Protein AF-A0AA94WPI5-F1 (afdb_monomer_lite)

Radius of gyration: 26.83 Å; chains: 1; bounding box: 53×42×77 Å

Sequence (424 aa):
MYRIPDSVSVQKVLDLFIDMCNKELPGLLVGLYLHGSISIDGYLEGKSDIDFVAVTSRKLTNEDAAILKDIHLSLAETCKKPQLDGIYVQSSNLAAEGYFYNDGSFGKEVHNIPVTWWLLKNKRVTILGQPVGELSLNVTTEDLTNYVRKNMNEYWAKRVSVMEKRKEELIDYPVQQVEKEMEWTVLGLLRQLYTLRERDITSKLAAGDYGLRELEPKWHDLIQEAVNIRKGNPERNFTTNEERVNTTIQFAKELIRSCINSEVKLENYLPKHLEKLIDYKLTESQLEFTSHPKDALLVCETDKGRHPIVILEKGQIAGFFVLYQGEELTKYTDNPNAILLRAYSISVPFQGKGVAGKSLDLLPDYVERNFPYVDEVVLAVNQRNEAAQRVYLRSGFKDSGKRVMGRMGEQYVYQLKVNEEIKV

Foldseek 3Di:
DQDDPPDPLSVVLVVLLVVLCCVVPNQFFAWKKWFDCSLFVRDDWPPDATEIETETPDADDVVNLVSNLVSQVVSCVPSVPDRHWYWYAHLVDRQAWTWTDDPSDIDTDGNPDLRVLVRLQPGMDTDGHDDNVSRPRPHDLVNVLVVLLVCLVPVLVVVLVVLVVCVVVQQPDDVLVLLVVLLCLLLVLLQSVCCNPVSDGHHSLVSLVVCCVPDDPVCNQSSVQSNCVSVVNNDHPDDGSNCSSVSSSVVSVVSSVVSNPQVWDKDWDDPVCQVVQVVFADDPVLVLWAPRSNVVVVVCVVAVQWTKIFTDGVNHGFWIWIWGDDDCVVLQDPDNQEIEIGRTDTGPVNPPVCSLLVNLLCVLVVCCVPPVSHFKYKYWGDPPPVVVVVSCVSSAWDFPVDWGQDPNGITTMIMHTSDDDPPD

Organism: NCBI:txid79883

Structure (mmCIF, N/CA/C/O backbone):
data_AF-A0AA94WPI5-F1
#
_entry.id   AF-A0AA94WPI5-F1
#
loop_
_atom_site.group_PDB
_atom_site.id
_atom_site.type_symbol
_atom_site.label_atom_id
_atom_site.label_alt_id
_atom_site.label_comp_id
_atom_site.label_asym_id
_atom_site.label_entity_id
_atom_site.label_seq_id
_atom_site.pdbx_PDB_ins_code
_atom_site.Cartn_x
_atom_site.Cartn_y
_atom_site.Cartn_z
_atom_site.occupancy
_atom_site.B_iso_or_equiv
_atom_site.auth_seq_id
_atom_site.auth_comp_id
_atom_site.auth_asym_id
_atom_site.auth_atom_id
_atom_site.pdbx_PDB_model_num
ATOM 1 N N . MET A 1 1 ? -18.855 -15.037 11.853 1.00 39.28 1 MET A N 1
ATOM 2 C CA . MET A 1 1 ? -19.424 -14.164 12.900 1.00 39.28 1 MET A CA 1
ATOM 3 C C . MET A 1 1 ? -18.227 -13.616 13.662 1.00 39.28 1 MET A C 1
ATOM 5 O O . MET A 1 1 ? -17.675 -14.338 14.480 1.00 39.28 1 MET A O 1
ATOM 9 N N . TYR A 1 2 ? -17.711 -12.450 13.260 1.00 46.69 2 TYR A N 1
ATOM 10 C CA . TYR A 1 2 ? -16.508 -11.876 13.871 1.00 46.69 2 TYR A CA 1
ATOM 11 C C . TYR A 1 2 ? -16.859 -11.392 15.280 1.00 46.69 2 TYR A C 1
ATOM 13 O O . TYR A 1 2 ? -17.817 -10.634 15.447 1.00 46.69 2 TYR A O 1
ATOM 21 N N . ARG A 1 3 ? -16.159 -11.925 16.285 1.00 54.53 3 ARG A N 1
ATOM 22 C CA . ARG A 1 3 ? -16.392 -11.619 17.699 1.00 54.53 3 ARG A CA 1
ATOM 23 C C . ARG A 1 3 ? -15.742 -10.280 18.036 1.00 54.53 3 ARG A C 1
ATOM 25 O O . ARG A 1 3 ? -14.661 -9.975 17.540 1.00 54.53 3 ARG A O 1
ATOM 32 N N . ILE A 1 4 ? -16.410 -9.500 18.882 1.00 62.50 4 ILE A N 1
ATOM 33 C CA . ILE A 1 4 ? -15.768 -8.409 19.622 1.00 62.50 4 ILE A CA 1
ATOM 34 C C . ILE A 1 4 ? -14.531 -9.014 20.305 1.00 62.50 4 ILE A C 1
ATOM 36 O O . ILE A 1 4 ? -14.654 -10.120 20.838 1.00 62.50 4 ILE A O 1
ATOM 40 N N . PRO A 1 5 ? -13.344 -8.381 20.247 1.00 62.12 5 PRO A N 1
ATOM 41 C CA . PRO A 1 5 ? -12.171 -8.921 20.920 1.00 62.12 5 PRO A CA 1
ATOM 42 C C . PRO A 1 5 ? -12.488 -9.177 22.393 1.00 62.12 5 PRO A C 1
ATOM 44 O O . PRO A 1 5 ? -12.936 -8.260 23.073 1.00 62.12 5 PRO A O 1
ATOM 47 N N . ASP A 1 6 ? -12.168 -10.365 22.914 1.00 69.38 6 ASP A N 1
ATOM 48 C CA . ASP A 1 6 ? -12.257 -10.685 24.354 1.00 69.38 6 ASP A CA 1
ATOM 49 C C . ASP A 1 6 ? -11.241 -9.868 25.202 1.00 69.38 6 ASP A C 1
ATOM 51 O O . ASP A 1 6 ? -10.924 -10.208 26.343 1.00 69.38 6 ASP A O 1
ATOM 55 N N . SER A 1 7 ? -10.684 -8.785 24.645 1.00 82.00 7 SER A N 1
ATOM 56 C CA . SER A 1 7 ? -9.774 -7.880 25.332 1.00 82.00 7 SER A CA 1
ATOM 57 C C . SER A 1 7 ? -10.562 -6.894 26.190 1.00 82.00 7 SER A C 1
ATOM 59 O O . SER A 1 7 ? -11.299 -6.037 25.699 1.00 82.00 7 SER A O 1
ATOM 61 N N . VAL A 1 8 ? -10.327 -6.981 27.499 1.00 86.56 8 VAL A N 1
ATOM 62 C CA . VAL A 1 8 ? -10.886 -6.073 28.508 1.00 86.56 8 VAL A CA 1
ATOM 63 C C . VAL A 1 8 ? -10.522 -4.612 28.218 1.00 86.56 8 VAL A C 1
ATOM 65 O O . VAL A 1 8 ? -11.331 -3.724 28.478 1.00 86.56 8 VAL A O 1
ATOM 68 N N . SER A 1 9 ? -9.331 -4.340 27.669 1.00 91.50 9 SER A N 1
ATOM 69 C CA . SER A 1 9 ? -8.914 -2.971 27.344 1.00 91.50 9 SER A CA 1
ATOM 70 C C . SER A 1 9 ? -9.675 -2.422 26.137 1.00 91.50 9 SER A C 1
ATOM 72 O O . SER A 1 9 ? -10.121 -1.277 26.184 1.00 91.50 9 SER A O 1
ATOM 74 N N . VAL A 1 10 ? -9.902 -3.244 25.105 1.00 93.44 10 VAL A N 1
ATOM 75 C CA . VAL A 1 10 ? -10.715 -2.865 23.941 1.00 93.44 10 VAL A CA 1
ATOM 76 C C . VAL A 1 10 ? -12.142 -2.556 24.367 1.00 93.44 10 VAL A C 1
ATOM 78 O O . VAL A 1 10 ? -12.648 -1.481 24.051 1.00 93.44 10 VAL A O 1
ATOM 81 N N . GLN A 1 11 ? -12.764 -3.455 25.133 1.00 92.31 11 GLN A N 1
ATOM 82 C CA . GLN A 1 11 ? -14.130 -3.257 25.612 1.00 92.31 11 GLN A CA 1
ATOM 83 C C . GLN A 1 11 ? -14.245 -1.974 26.443 1.00 92.31 11 GLN A C 1
ATOM 85 O O . GLN A 1 11 ? -15.120 -1.155 26.189 1.00 92.31 11 GLN A O 1
ATOM 90 N N . LYS A 1 12 ? -13.294 -1.737 27.357 1.00 94.38 12 LYS A N 1
ATOM 91 C CA . LYS A 1 12 ? -13.256 -0.518 28.172 1.00 94.38 12 LYS A CA 1
ATOM 92 C C . LYS A 1 12 ? -13.190 0.759 27.328 1.00 94.38 12 LYS A C 1
ATOM 94 O O . LYS A 1 12 ? -13.895 1.714 27.639 1.00 94.38 12 LYS A O 1
ATOM 99 N N . VAL A 1 13 ? -12.340 0.804 26.297 1.00 96.50 13 VAL A N 1
ATOM 100 C CA . VAL A 1 13 ? -12.225 1.985 25.420 1.00 96.50 13 VAL A CA 1
ATOM 101 C C . VAL A 1 13 ? -13.528 2.220 24.657 1.00 96.50 13 VAL A C 1
ATOM 103 O O . VAL A 1 13 ? -13.992 3.356 24.589 1.00 96.50 13 VAL A O 1
ATOM 106 N N . LEU A 1 14 ? -14.132 1.159 24.115 1.00 95.94 14 LEU A N 1
ATOM 107 C CA . LEU A 1 14 ? -15.383 1.251 23.360 1.00 95.94 14 LEU A CA 1
ATOM 108 C C . LEU A 1 14 ? -16.553 1.699 24.239 1.00 95.94 14 LEU A C 1
ATOM 110 O O . LEU A 1 14 ? -17.293 2.590 23.831 1.00 95.94 14 LEU A O 1
ATOM 114 N N . ASP A 1 15 ? -16.690 1.133 25.438 1.00 95.25 15 ASP A N 1
ATOM 115 C CA . ASP A 1 15 ? -17.757 1.488 26.379 1.00 95.25 15 ASP A CA 1
ATOM 116 C C . ASP A 1 15 ? -17.651 2.961 26.786 1.00 95.25 15 ASP A C 1
ATOM 118 O O . ASP A 1 15 ? -18.613 3.713 26.647 1.00 95.25 15 ASP A O 1
ATOM 122 N N . LEU A 1 16 ? -16.453 3.410 27.184 1.00 97.50 16 LEU A N 1
ATOM 123 C CA . LEU A 1 16 ? -16.219 4.813 27.536 1.00 97.50 16 LEU A CA 1
ATOM 124 C C . LEU A 1 16 ? -16.494 5.753 26.358 1.00 97.50 16 LEU A C 1
ATOM 126 O O . LEU A 1 16 ? -17.127 6.791 26.539 1.00 97.50 16 LEU A O 1
ATOM 130 N N . PHE A 1 17 ? -16.051 5.398 25.149 1.00 98.06 17 PHE A N 1
ATOM 131 C CA . PHE A 1 17 ? -16.301 6.203 23.955 1.00 98.06 17 PHE A CA 1
ATOM 132 C C . PHE A 1 17 ? -17.799 6.353 23.670 1.00 98.06 17 PHE A C 1
ATOM 134 O O . PHE A 1 17 ? -18.276 7.464 23.424 1.00 98.06 17 PHE A O 1
ATOM 141 N N . ILE A 1 18 ? -18.543 5.245 23.723 1.00 97.12 18 ILE A N 1
ATOM 142 C CA . ILE A 1 18 ? -19.988 5.220 23.488 1.00 97.12 18 ILE A CA 1
ATOM 143 C C . ILE A 1 18 ? -20.717 6.029 24.564 1.00 97.12 18 ILE A C 1
ATOM 145 O O . ILE A 1 18 ? -21.564 6.856 24.225 1.00 97.12 18 ILE A O 1
ATOM 149 N N . ASP A 1 19 ? -20.367 5.851 25.838 1.00 97.94 19 ASP A N 1
ATOM 150 C CA . ASP A 1 19 ? -20.977 6.573 26.957 1.00 97.94 19 ASP A CA 1
ATOM 151 C C . ASP A 1 19 ? -20.752 8.084 26.849 1.00 97.94 19 ASP A C 1
ATOM 153 O O . ASP A 1 19 ? -21.693 8.871 26.990 1.00 97.94 19 ASP A O 1
ATOM 157 N N . MET A 1 20 ? -19.524 8.506 26.538 1.00 98.38 20 MET A N 1
ATOM 158 C CA . MET A 1 20 ? -19.198 9.918 26.338 1.00 98.38 20 MET A CA 1
ATOM 159 C C . MET A 1 20 ? -19.929 10.503 25.126 1.00 98.38 20 MET A C 1
ATOM 161 O O . MET A 1 20 ? -20.485 11.596 25.222 1.00 98.38 20 MET A O 1
ATOM 165 N N . CYS A 1 21 ? -20.001 9.770 24.011 1.00 97.81 21 CYS A N 1
ATOM 166 C CA . CYS A 1 21 ? -20.762 10.196 22.837 1.00 97.81 21 CYS A CA 1
ATOM 167 C C . CYS A 1 21 ? -22.260 10.331 23.147 1.00 97.81 21 CYS A C 1
ATOM 169 O O . CYS A 1 21 ? -22.873 11.326 22.772 1.00 97.81 21 CYS A O 1
ATOM 171 N N . ASN A 1 22 ? -22.853 9.373 23.862 1.00 97.19 22 ASN A N 1
ATOM 172 C CA . ASN A 1 22 ? -24.266 9.419 24.244 1.00 97.19 22 ASN A CA 1
ATOM 173 C C . ASN A 1 22 ? -24.580 10.575 25.198 1.00 97.19 22 ASN A C 1
ATOM 175 O O . ASN A 1 22 ? -25.668 11.147 25.130 1.00 97.19 22 ASN A O 1
ATOM 179 N N . LYS A 1 23 ? -23.639 10.913 26.082 1.00 98.06 23 LYS A N 1
ATOM 180 C CA . LYS A 1 23 ? -23.781 12.001 27.048 1.00 98.06 23 LYS A CA 1
ATOM 181 C C . LYS A 1 23 ? -23.623 13.378 26.403 1.00 98.06 23 LYS A C 1
ATOM 183 O O . LYS A 1 23 ? -24.462 14.245 26.625 1.00 98.06 23 LYS A O 1
ATOM 188 N N . GLU A 1 24 ? -22.552 13.584 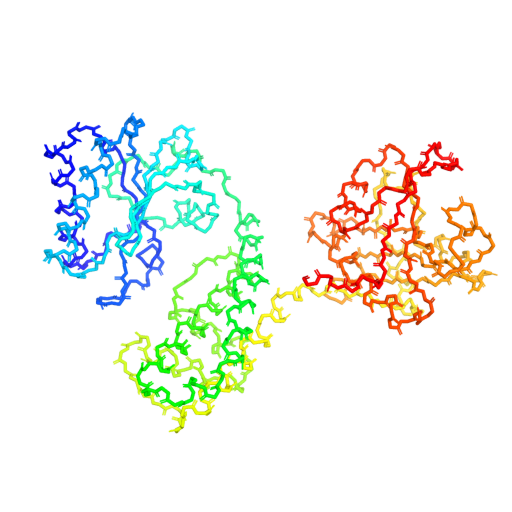25.641 1.00 98.25 24 GLU A N 1
ATOM 189 C CA . GLU A 1 24 ? -22.178 14.908 25.122 1.00 98.25 24 GLU A CA 1
ATOM 190 C C . GLU A 1 24 ? -22.821 15.208 23.755 1.00 98.25 24 GLU A C 1
ATOM 192 O O . GLU A 1 24 ? -23.066 16.364 23.419 1.00 98.25 24 GLU A O 1
ATOM 197 N N . LEU A 1 25 ? -23.127 14.174 22.960 1.00 97.62 25 LEU A N 1
ATOM 198 C CA . LEU A 1 25 ? -23.677 14.279 21.601 1.00 97.62 25 LEU A CA 1
ATOM 199 C C . LEU A 1 25 ? -24.841 13.282 21.389 1.00 97.62 25 LEU A C 1
ATOM 201 O O . LEU A 1 25 ? -24.774 12.411 20.511 1.00 97.62 25 LEU A O 1
ATOM 205 N N . PRO A 1 26 ? -25.931 13.385 22.175 1.00 97.12 26 PRO A N 1
ATOM 206 C CA . PRO A 1 26 ? -27.010 12.400 22.175 1.00 97.12 26 PRO A CA 1
ATOM 207 C C . PRO A 1 26 ? -27.631 12.217 20.783 1.00 97.12 26 PRO A C 1
ATOM 209 O O . PRO A 1 26 ? -28.033 13.176 20.122 1.00 97.12 26 PRO A O 1
ATOM 212 N N . GLY A 1 27 ? -27.720 10.961 20.335 1.00 94.38 27 GLY A N 1
ATOM 213 C CA . GLY A 1 27 ? -28.296 10.590 19.036 1.00 94.38 27 GLY A CA 1
ATOM 214 C C . GLY A 1 27 ? -27.409 10.888 17.820 1.00 94.38 27 GLY A C 1
ATOM 215 O O . GLY A 1 27 ? -27.848 10.695 16.682 1.00 94.38 27 GLY A O 1
ATOM 216 N N . LEU A 1 28 ? -26.172 11.355 18.020 1.00 95.94 28 LEU A N 1
ATOM 217 C CA . LEU A 1 28 ? -25.242 11.591 16.919 1.00 95.94 28 LEU A CA 1
ATOM 218 C C . LEU A 1 28 ? -24.695 10.281 16.346 1.00 95.94 28 LEU A C 1
ATOM 220 O O . LEU A 1 28 ? -24.720 10.092 15.131 1.00 95.94 28 LEU A O 1
ATOM 224 N N . LEU A 1 29 ? -24.192 9.393 17.204 1.00 95.38 29 LEU A N 1
ATOM 225 C CA . LEU A 1 29 ? -23.581 8.128 16.802 1.00 95.38 29 LEU A CA 1
ATOM 226 C C . LEU A 1 29 ? -24.672 7.091 16.494 1.00 95.38 29 LEU A C 1
ATOM 228 O O . LEU A 1 29 ? -25.371 6.639 17.396 1.00 95.38 29 LEU A O 1
ATOM 232 N N . VAL A 1 30 ? -24.821 6.710 15.222 1.00 93.31 30 VAL A N 1
ATOM 233 C CA . VAL A 1 30 ? -25.833 5.727 14.769 1.00 93.31 30 VAL A CA 1
ATOM 234 C C . VAL A 1 30 ? -25.227 4.432 14.237 1.00 93.31 30 VAL A C 1
ATOM 236 O O . VAL A 1 30 ? -25.937 3.450 14.025 1.00 93.31 30 VAL A O 1
ATOM 239 N N . GLY A 1 31 ? -23.912 4.406 14.032 1.00 92.88 31 GLY A N 1
ATOM 240 C CA . GLY A 1 31 ? -23.175 3.189 13.728 1.00 92.88 31 GLY A CA 1
ATOM 241 C C . GLY A 1 31 ? -21.733 3.285 14.196 1.00 92.88 31 GLY A C 1
ATOM 242 O O . GLY A 1 31 ? -21.127 4.350 14.118 1.00 92.88 31 GLY A O 1
ATOM 243 N N . LEU A 1 32 ? -21.191 2.168 14.663 1.00 94.44 32 LEU A N 1
ATOM 244 C CA . LEU A 1 32 ? -19.796 2.033 15.059 1.00 94.44 32 LEU A CA 1
ATOM 245 C C . LEU A 1 32 ? -19.299 0.665 14.605 1.00 94.44 32 LEU A C 1
ATOM 247 O O . LEU A 1 32 ? -19.791 -0.377 15.048 1.00 94.44 32 LEU A O 1
ATOM 251 N N . TYR A 1 33 ? -18.331 0.681 13.698 1.00 92.94 33 TYR A N 1
ATOM 252 C CA . TYR A 1 33 ? -17.789 -0.514 13.066 1.00 92.94 33 TYR A CA 1
ATOM 253 C C . TYR A 1 33 ? -16.284 -0.542 13.259 1.00 92.94 33 TYR A C 1
ATOM 255 O O . TYR A 1 33 ? -15.624 0.462 13.011 1.00 92.94 33 TYR A O 1
ATOM 263 N N . LEU A 1 34 ? -15.744 -1.691 13.653 1.00 94.25 34 LEU A N 1
ATOM 264 C CA . LEU A 1 34 ? -14.304 -1.874 13.782 1.00 94.25 34 LEU A CA 1
ATOM 265 C C . LEU A 1 34 ? -13.741 -2.561 12.544 1.00 94.25 34 LEU A C 1
ATOM 267 O O . LEU A 1 34 ? -14.362 -3.464 11.964 1.00 94.25 34 LEU A O 1
ATOM 271 N N . HIS A 1 35 ? -12.539 -2.143 12.171 1.00 93.06 35 HIS A N 1
ATOM 272 C CA . HIS A 1 35 ? -11.750 -2.759 11.115 1.00 93.06 35 HIS A CA 1
ATOM 273 C C . HIS A 1 35 ? -10.307 -2.986 11.583 1.00 93.06 35 HIS A C 1
ATOM 275 O O . HIS A 1 35 ? -10.050 -3.202 12.767 1.00 93.06 35 HIS A O 1
ATOM 281 N N . GLY A 1 36 ? -9.371 -3.042 10.635 1.00 92.62 36 GLY A N 1
ATOM 282 C CA . GLY A 1 36 ? -7.948 -3.143 10.923 1.00 92.62 36 GLY A CA 1
ATOM 283 C C . GLY A 1 36 ? -7.588 -4.415 11.678 1.00 92.62 36 GLY A C 1
ATOM 284 O O . GLY A 1 36 ? -8.095 -5.489 11.346 1.00 92.62 36 GLY A O 1
ATOM 285 N N . SER A 1 37 ? -6.685 -4.312 12.654 1.00 92.88 37 SER A N 1
ATOM 286 C CA . SER A 1 37 ? -6.093 -5.481 13.325 1.00 92.88 37 SER A CA 1
ATOM 287 C C . SER A 1 37 ? -7.134 -6.396 13.987 1.00 92.88 37 SER A C 1
ATOM 289 O O . SER A 1 37 ? -7.013 -7.617 13.899 1.00 92.88 37 SER A O 1
ATOM 291 N N . ILE A 1 38 ? -8.194 -5.820 14.556 1.00 92.62 38 ILE A N 1
ATOM 292 C CA . ILE A 1 38 ? -9.308 -6.542 15.184 1.00 92.62 38 ILE A CA 1
ATOM 293 C C . ILE A 1 38 ? -10.072 -7.392 14.162 1.00 92.62 38 ILE A C 1
ATOM 295 O O . ILE A 1 38 ? -10.348 -8.559 14.412 1.00 92.62 38 ILE A O 1
ATOM 299 N N . SER A 1 39 ? -10.364 -6.836 12.984 1.00 90.50 39 SER A N 1
ATOM 300 C CA . SER A 1 39 ? -11.160 -7.515 11.945 1.00 90.50 39 SER A CA 1
ATOM 301 C C . SER A 1 39 ? -10.467 -8.696 11.255 1.00 90.50 39 SER A C 1
ATOM 303 O O . SER A 1 39 ? -11.097 -9.447 10.515 1.00 90.50 39 SER A O 1
ATOM 305 N N . ILE A 1 40 ? -9.158 -8.846 11.453 1.00 91.88 40 ILE A N 1
ATOM 306 C CA . ILE A 1 40 ? -8.322 -9.844 10.770 1.00 91.88 40 ILE A CA 1
ATOM 307 C C . ILE A 1 40 ? -7.578 -10.745 11.762 1.00 91.88 40 ILE A C 1
ATOM 309 O O . ILE A 1 40 ? -6.499 -11.241 11.437 1.00 91.88 40 ILE A O 1
ATOM 313 N N . ASP A 1 41 ? -8.124 -10.894 12.975 1.00 88.94 41 ASP A N 1
ATOM 314 C CA . ASP A 1 41 ? -7.570 -11.707 14.068 1.00 88.94 41 ASP A CA 1
ATOM 315 C C . ASP A 1 41 ? -6.090 -11.387 14.361 1.00 88.94 41 ASP A C 1
ATOM 317 O O . ASP A 1 41 ? -5.265 -12.250 14.657 1.00 88.94 41 ASP A O 1
ATOM 321 N N . GLY A 1 42 ? -5.729 -10.109 14.222 1.00 90.75 42 GLY A N 1
ATOM 322 C CA . GLY A 1 42 ? -4.364 -9.596 14.315 1.00 90.75 42 GLY A CA 1
ATOM 323 C C . GLY A 1 42 ? -4.137 -8.601 15.449 1.00 90.75 42 GLY A C 1
ATOM 324 O O . GLY A 1 42 ? -3.059 -8.000 15.504 1.00 90.75 42 GLY A O 1
ATOM 325 N N . TYR A 1 43 ? -5.139 -8.384 16.304 1.00 92.56 43 TYR A N 1
ATOM 326 C CA . TYR A 1 43 ? -5.031 -7.489 17.449 1.00 92.56 43 TYR A CA 1
ATOM 327 C C . TYR A 1 43 ? -4.065 -8.073 18.485 1.00 92.56 43 TYR A C 1
ATOM 329 O O . TYR A 1 43 ? -4.196 -9.214 18.922 1.00 92.56 43 TYR A O 1
ATOM 337 N N . LEU A 1 44 ? -3.084 -7.266 18.873 1.00 90.31 44 LEU A N 1
ATOM 338 C CA . LEU A 1 44 ? -2.108 -7.574 19.914 1.00 90.31 44 LEU A CA 1
ATOM 339 C C . LEU A 1 44 ? -2.161 -6.500 20.995 1.00 90.31 44 LEU A C 1
ATOM 341 O O . LEU A 1 44 ? -1.919 -5.322 20.706 1.00 90.31 44 LEU A O 1
ATOM 345 N N . GLU A 1 45 ? -2.411 -6.937 22.227 1.00 89.50 45 GLU A N 1
ATOM 346 C CA . GLU A 1 45 ? -2.512 -6.085 23.409 1.00 89.50 45 GLU A CA 1
ATOM 347 C C . GLU A 1 45 ? -1.256 -5.214 23.588 1.00 89.50 45 GLU A C 1
ATOM 349 O O . GLU A 1 45 ? -0.123 -5.670 23.411 1.00 89.50 45 GLU A O 1
ATOM 354 N N . GLY A 1 46 ? -1.451 -3.923 23.872 1.00 87.31 46 GLY A N 1
ATOM 355 C CA . GLY A 1 46 ? -0.370 -2.938 24.026 1.00 87.31 46 GLY A CA 1
ATOM 356 C C . GLY A 1 46 ? 0.375 -2.543 22.736 1.00 87.31 46 GLY A C 1
ATOM 357 O O . GLY A 1 46 ? 1.155 -1.581 22.749 1.00 87.31 46 GLY A O 1
ATOM 358 N N . LYS A 1 47 ? 0.137 -3.232 21.612 1.00 87.62 47 LYS A N 1
ATOM 359 C CA . LYS A 1 47 ? 0.806 -2.988 20.317 1.00 87.62 47 LYS A CA 1
ATOM 360 C C . LYS A 1 47 ? -0.116 -2.548 19.189 1.00 87.62 47 LYS A C 1
ATOM 362 O O . LYS A 1 47 ? 0.397 -2.129 18.151 1.00 87.62 47 LYS A O 1
ATOM 367 N N . SER A 1 48 ? -1.417 -2.734 19.342 1.00 91.31 48 SER A N 1
ATOM 368 C CA . SER A 1 48 ? -2.405 -2.416 18.315 1.00 91.31 48 SER A CA 1
ATOM 369 C C . SER A 1 48 ? -3.312 -1.300 18.808 1.00 91.31 48 SER A C 1
ATOM 371 O O . SER A 1 48 ? -3.558 -1.171 20.006 1.00 91.31 48 SER A O 1
ATOM 373 N N . ASP A 1 49 ? -3.738 -0.493 17.863 1.00 94.19 49 ASP A N 1
ATOM 374 C CA . ASP A 1 49 ? -4.828 0.466 17.915 1.00 94.19 49 ASP A CA 1
ATOM 375 C C . ASP A 1 49 ? -6.183 -0.243 17.733 1.00 94.19 49 ASP A C 1
ATOM 377 O O . ASP A 1 49 ? -6.264 -1.424 17.365 1.00 94.19 49 ASP A O 1
ATOM 381 N N . ILE A 1 50 ? -7.255 0.484 18.038 1.00 95.44 50 ILE A N 1
ATOM 382 C CA . ILE A 1 50 ? -8.625 0.158 17.658 1.00 95.44 50 ILE A CA 1
ATOM 383 C C . ILE A 1 50 ? -8.971 1.041 16.466 1.00 95.44 50 ILE A C 1
ATOM 385 O O . ILE A 1 50 ? -9.192 2.238 16.625 1.00 95.44 50 ILE A O 1
ATOM 389 N N . ASP A 1 51 ? -9.063 0.427 15.292 1.00 96.25 51 ASP A N 1
ATOM 390 C CA . ASP A 1 51 ? -9.489 1.107 14.077 1.00 96.25 51 ASP A CA 1
ATOM 391 C C . ASP A 1 51 ? -11.022 1.130 13.956 1.00 96.25 51 ASP A C 1
ATOM 393 O O . ASP A 1 51 ? -11.653 0.061 13.941 1.00 96.25 51 ASP A O 1
ATOM 397 N N . PHE A 1 52 ? -11.632 2.309 13.806 1.00 95.62 52 PHE A N 1
ATOM 398 C CA . PHE A 1 52 ? -13.086 2.451 13.697 1.00 95.62 52 PHE A CA 1
ATOM 399 C C . PHE A 1 52 ? -13.572 3.277 12.495 1.00 95.62 52 PHE A C 1
ATOM 401 O O . PHE A 1 52 ? -12.924 4.193 11.992 1.00 95.62 52 PHE A O 1
ATOM 408 N N . VAL A 1 53 ? -14.810 2.996 12.087 1.00 94.69 53 VAL A N 1
ATOM 409 C CA . VAL A 1 53 ? -15.643 3.901 11.292 1.00 94.69 53 VAL A CA 1
ATOM 410 C C . VAL A 1 53 ? -16.933 4.165 12.052 1.00 94.69 53 VAL A C 1
ATOM 412 O O . VAL A 1 53 ? -17.701 3.242 12.338 1.00 94.69 53 VAL A O 1
ATOM 415 N N . ALA A 1 54 ? -17.171 5.435 12.364 1.00 95.31 54 ALA A N 1
ATOM 416 C CA . ALA A 1 54 ? -18.383 5.915 13.003 1.00 95.31 54 ALA A CA 1
ATOM 417 C C . ALA A 1 54 ? -19.321 6.519 11.956 1.00 95.31 54 ALA A C 1
ATOM 419 O O . ALA A 1 54 ? -18.935 7.401 11.187 1.00 95.31 54 ALA A O 1
ATOM 420 N N . VAL A 1 55 ? -20.570 6.063 11.944 1.00 93.50 55 VAL A N 1
ATOM 421 C CA . VAL A 1 55 ? -21.630 6.648 11.122 1.00 93.50 55 VAL A CA 1
ATOM 422 C C . VAL A 1 55 ? -22.441 7.603 11.981 1.00 93.50 55 VAL A C 1
ATOM 424 O O . VAL A 1 55 ? -22.945 7.216 13.039 1.00 93.50 55 VAL A O 1
ATOM 427 N N . THR A 1 56 ? -22.578 8.843 11.516 1.00 94.69 56 THR A N 1
ATOM 428 C CA . THR A 1 56 ? -23.298 9.901 12.229 1.00 94.69 56 THR A CA 1
ATOM 429 C C . THR A 1 56 ? -24.687 10.143 11.634 1.00 94.69 56 THR A C 1
ATOM 431 O O . THR A 1 56 ? -24.888 10.051 10.421 1.00 94.69 56 THR A O 1
ATOM 434 N N . SER A 1 57 ? -25.667 10.475 12.482 1.00 93.81 57 SER A N 1
ATOM 435 C CA . SER A 1 57 ? -27.054 10.764 12.070 1.00 93.81 57 SER A CA 1
ATOM 436 C C . SER A 1 57 ? -27.180 12.027 11.217 1.00 93.81 57 SER A C 1
ATOM 438 O O . SER A 1 57 ? -28.116 12.173 10.433 1.00 93.81 57 SER A O 1
ATOM 440 N N . ARG A 1 58 ? -26.224 12.947 11.358 1.00 93.50 58 ARG A N 1
ATOM 441 C CA . ARG A 1 58 ? -26.146 14.226 10.649 1.00 93.50 58 ARG A CA 1
ATOM 442 C C . ARG A 1 58 ? -24.694 14.593 10.365 1.00 93.50 58 ARG A C 1
ATOM 444 O O . ARG A 1 58 ? -23.771 13.986 10.908 1.00 93.50 58 ARG A O 1
ATOM 451 N N . LYS A 1 59 ? -24.490 15.598 9.513 1.00 93.69 59 LYS A N 1
ATOM 452 C CA . LYS A 1 59 ? -23.161 16.160 9.264 1.00 93.69 59 LYS A CA 1
ATOM 453 C C . LYS A 1 59 ? -22.654 16.828 10.545 1.00 93.69 59 LYS A C 1
ATOM 455 O O . LYS A 1 59 ? -23.426 17.514 11.217 1.00 93.69 59 LYS A O 1
ATOM 460 N N . LEU A 1 60 ? -21.378 16.617 10.855 1.00 95.56 60 LEU A N 1
ATOM 461 C CA . LEU A 1 60 ? -20.723 17.218 12.014 1.00 95.56 60 LEU A CA 1
ATOM 462 C C . LEU A 1 60 ? -20.554 18.729 11.819 1.00 95.56 60 LEU A C 1
ATOM 464 O O . LEU A 1 60 ? -20.072 19.173 10.770 1.00 95.56 60 LEU A O 1
ATOM 468 N N . THR A 1 61 ? -20.941 19.505 12.829 1.00 95.69 61 THR A N 1
ATOM 469 C CA . THR A 1 61 ? -20.581 20.920 12.958 1.00 95.69 61 THR A CA 1
ATOM 470 C C . THR A 1 61 ? -19.177 21.056 13.552 1.00 95.69 61 THR A C 1
ATOM 472 O O . THR A 1 61 ? -18.550 20.072 13.952 1.00 95.69 61 THR A O 1
ATOM 475 N N . ASN A 1 62 ? -18.654 22.283 13.604 1.00 95.12 62 ASN A N 1
ATOM 476 C CA . ASN A 1 62 ? -17.361 22.527 14.244 1.00 95.12 62 ASN A CA 1
ATOM 477 C C . ASN A 1 62 ? -17.423 22.286 15.760 1.00 95.12 62 ASN A C 1
ATOM 479 O O . ASN A 1 62 ? -16.437 21.847 16.344 1.00 95.12 62 ASN A O 1
ATOM 483 N N . GLU A 1 63 ? -18.577 22.528 16.378 1.00 97.31 63 GLU A N 1
ATOM 484 C CA . GLU A 1 63 ? -18.827 22.262 17.793 1.00 97.31 63 GLU A CA 1
ATOM 485 C C . GLU A 1 63 ? -18.856 20.756 18.071 1.00 97.31 63 GLU A C 1
ATOM 487 O O . GLU A 1 63 ? -18.171 20.306 18.986 1.00 97.31 63 GLU A O 1
ATOM 492 N N . ASP A 1 64 ? -19.551 19.960 17.243 1.00 97.69 64 ASP A N 1
ATOM 493 C CA . ASP A 1 64 ? -19.524 18.495 17.384 1.00 97.69 64 ASP A CA 1
ATOM 494 C C . ASP A 1 64 ? -18.092 17.963 17.275 1.00 97.69 64 ASP A C 1
ATOM 496 O O . ASP A 1 64 ? -17.666 17.112 18.048 1.00 97.69 64 ASP A O 1
ATOM 500 N N . ALA A 1 65 ? -17.335 18.484 16.308 1.00 97.00 65 ALA A N 1
ATOM 501 C CA . ALA A 1 65 ? -15.949 18.111 16.084 1.00 97.00 65 ALA A CA 1
ATOM 502 C C . ALA A 1 65 ? -15.036 18.466 17.265 1.00 97.00 65 ALA A C 1
ATOM 504 O O . ALA A 1 65 ? -14.157 17.676 17.606 1.00 97.00 65 ALA A O 1
ATOM 505 N N . ALA A 1 66 ? -15.244 19.624 17.900 1.00 97.62 66 ALA A N 1
ATOM 506 C CA . ALA A 1 66 ? -14.519 20.003 19.109 1.00 97.62 66 ALA A CA 1
ATOM 507 C C . ALA A 1 66 ? -14.818 19.028 20.258 1.00 97.62 66 ALA A C 1
ATOM 509 O O . ALA A 1 66 ? -13.889 18.521 20.880 1.00 97.62 66 ALA A O 1
ATOM 510 N N . ILE A 1 67 ? -16.089 18.675 20.459 1.00 98.38 67 ILE A N 1
ATOM 511 C CA . ILE A 1 67 ? -16.495 17.712 21.489 1.00 98.38 67 ILE A CA 1
ATOM 512 C C . ILE A 1 67 ? -15.908 16.321 21.207 1.00 98.38 67 ILE A C 1
ATOM 514 O O . ILE A 1 67 ? -15.331 15.704 22.097 1.00 98.38 67 ILE A O 1
ATOM 518 N N . LEU A 1 68 ? -15.982 15.826 19.966 1.00 98.31 68 LEU A N 1
ATOM 519 C CA . LEU A 1 68 ? -15.395 14.533 19.586 1.00 98.31 68 LEU A CA 1
ATOM 520 C C . LEU A 1 68 ? -13.873 14.509 19.770 1.00 98.31 68 LEU A C 1
ATOM 522 O O . LEU A 1 68 ? -13.316 13.484 20.168 1.00 98.31 68 LEU A O 1
ATOM 526 N N . LYS A 1 69 ? -13.194 15.628 19.503 1.00 97.88 69 LYS A N 1
ATOM 527 C CA . LYS A 1 69 ? -11.766 15.775 19.789 1.00 97.88 69 LYS A CA 1
ATOM 528 C C . LYS A 1 69 ? -11.494 15.667 21.291 1.00 97.88 69 LYS A C 1
ATOM 530 O O . LYS A 1 69 ? -10.589 14.930 21.673 1.00 97.88 69 LYS A O 1
ATOM 535 N N . ASP A 1 70 ? -12.272 16.349 22.126 1.00 98.00 70 ASP A N 1
ATOM 536 C CA . ASP A 1 70 ? -12.109 16.310 23.584 1.00 98.00 70 ASP A CA 1
ATOM 537 C C . ASP A 1 70 ? -12.380 14.908 24.155 1.00 98.00 70 ASP A C 1
ATOM 539 O O . ASP A 1 70 ? -11.644 14.443 25.028 1.00 98.00 70 ASP A O 1
ATOM 543 N N . ILE A 1 71 ? -13.363 14.187 23.602 1.00 98.31 71 ILE A N 1
ATOM 544 C CA . ILE A 1 71 ? -13.619 12.774 23.925 1.00 98.31 71 ILE A CA 1
ATOM 545 C C . ILE A 1 71 ? -12.375 11.927 23.634 1.00 98.31 71 ILE A C 1
ATOM 547 O O . ILE A 1 71 ? -11.912 11.190 24.504 1.00 98.31 71 ILE A O 1
ATOM 551 N N . HIS A 1 72 ? -11.791 12.056 22.440 1.00 97.88 72 HIS A N 1
ATOM 552 C CA . HIS A 1 72 ? -10.591 11.305 22.062 1.00 97.88 72 HIS A CA 1
ATOM 553 C C . HIS A 1 72 ? -9.376 11.630 22.936 1.00 97.88 72 HIS A C 1
ATOM 555 O O . HIS A 1 72 ? -8.644 10.725 23.336 1.00 97.88 72 HIS A O 1
ATOM 561 N N . LEU A 1 73 ? -9.177 12.901 23.292 1.00 96.00 73 LEU A N 1
ATOM 562 C CA . LEU A 1 73 ? -8.111 13.306 24.214 1.00 96.00 73 LEU A CA 1
ATOM 563 C C . LEU A 1 73 ? -8.308 12.700 25.611 1.00 96.00 73 LEU A C 1
ATOM 565 O O . LEU A 1 73 ? -7.358 12.174 26.191 1.00 96.00 73 LEU A O 1
ATOM 569 N N . SER A 1 74 ? -9.542 12.699 26.119 1.00 96.75 74 SER A N 1
ATOM 570 C CA . SER A 1 74 ? -9.878 12.087 27.408 1.00 96.75 74 SER A CA 1
ATOM 571 C C . SER A 1 74 ? -9.670 10.568 27.404 1.00 96.75 74 SER A C 1
ATOM 573 O O . SER A 1 74 ? -9.134 10.013 28.368 1.00 96.75 74 SER A O 1
ATOM 575 N N . LEU A 1 75 ? -10.026 9.886 26.310 1.00 96.69 75 LEU A N 1
ATOM 576 C CA . LEU A 1 75 ? -9.765 8.456 26.138 1.00 96.69 75 LEU A CA 1
ATOM 577 C C . LEU A 1 75 ? -8.266 8.158 26.103 1.00 96.69 75 LEU A C 1
ATOM 579 O O . LEU A 1 75 ? -7.817 7.231 26.781 1.00 96.69 75 LEU A O 1
ATOM 583 N N . ALA A 1 76 ? -7.488 8.953 25.364 1.00 93.44 76 ALA A N 1
ATOM 584 C CA . ALA A 1 76 ? -6.039 8.803 25.288 1.00 93.44 76 ALA A CA 1
ATOM 585 C C . ALA A 1 76 ? -5.374 8.980 26.664 1.00 93.44 76 ALA A C 1
ATOM 587 O O . ALA A 1 76 ? -4.488 8.204 27.022 1.00 93.44 76 ALA A O 1
ATOM 588 N N . GLU A 1 77 ? -5.835 9.934 27.474 1.00 94.50 77 GLU A N 1
ATOM 589 C CA . GLU A 1 77 ? -5.337 10.138 28.839 1.00 94.50 77 GLU A CA 1
ATOM 590 C C . GLU A 1 77 ? -5.746 8.997 29.788 1.00 94.50 77 GLU A C 1
ATOM 592 O O . GLU A 1 77 ? -4.915 8.451 30.522 1.00 94.50 77 GLU A O 1
ATOM 597 N N . THR A 1 78 ? -7.020 8.599 29.743 1.00 95.19 78 THR A N 1
ATOM 598 C CA . THR A 1 78 ? -7.615 7.635 30.682 1.00 95.19 78 THR A CA 1
ATOM 599 C C . THR A 1 78 ? -7.173 6.202 30.406 1.00 95.19 78 THR A C 1
ATOM 601 O O . THR A 1 78 ? -6.876 5.438 31.330 1.00 95.19 78 THR A O 1
ATOM 604 N N . CYS A 1 79 ? -7.164 5.806 29.133 1.00 93.25 79 CYS A N 1
ATOM 605 C CA . CYS A 1 79 ? -6.886 4.432 28.730 1.00 93.25 79 CYS A CA 1
ATOM 606 C C . CYS A 1 79 ? -5.413 4.229 28.384 1.00 93.25 79 CYS A C 1
ATOM 608 O O . CYS A 1 79 ? -4.893 3.143 28.631 1.00 93.25 79 CYS A O 1
ATOM 610 N N . LYS A 1 80 ? -4.722 5.265 27.881 1.00 89.94 80 LYS A N 1
ATOM 611 C CA . LYS A 1 80 ? -3.344 5.241 27.352 1.00 89.94 80 LYS A CA 1
ATOM 612 C C . LYS A 1 80 ? -3.167 4.332 26.135 1.00 89.94 80 LYS A C 1
ATOM 614 O O . LYS A 1 80 ? -2.654 4.782 25.116 1.00 89.94 80 LYS A O 1
ATOM 619 N N . LYS A 1 81 ? -3.572 3.063 26.236 1.00 91.00 81 LYS A N 1
ATOM 620 C CA . LYS A 1 81 ? -3.651 2.082 25.153 1.00 91.00 81 LYS A CA 1
ATOM 621 C C . LYS A 1 81 ? -4.819 1.102 25.362 1.00 91.00 81 LYS A C 1
ATOM 623 O O . LYS A 1 81 ? -5.124 0.783 26.511 1.00 91.00 81 LYS A O 1
ATOM 628 N N . PRO A 1 82 ? -5.391 0.554 24.277 1.00 93.25 82 PRO A N 1
ATOM 629 C CA . PRO A 1 82 ? -5.151 0.936 22.877 1.00 93.25 82 PRO A CA 1
ATOM 630 C C . PRO A 1 82 ? -5.719 2.333 22.547 1.00 93.25 82 PRO A C 1
ATOM 632 O O . PRO A 1 82 ? -6.605 2.822 23.245 1.00 93.25 82 PRO A O 1
ATOM 635 N N . GLN A 1 83 ? -5.173 2.989 21.518 1.00 94.31 83 GLN A N 1
ATOM 636 C CA . GLN A 1 83 ? -5.746 4.221 20.946 1.00 94.31 83 GLN A CA 1
ATOM 637 C C . GLN A 1 83 ? -6.993 3.877 20.117 1.00 94.31 83 GLN A C 1
ATOM 639 O O . GLN A 1 83 ? -7.101 2.755 19.624 1.00 94.31 83 GLN A O 1
ATOM 644 N N . LEU A 1 84 ? -7.929 4.820 19.984 1.00 96.44 84 LEU A N 1
ATOM 645 C CA . LEU A 1 84 ? -9.141 4.678 19.173 1.00 96.44 84 LEU A CA 1
ATOM 646 C C . LEU A 1 84 ? -9.037 5.589 17.946 1.00 96.44 84 LEU A C 1
ATOM 648 O O . LEU A 1 84 ? -9.424 6.753 18.005 1.00 96.44 84 LEU A O 1
ATOM 652 N N . ASP A 1 85 ? -8.518 5.053 16.847 1.00 96.31 85 ASP A N 1
ATOM 653 C CA . ASP A 1 85 ? -8.236 5.798 15.621 1.00 96.31 85 ASP A CA 1
ATOM 654 C C . ASP A 1 85 ? -9.264 5.464 14.541 1.00 96.31 85 ASP A C 1
ATOM 656 O O . ASP A 1 85 ? -9.692 4.322 14.380 1.00 96.31 85 ASP A O 1
ATOM 660 N N . GLY A 1 86 ? -9.721 6.463 13.798 1.00 95.69 86 GLY A N 1
ATOM 661 C CA . GLY A 1 86 ? -10.789 6.241 12.840 1.00 95.69 86 GLY A CA 1
ATOM 662 C C . GLY A 1 86 ? -11.441 7.495 12.301 1.00 95.69 86 GLY A C 1
ATOM 663 O O . GLY A 1 86 ? -10.971 8.620 12.485 1.00 95.69 86 GLY A O 1
ATOM 664 N N . ILE A 1 87 ? -12.543 7.277 11.591 1.00 95.88 87 ILE A N 1
ATOM 665 C CA . ILE A 1 87 ? -13.204 8.299 10.777 1.00 95.88 87 ILE A CA 1
ATOM 666 C C . ILE A 1 87 ? -14.696 8.406 11.087 1.00 95.88 87 ILE A C 1
ATOM 668 O O . ILE A 1 87 ? -15.355 7.424 11.435 1.00 95.88 87 ILE A O 1
ATOM 672 N N . TYR A 1 88 ? -15.232 9.609 10.906 1.00 95.81 88 TYR A N 1
ATOM 673 C CA . TYR A 1 88 ? -16.639 9.951 11.070 1.00 95.81 88 TYR A CA 1
ATOM 674 C C . TYR A 1 88 ? -17.258 10.280 9.714 1.00 95.81 88 TYR A C 1
ATOM 676 O O . TYR A 1 88 ? -16.828 11.212 9.030 1.00 95.81 88 TYR A O 1
ATOM 684 N N . VAL A 1 89 ? -18.292 9.530 9.337 1.00 93.25 89 VAL A N 1
ATOM 685 C CA . VAL A 1 89 ? -18.895 9.584 7.999 1.00 93.25 89 VAL A CA 1
ATOM 686 C C . VAL A 1 89 ? -20.422 9.581 8.049 1.00 93.25 89 VAL A C 1
ATOM 688 O O . VAL A 1 89 ? -21.033 9.145 9.023 1.00 93.25 89 VAL A O 1
ATOM 691 N N . GLN A 1 90 ? -21.061 10.035 6.969 1.00 89.38 90 GLN A N 1
ATOM 692 C CA . GLN A 1 90 ? -22.511 9.921 6.793 1.00 89.38 90 GLN A CA 1
ATOM 693 C C . GLN A 1 90 ? -22.848 8.708 5.922 1.00 89.38 90 GLN A C 1
ATOM 695 O O . GLN A 1 90 ? -22.196 8.474 4.904 1.00 89.38 90 GLN A O 1
ATOM 700 N N . SER A 1 91 ? -23.909 7.974 6.267 1.00 83.81 91 SER A N 1
ATOM 701 C CA . SER A 1 91 ? -24.340 6.774 5.526 1.00 83.81 91 SER A CA 1
ATOM 702 C C . SER A 1 91 ? -24.637 7.043 4.047 1.00 83.81 91 SER A C 1
ATOM 704 O O . SER A 1 91 ? -24.407 6.177 3.207 1.00 83.81 91 SER A O 1
ATOM 706 N N . SER A 1 92 ? -25.096 8.253 3.719 1.00 81.69 92 SER A N 1
ATOM 707 C CA . SER A 1 92 ? -25.388 8.678 2.348 1.00 81.69 92 SER A CA 1
ATOM 708 C C . SER A 1 92 ? -24.142 8.851 1.477 1.00 81.69 92 SER A C 1
ATOM 710 O O . SER A 1 92 ? -24.256 8.813 0.255 1.00 81.69 92 SER A O 1
ATOM 712 N N . ASN A 1 93 ? -22.966 9.089 2.072 1.00 80.12 93 ASN A N 1
ATOM 713 C CA . ASN A 1 93 ? -21.716 9.258 1.336 1.00 80.12 93 ASN A CA 1
ATOM 714 C C . ASN A 1 93 ? -20.496 8.964 2.224 1.00 80.12 93 ASN A C 1
ATOM 716 O O . ASN A 1 93 ? -19.924 9.859 2.846 1.00 80.12 93 ASN A O 1
ATOM 720 N N . LEU A 1 94 ? -20.092 7.694 2.257 1.00 80.62 94 LEU A N 1
ATOM 721 C CA . LEU A 1 94 ? -19.007 7.214 3.116 1.00 80.62 94 LEU A CA 1
ATOM 722 C C . LEU A 1 94 ? -17.617 7.709 2.678 1.00 80.62 94 LEU A C 1
ATOM 724 O O . LEU A 1 94 ? -16.731 7.828 3.512 1.00 80.62 94 LEU A O 1
ATOM 728 N N . ALA A 1 95 ? -17.428 8.030 1.394 1.00 76.69 95 ALA A N 1
ATOM 729 C CA . ALA A 1 95 ? -16.143 8.473 0.840 1.00 76.69 95 ALA A CA 1
ATOM 730 C C . ALA A 1 95 ? -16.006 10.007 0.748 1.00 76.69 95 ALA A C 1
ATOM 732 O O . ALA A 1 95 ? -15.072 10.505 0.118 1.00 76.69 95 ALA A O 1
ATOM 733 N N . ALA A 1 96 ? -16.949 10.759 1.326 1.00 80.75 96 ALA A N 1
ATOM 734 C CA . ALA A 1 96 ? -16.905 12.217 1.360 1.00 80.75 96 ALA A CA 1
ATOM 735 C C . ALA A 1 96 ? -15.779 12.750 2.259 1.00 80.75 96 ALA A C 1
ATOM 737 O O . ALA A 1 96 ? -15.131 12.009 2.999 1.00 80.75 96 ALA A O 1
ATOM 738 N N . GLU A 1 97 ? -15.591 14.071 2.218 1.00 88.56 97 GLU A N 1
ATOM 739 C CA . GLU A 1 97 ? -14.857 14.767 3.270 1.00 88.56 97 GLU A CA 1
ATOM 740 C C . GLU A 1 97 ? -15.555 14.548 4.620 1.00 88.56 97 GLU A C 1
ATOM 742 O O . GLU A 1 97 ? -16.740 14.865 4.780 1.00 88.56 97 GLU A O 1
ATOM 747 N N . GLY A 1 98 ? -14.813 13.998 5.573 1.00 91.00 98 GLY A N 1
ATOM 748 C CA . GLY A 1 98 ? -15.259 13.718 6.929 1.00 91.00 98 GLY A CA 1
ATOM 749 C C . GLY A 1 98 ? -14.196 14.117 7.942 1.00 91.00 98 GLY A C 1
ATOM 750 O O . GLY A 1 98 ? -13.141 14.641 7.582 1.00 91.00 98 GLY A O 1
ATOM 751 N N . TYR A 1 99 ? -14.504 13.909 9.221 1.00 96.06 99 TYR A N 1
ATOM 752 C CA . TYR A 1 99 ? -13.530 14.112 10.288 1.00 96.06 99 TYR A CA 1
ATOM 753 C C . TYR A 1 99 ? -12.817 12.803 10.611 1.00 96.06 99 TYR A C 1
ATOM 755 O O . TYR A 1 99 ? -13.442 11.744 10.612 1.00 96.06 99 TYR A O 1
ATOM 763 N N . PHE A 1 100 ? -11.541 12.887 10.967 1.00 96.19 100 PHE A N 1
ATOM 764 C CA . PHE A 1 100 ? -10.772 11.763 11.491 1.00 96.19 100 PHE A CA 1
ATOM 765 C C . PHE A 1 100 ? -10.148 12.099 12.838 1.00 96.19 100 PHE A C 1
ATOM 767 O O . PHE A 1 100 ? -9.884 13.265 13.137 1.00 96.19 100 PHE A O 1
ATOM 774 N N . TYR A 1 101 ? -9.868 11.052 13.605 1.00 96.12 101 TYR A N 1
ATOM 775 C CA . TYR A 1 101 ? -8.871 11.062 14.662 1.00 96.12 101 TYR A CA 1
ATOM 776 C C . TYR A 1 101 ? -7.842 9.980 14.355 1.00 96.12 101 TYR A C 1
ATOM 778 O O . TYR A 1 101 ? -8.217 8.837 14.107 1.00 96.12 101 TYR A O 1
ATOM 786 N N . ASN A 1 102 ? -6.569 10.347 14.315 1.00 93.81 102 ASN A N 1
ATOM 787 C CA . ASN A 1 102 ? -5.487 9.410 14.057 1.00 93.81 102 ASN A CA 1
ATOM 788 C C . ASN A 1 102 ? -4.230 9.875 14.788 1.00 93.81 102 ASN A C 1
ATOM 790 O O . ASN A 1 102 ? -3.738 10.974 14.515 1.00 93.81 102 ASN A O 1
ATOM 794 N N . ASP A 1 103 ? -3.742 9.062 15.722 1.00 88.69 103 ASP A N 1
ATOM 795 C CA . ASP A 1 103 ? -2.515 9.301 16.490 1.00 88.69 103 ASP A CA 1
ATOM 796 C C . ASP A 1 103 ? -2.436 10.726 17.078 1.00 88.69 103 ASP A C 1
ATOM 798 O O . ASP A 1 103 ? -1.515 11.508 16.833 1.00 88.69 103 ASP A O 1
ATOM 802 N N . GLY A 1 104 ? -3.487 11.124 17.803 1.00 90.12 104 GLY A N 1
ATOM 803 C CA . GLY A 1 104 ? -3.573 12.441 18.447 1.00 90.12 104 GLY A CA 1
ATOM 804 C C . GLY A 1 104 ? -3.960 13.600 17.523 1.00 90.12 104 GLY A C 1
ATOM 805 O O . GLY A 1 104 ? -4.270 14.690 18.009 1.00 90.12 104 GLY A O 1
ATOM 806 N N . SER A 1 105 ? -3.997 13.384 16.208 1.00 93.56 105 SER A N 1
ATOM 807 C CA . SER A 1 105 ? -4.405 14.399 15.236 1.00 93.56 105 SER A CA 1
ATOM 808 C C . SER A 1 105 ? -5.895 14.290 14.932 1.00 93.56 105 SER A C 1
ATOM 810 O O . SER A 1 105 ? -6.365 13.239 14.511 1.00 93.56 105 SER A O 1
ATOM 812 N N . PHE A 1 106 ? -6.631 15.393 15.105 1.00 95.69 106 PHE A N 1
ATOM 813 C CA . PHE A 1 106 ? -8.043 15.499 14.729 1.00 95.69 106 PHE A CA 1
ATOM 814 C C . PHE A 1 106 ? -8.201 16.517 13.598 1.00 95.69 106 PHE A C 1
ATOM 816 O O . PHE A 1 106 ? -7.795 17.673 13.749 1.00 95.69 106 PHE A O 1
ATOM 823 N N . GLY A 1 107 ? -8.786 16.112 12.473 1.00 94.75 107 GLY A N 1
ATOM 824 C CA . GLY A 1 107 ? -8.834 16.943 11.269 1.00 94.75 107 GLY A CA 1
ATOM 825 C C . GLY A 1 107 ? -9.925 16.535 10.288 1.00 94.75 107 GLY A C 1
ATOM 826 O O . GLY A 1 107 ? -10.749 15.679 10.598 1.00 94.75 107 GLY A O 1
ATOM 827 N N . LYS A 1 108 ? -9.929 17.172 9.110 1.00 93.94 108 LYS A N 1
ATOM 828 C CA . LYS A 1 108 ? -10.800 16.821 7.981 1.00 93.94 108 LYS A CA 1
ATOM 829 C C . LYS A 1 108 ? -9.985 16.338 6.800 1.00 93.94 108 LYS A C 1
ATOM 831 O O . LYS A 1 108 ? -8.966 16.944 6.476 1.00 93.94 108 LYS A O 1
ATOM 836 N N . GLU A 1 109 ? -10.483 15.314 6.125 1.00 92.06 109 GLU A N 1
ATOM 837 C CA . GLU A 1 109 ? -9.943 14.864 4.847 1.00 92.06 109 GLU A CA 1
ATOM 838 C C . GLU A 1 109 ? -10.999 14.092 4.052 1.00 92.06 109 GLU A C 1
ATOM 840 O O . GLU A 1 109 ? -12.035 13.687 4.578 1.00 92.06 109 GLU A O 1
ATOM 845 N N . VAL A 1 110 ? -10.724 13.867 2.768 1.00 88.31 110 VAL A N 1
ATOM 846 C CA . VAL A 1 110 ? -11.525 12.972 1.930 1.00 88.31 110 VAL A CA 1
ATOM 847 C C . VAL A 1 110 ? -11.138 11.526 2.229 1.00 88.31 110 VAL A C 1
ATOM 849 O O . VAL A 1 110 ? -10.023 11.102 1.926 1.00 88.31 110 VAL A O 1
ATOM 852 N N . HIS A 1 111 ? -12.076 10.736 2.750 1.00 84.25 111 HIS A N 1
ATOM 853 C CA . HIS A 1 111 ? -11.822 9.348 3.147 1.00 84.25 111 HIS A CA 1
ATOM 854 C C . HIS A 1 111 ? -11.954 8.358 1.979 1.00 84.25 111 HIS A C 1
ATOM 856 O O . HIS A 1 111 ? -12.700 7.379 2.032 1.00 84.25 111 HIS A O 1
ATOM 862 N N . ASN A 1 112 ? -11.207 8.570 0.895 1.00 81.12 112 ASN A N 1
ATOM 863 C CA . ASN A 1 112 ? -11.130 7.597 -0.196 1.00 81.12 112 ASN A CA 1
ATOM 864 C C . ASN A 1 112 ? -10.037 6.552 0.080 1.00 81.12 112 ASN A C 1
ATOM 866 O O . ASN A 1 112 ? -8.965 6.576 -0.528 1.00 81.12 112 ASN A O 1
ATOM 870 N N . ILE A 1 113 ? -10.308 5.652 1.031 1.00 86.62 113 ILE A N 1
ATOM 871 C CA . ILE A 1 113 ? -9.353 4.652 1.526 1.00 86.62 113 ILE A CA 1
ATOM 872 C C . ILE A 1 113 ? -9.870 3.236 1.199 1.00 86.62 113 ILE A C 1
ATOM 874 O O . ILE A 1 113 ? -10.539 2.614 2.028 1.00 86.62 113 ILE A O 1
ATOM 878 N N . PRO A 1 114 ? -9.573 2.681 0.002 1.00 91.12 114 PRO A N 1
ATOM 879 C CA . PRO A 1 114 ? -10.049 1.359 -0.417 1.00 91.12 114 PRO A CA 1
ATOM 880 C C . PRO A 1 114 ? -9.747 0.231 0.572 1.00 91.12 114 PRO A C 1
ATOM 882 O O . PRO A 1 114 ? -10.557 -0.678 0.709 1.00 91.12 114 PRO A O 1
ATOM 885 N N . VAL A 1 115 ? -8.628 0.298 1.301 1.00 93.25 115 VAL A N 1
ATOM 886 C CA . VAL A 1 115 ? -8.277 -0.678 2.350 1.00 93.25 115 VAL A CA 1
ATOM 887 C C . VAL A 1 115 ? -9.327 -0.695 3.468 1.00 93.25 115 VAL A C 1
ATOM 889 O O . VAL A 1 115 ? -9.838 -1.764 3.804 1.00 93.25 115 VAL A O 1
ATOM 892 N N . THR A 1 116 ? -9.692 0.474 4.000 1.00 92.75 116 THR A N 1
ATOM 893 C CA . THR A 1 116 ? -10.710 0.624 5.052 1.00 92.75 116 THR A CA 1
ATOM 894 C C . THR A 1 116 ? -12.065 0.124 4.575 1.00 92.75 116 THR A C 1
ATOM 896 O O . THR A 1 116 ? -12.690 -0.716 5.225 1.00 92.75 116 THR A O 1
ATOM 899 N N . TRP A 1 117 ? -12.502 0.570 3.396 1.00 91.94 117 TRP A N 1
ATOM 900 C CA . TRP A 1 117 ? -13.805 0.185 2.857 1.00 91.94 117 TRP A CA 1
ATOM 901 C C . TRP A 1 117 ? -13.886 -1.303 2.536 1.00 91.94 117 TRP A C 1
ATOM 903 O O . TRP A 1 117 ? -14.917 -1.936 2.774 1.00 91.94 117 TRP A O 1
ATOM 913 N N . TRP A 1 118 ? -12.801 -1.884 2.024 1.00 93.56 118 TRP A N 1
ATOM 914 C CA . TRP A 1 118 ? -12.751 -3.304 1.712 1.00 93.56 118 TRP A CA 1
ATOM 915 C C . TRP A 1 118 ? -12.805 -4.148 2.989 1.00 93.56 118 TRP A C 1
ATOM 917 O O . TRP A 1 118 ? -13.578 -5.105 3.043 1.00 93.56 118 TRP A O 1
ATOM 927 N N . LEU A 1 119 ? -12.071 -3.776 4.046 1.00 92.56 119 LEU A N 1
ATOM 928 C CA . LEU A 1 119 ? -12.178 -4.445 5.349 1.00 92.56 119 LEU A CA 1
ATOM 929 C C . LEU A 1 119 ? -13.589 -4.323 5.922 1.00 92.56 119 LEU A C 1
ATOM 931 O O . LEU A 1 119 ? -14.148 -5.315 6.387 1.00 92.56 119 LEU A O 1
ATOM 935 N N . LEU A 1 120 ? -14.204 -3.142 5.824 1.00 90.00 120 LEU A N 1
ATOM 936 C CA . LEU A 1 120 ? -15.562 -2.940 6.318 1.00 90.00 120 LEU A CA 1
ATOM 937 C C . LEU A 1 120 ? -16.613 -3.793 5.603 1.00 90.00 120 LEU A C 1
ATOM 939 O O . LEU A 1 120 ? -17.575 -4.264 6.220 1.00 90.00 120 LEU A O 1
ATOM 943 N N . LYS A 1 121 ? -16.433 -3.974 4.294 1.00 89.31 121 LYS A N 1
ATOM 944 C CA . LYS A 1 121 ? -17.308 -4.782 3.448 1.00 89.31 121 LYS A CA 1
ATOM 945 C C . LYS A 1 121 ? -17.148 -6.278 3.714 1.00 89.31 121 LYS A C 1
ATOM 947 O O . LYS A 1 121 ? -18.145 -6.990 3.702 1.00 89.31 121 LYS A O 1
ATOM 952 N N . ASN A 1 122 ? -15.921 -6.749 3.944 1.00 88.88 122 ASN A N 1
ATOM 953 C CA . ASN A 1 122 ? -15.621 -8.184 3.935 1.00 88.88 122 ASN A CA 1
ATOM 954 C C . ASN A 1 122 ? -15.356 -8.793 5.321 1.00 88.88 122 ASN A C 1
ATOM 956 O O . ASN A 1 122 ? -15.617 -9.978 5.507 1.00 88.88 122 ASN A O 1
ATOM 960 N N . LYS A 1 123 ? -14.825 -8.026 6.283 1.00 89.06 123 LYS A N 1
ATOM 961 C CA . LYS A 1 123 ? -14.243 -8.576 7.526 1.00 89.06 123 LYS A CA 1
ATOM 962 C C . LYS A 1 123 ? -14.622 -7.848 8.821 1.00 89.06 123 LYS A C 1
ATOM 964 O O . LYS A 1 123 ? -14.141 -8.212 9.885 1.00 89.06 123 LYS A O 1
ATOM 969 N N . ARG A 1 124 ? -15.456 -6.808 8.770 1.00 85.94 124 ARG A N 1
ATOM 970 C CA . ARG A 1 124 ? -15.711 -5.945 9.937 1.00 85.94 124 ARG A CA 1
ATOM 971 C C . ARG A 1 124 ? -16.234 -6.651 11.188 1.00 85.94 124 ARG A C 1
ATOM 973 O O . ARG A 1 124 ? -16.923 -7.670 11.116 1.00 85.94 124 ARG A O 1
ATOM 980 N N . VAL A 1 125 ? -16.079 -5.950 12.308 1.00 88.81 125 VAL A N 1
ATOM 981 C CA . VAL A 1 125 ? -16.833 -6.181 13.547 1.00 88.81 125 VAL A CA 1
ATOM 982 C C . VAL A 1 125 ? -17.852 -5.054 13.711 1.00 88.81 125 VAL A C 1
ATOM 984 O O . VAL A 1 125 ? -17.514 -3.884 13.560 1.00 88.81 125 VAL A O 1
ATOM 987 N N . THR A 1 126 ? -19.116 -5.384 13.974 1.00 90.50 126 THR A N 1
ATOM 988 C CA . THR A 1 126 ? -20.173 -4.379 14.194 1.00 90.50 126 THR A CA 1
ATOM 989 C C . THR A 1 126 ? -20.404 -4.223 15.692 1.00 90.50 126 THR A C 1
ATOM 991 O O . THR A 1 126 ? -20.703 -5.216 16.349 1.00 90.50 126 THR A O 1
ATOM 994 N N . ILE A 1 127 ? -20.257 -3.000 16.209 1.00 91.31 127 ILE A N 1
ATOM 995 C CA . ILE A 1 127 ? -20.509 -2.659 17.619 1.00 91.31 127 ILE A CA 1
ATOM 996 C C . ILE A 1 127 ? -21.896 -2.033 17.766 1.00 91.31 127 ILE A C 1
ATOM 998 O O . ILE A 1 127 ? -22.687 -2.459 18.600 1.00 91.31 127 ILE A O 1
ATOM 1002 N N . LEU A 1 128 ? -22.210 -1.061 16.904 1.00 89.50 128 LEU A N 1
ATOM 1003 C CA . LEU A 1 128 ? -23.501 -0.375 16.834 1.00 89.50 128 LEU A CA 1
ATOM 1004 C C . LEU A 1 128 ? -23.924 -0.216 15.368 1.00 89.50 128 LEU A C 1
ATOM 1006 O O . LEU A 1 128 ? -23.077 -0.010 14.496 1.00 89.50 128 LEU A O 1
ATOM 1010 N N . GLY A 1 129 ? -25.231 -0.225 15.111 1.00 83.75 129 GLY A N 1
ATOM 1011 C CA . GLY A 1 129 ? -25.809 0.112 13.810 1.00 83.75 129 GLY A CA 1
ATOM 1012 C C . GLY A 1 129 ? -26.185 -1.100 12.957 1.00 83.75 129 GLY A C 1
ATOM 1013 O O . GLY A 1 129 ? -26.223 -2.238 13.426 1.00 83.75 129 GLY A O 1
ATOM 1014 N N . GLN A 1 130 ? -26.528 -0.834 11.698 1.00 73.25 130 GLN A N 1
ATOM 1015 C CA . GLN A 1 130 ? -27.098 -1.822 10.784 1.00 73.25 130 GLN A CA 1
ATOM 1016 C C . GLN A 1 130 ? -26.061 -2.846 10.255 1.00 73.25 130 GLN A C 1
ATOM 1018 O O . GLN A 1 130 ? -24.862 -2.556 10.144 1.00 73.25 130 GLN A O 1
ATOM 1023 N N . PRO A 1 131 ? -26.501 -4.064 9.878 1.00 67.25 131 PRO A N 1
ATOM 1024 C CA . PRO A 1 131 ? -25.658 -5.064 9.212 1.00 67.25 131 PRO A CA 1
ATOM 1025 C C . PRO A 1 131 ? -25.108 -4.625 7.836 1.00 67.25 131 PRO A C 1
ATOM 1027 O O . PRO A 1 131 ? -25.487 -3.605 7.270 1.00 67.25 131 PRO A O 1
ATOM 1030 N N . VAL A 1 132 ? -24.167 -5.402 7.272 1.00 57.78 132 VAL A N 1
ATOM 1031 C CA . VAL A 1 132 ? -23.338 -5.016 6.094 1.00 57.78 132 VAL A CA 1
ATOM 1032 C C . VAL A 1 132 ? -24.150 -4.675 4.866 1.00 57.78 132 VAL A C 1
ATOM 1034 O O . VAL A 1 132 ? -23.790 -3.727 4.172 1.00 57.78 132 VAL A O 1
ATOM 1037 N N . GLY A 1 133 ? -25.230 -5.418 4.632 1.00 59.44 133 GLY A N 1
ATOM 1038 C CA . GLY A 1 133 ? -26.044 -5.290 3.427 1.00 59.44 133 GLY A CA 1
ATOM 1039 C C . GLY A 1 133 ? -26.710 -3.925 3.252 1.00 59.44 133 GLY A C 1
ATOM 1040 O O . GLY A 1 133 ? -27.134 -3.617 2.146 1.00 59.44 133 GLY A O 1
ATOM 1041 N N . GLU A 1 134 ? -26.775 -3.109 4.307 1.00 64.25 134 GLU A N 1
ATOM 1042 C CA . GLU A 1 134 ? -27.476 -1.818 4.295 1.00 64.25 134 GLU A CA 1
ATOM 1043 C C . GLU A 1 134 ? -26.520 -0.621 4.116 1.00 64.25 134 GLU A C 1
ATOM 1045 O O . GLU A 1 134 ? -26.950 0.469 3.742 1.00 64.25 134 GLU A O 1
ATOM 1050 N N . LEU A 1 135 ? -25.203 -0.818 4.285 1.00 71.94 135 LEU A N 1
ATOM 1051 C CA . LEU A 1 135 ? -24.198 0.195 3.948 1.00 71.94 135 LEU A CA 1
ATOM 1052 C C . LEU A 1 135 ? -23.839 0.085 2.462 1.00 71.94 135 LEU A C 1
ATOM 1054 O O . LEU A 1 135 ? -23.331 -0.941 2.011 1.00 71.94 135 LEU A O 1
ATOM 1058 N N . SER A 1 136 ? -24.044 1.163 1.703 1.00 74.56 136 SER A N 1
ATOM 1059 C CA . SER A 1 136 ? -23.740 1.231 0.263 1.00 74.56 136 SER A CA 1
ATOM 1060 C C . SER A 1 136 ? -22.225 1.301 -0.016 1.00 74.56 136 SER A C 1
ATOM 1062 O O . SER A 1 136 ? -21.700 2.315 -0.474 1.00 74.56 136 SER A O 1
ATOM 1064 N N . LEU A 1 137 ? -21.492 0.222 0.288 1.00 81.00 137 LEU A N 1
ATOM 1065 C CA . LEU A 1 137 ? -20.039 0.103 0.107 1.00 81.00 137 LEU A CA 1
ATOM 1066 C C . LEU A 1 137 ? -19.677 -0.371 -1.311 1.00 81.00 137 LEU A C 1
ATOM 1068 O O . LEU A 1 137 ? -19.530 -1.569 -1.590 1.00 81.00 137 LEU A O 1
ATOM 1072 N N . ASN A 1 138 ? -19.453 0.594 -2.201 1.00 83.00 138 ASN A N 1
ATOM 1073 C CA . ASN A 1 138 ? -19.043 0.371 -3.591 1.00 83.00 138 ASN A CA 1
ATOM 1074 C C . ASN A 1 138 ? -17.517 0.278 -3.741 1.00 83.00 138 ASN A C 1
ATOM 1076 O O . ASN A 1 138 ? -16.906 1.058 -4.461 1.00 83.00 138 ASN A O 1
ATOM 1080 N N . VAL A 1 139 ? -16.896 -0.675 -3.044 1.00 87.94 139 VAL A N 1
ATOM 1081 C CA . VAL A 1 139 ? -15.469 -0.999 -3.205 1.00 87.94 139 VAL A CA 1
ATOM 1082 C C . VAL A 1 139 ? -15.311 -2.400 -3.781 1.00 87.94 139 VAL A C 1
ATOM 1084 O O . VAL A 1 139 ? -15.975 -3.355 -3.347 1.00 87.94 139 VAL A O 1
ATOM 1087 N N . THR A 1 140 ? -14.440 -2.529 -4.774 1.00 87.25 140 THR A N 1
ATOM 1088 C CA . THR A 1 140 ? -14.067 -3.807 -5.377 1.00 87.25 140 THR A CA 1
ATOM 1089 C C . THR A 1 140 ? -12.685 -4.246 -4.905 1.00 87.25 140 THR A C 1
ATOM 1091 O O . THR A 1 140 ? -11.865 -3.460 -4.430 1.00 87.25 140 THR A O 1
ATOM 1094 N N . THR A 1 141 ? -12.391 -5.532 -5.063 1.00 84.12 141 THR A N 1
ATOM 1095 C CA . THR A 1 141 ? -11.039 -6.052 -4.838 1.00 84.12 141 THR A CA 1
ATOM 1096 C C . THR A 1 141 ? -10.028 -5.474 -5.839 1.00 84.12 141 THR A C 1
ATOM 1098 O O . THR A 1 141 ? -8.836 -5.438 -5.553 1.00 84.12 141 THR A O 1
ATOM 1101 N N . GLU A 1 142 ? -10.479 -4.990 -7.000 1.00 82.31 142 GLU A N 1
ATOM 1102 C CA . GLU A 1 142 ? -9.617 -4.304 -7.965 1.00 82.31 142 GLU A CA 1
ATOM 1103 C C . GLU A 1 142 ? -9.181 -2.930 -7.439 1.00 82.31 142 GLU A C 1
ATOM 1105 O O . GLU A 1 142 ? -7.986 -2.632 -7.446 1.00 82.31 142 GLU A O 1
ATOM 1110 N N . ASP A 1 143 ? -10.114 -2.154 -6.874 1.00 85.38 14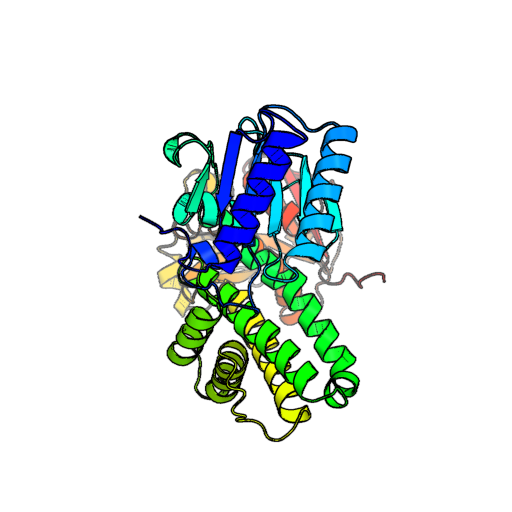3 ASP A N 1
ATOM 1111 C CA . ASP A 1 143 ? -9.819 -0.871 -6.217 1.00 85.38 143 ASP A CA 1
ATOM 1112 C C . ASP A 1 143 ? -8.794 -1.045 -5.090 1.00 85.38 143 ASP A C 1
ATOM 1114 O O . ASP A 1 143 ? -7.822 -0.291 -5.011 1.00 85.38 143 ASP A O 1
ATOM 1118 N N . LEU A 1 144 ? -8.959 -2.091 -4.267 1.00 88.69 144 LEU A N 1
ATOM 1119 C CA . LEU A 1 144 ? -7.997 -2.462 -3.227 1.00 88.69 144 LEU A CA 1
ATOM 1120 C C . LEU A 1 144 ? -6.604 -2.720 -3.815 1.00 88.69 144 LEU A C 1
ATOM 1122 O O . LEU A 1 144 ? -5.623 -2.119 -3.378 1.00 88.69 144 LEU A O 1
ATOM 1126 N N . THR A 1 145 ? -6.499 -3.610 -4.806 1.00 85.38 145 THR A N 1
ATOM 1127 C CA . THR A 1 145 ? -5.193 -3.977 -5.372 1.00 85.38 145 THR A CA 1
ATOM 1128 C C . THR A 1 145 ? -4.523 -2.817 -6.106 1.00 85.38 145 THR A C 1
ATOM 1130 O O . THR A 1 145 ? -3.301 -2.685 -6.050 1.00 85.38 145 THR A O 1
ATOM 1133 N N . ASN A 1 146 ? -5.295 -1.937 -6.751 1.00 82.75 146 ASN A N 1
ATOM 1134 C CA . ASN A 1 146 ? -4.773 -0.738 -7.404 1.00 82.75 146 ASN A CA 1
ATOM 1135 C C . ASN A 1 146 ? -4.260 0.280 -6.389 1.00 82.75 146 ASN A C 1
ATOM 1137 O O . ASN A 1 146 ? -3.163 0.811 -6.566 1.00 82.75 146 ASN A O 1
ATOM 1141 N N . TYR A 1 147 ? -4.997 0.486 -5.297 1.00 87.69 147 TYR A N 1
ATOM 1142 C CA . TYR A 1 147 ? -4.553 1.329 -4.196 1.00 87.69 147 TYR A CA 1
ATOM 1143 C C . TYR A 1 147 ? -3.263 0.804 -3.555 1.00 87.69 147 TYR A C 1
ATOM 1145 O O . TYR A 1 147 ? -2.304 1.557 -3.420 1.00 87.69 147 TYR A O 1
ATOM 1153 N N . VAL A 1 148 ? -3.194 -0.490 -3.220 1.00 90.50 148 VAL A N 1
ATOM 1154 C CA . VAL A 1 148 ? -1.994 -1.100 -2.615 1.00 90.50 148 VAL A CA 1
ATOM 1155 C C . VAL A 1 148 ? -0.792 -1.020 -3.553 1.00 90.50 148 VAL A C 1
ATOM 1157 O O . VAL A 1 148 ? 0.311 -0.710 -3.110 1.00 90.50 148 VAL A O 1
ATOM 1160 N N . ARG A 1 149 ? -0.989 -1.231 -4.859 1.00 84.88 149 ARG A N 1
ATOM 1161 C CA . ARG A 1 149 ? 0.087 -1.084 -5.847 1.00 84.88 149 ARG A CA 1
ATOM 1162 C C . ARG A 1 149 ? 0.595 0.353 -5.915 1.00 84.88 149 ARG A C 1
ATOM 1164 O O . ARG A 1 149 ? 1.801 0.570 -5.886 1.00 84.88 149 ARG A O 1
ATOM 1171 N N . LYS A 1 150 ? -0.308 1.336 -5.944 1.00 83.50 150 LYS A N 1
ATOM 1172 C CA . LYS A 1 150 ? 0.063 2.756 -5.884 1.00 83.50 150 LYS A CA 1
ATOM 1173 C C . LYS A 1 150 ? 0.822 3.076 -4.591 1.00 83.50 150 LYS A C 1
ATOM 1175 O O . LYS A 1 150 ? 1.883 3.686 -4.640 1.00 83.50 150 LYS A O 1
ATOM 1180 N N . ASN A 1 151 ? 0.336 2.589 -3.450 1.00 88.94 151 ASN A N 1
ATOM 1181 C CA . ASN A 1 151 ? 0.976 2.763 -2.147 1.00 88.94 151 ASN A CA 1
ATOM 1182 C C . ASN A 1 151 ? 2.394 2.160 -2.101 1.00 88.94 151 ASN A C 1
ATOM 1184 O O . ASN A 1 151 ? 3.308 2.762 -1.540 1.00 88.94 151 ASN A O 1
ATOM 1188 N N . MET A 1 152 ? 2.599 0.997 -2.730 1.00 88.31 152 MET A N 1
ATOM 1189 C CA . MET A 1 152 ? 3.924 0.390 -2.904 1.00 88.31 152 MET A CA 1
ATOM 1190 C C . MET A 1 152 ? 4.863 1.270 -3.741 1.00 88.31 152 MET A C 1
ATOM 1192 O O . MET A 1 152 ? 6.022 1.458 -3.369 1.00 88.31 152 MET A O 1
ATOM 1196 N N . ASN A 1 153 ? 4.356 1.836 -4.837 1.00 82.81 153 ASN A N 1
ATOM 1197 C CA . ASN A 1 153 ? 5.137 2.630 -5.790 1.00 82.81 153 ASN A CA 1
ATOM 1198 C C . ASN A 1 153 ? 5.465 4.041 -5.295 1.00 82.81 153 ASN A C 1
ATOM 1200 O O . ASN A 1 153 ? 6.459 4.620 -5.717 1.00 82.81 153 ASN A O 1
ATOM 1204 N N . GLU A 1 154 ? 4.624 4.605 -4.435 1.00 83.56 154 GLU A N 1
ATOM 1205 C CA . GLU A 1 154 ? 4.770 5.978 -3.962 1.00 83.56 154 GLU A CA 1
ATOM 1206 C C . GLU A 1 154 ? 5.298 5.989 -2.532 1.00 83.56 154 GLU A C 1
ATOM 1208 O O . GLU A 1 154 ? 6.479 6.248 -2.298 1.00 83.56 154 GLU A O 1
ATOM 1213 N N . TYR A 1 155 ? 4.437 5.671 -1.566 1.00 89.81 155 TYR A N 1
ATOM 1214 C CA . TYR A 1 155 ? 4.754 5.770 -0.147 1.00 89.81 155 TYR A CA 1
ATOM 1215 C C . TYR A 1 155 ? 5.932 4.871 0.242 1.00 89.81 155 TYR A C 1
ATOM 1217 O O . TYR A 1 155 ? 6.925 5.358 0.789 1.00 89.81 155 TYR A O 1
ATOM 1225 N N . TRP A 1 156 ? 5.852 3.571 -0.062 1.00 95.00 156 TRP A N 1
ATOM 1226 C CA . TRP A 1 156 ? 6.889 2.617 0.337 1.00 95.00 156 TRP A CA 1
ATOM 1227 C C . TRP A 1 156 ? 8.198 2.849 -0.413 1.00 95.00 156 TRP A C 1
ATOM 1229 O O . TRP A 1 156 ? 9.250 2.895 0.222 1.00 95.00 156 TRP A O 1
ATOM 1239 N N . ALA A 1 157 ? 8.152 3.072 -1.730 1.00 87.75 157 ALA A N 1
ATOM 1240 C CA . ALA A 1 157 ? 9.348 3.385 -2.510 1.00 87.75 157 ALA A CA 1
ATOM 1241 C C . ALA A 1 157 ? 10.051 4.656 -2.002 1.00 87.75 157 ALA A C 1
ATOM 1243 O O . ALA A 1 157 ? 11.269 4.653 -1.799 1.00 87.75 157 ALA A O 1
ATOM 1244 N N . LYS A 1 158 ? 9.291 5.723 -1.711 1.00 87.25 158 LYS A N 1
ATOM 1245 C CA . LYS A 1 158 ? 9.831 6.955 -1.124 1.00 87.25 158 LYS A CA 1
ATOM 1246 C C . LYS A 1 158 ? 10.431 6.700 0.256 1.00 87.25 158 LYS A C 1
ATOM 1248 O O . LYS A 1 158 ? 11.541 7.159 0.517 1.00 87.25 158 LYS A O 1
ATOM 1253 N N . ARG A 1 159 ? 9.737 5.961 1.130 1.00 93.44 159 ARG A N 1
ATOM 1254 C CA . ARG A 1 159 ? 10.235 5.633 2.476 1.00 93.44 159 ARG A CA 1
ATOM 1255 C C . ARG A 1 159 ? 11.559 4.877 2.405 1.00 93.44 159 ARG A C 1
ATOM 1257 O O . ARG A 1 159 ? 12.509 5.271 3.069 1.00 93.44 159 ARG A O 1
ATOM 1264 N N . VAL A 1 160 ? 11.640 3.845 1.570 1.00 93.81 160 VAL A N 1
ATOM 1265 C CA . VAL A 1 160 ? 12.854 3.031 1.408 1.00 93.81 160 VAL A CA 1
ATOM 1266 C C . VAL A 1 160 ? 13.998 3.854 0.821 1.00 93.81 160 VAL A C 1
ATOM 1268 O O . VAL A 1 160 ? 15.125 3.732 1.286 1.00 93.81 160 VAL A O 1
ATOM 1271 N N . SER A 1 161 ? 13.720 4.757 -0.126 1.00 89.00 161 SER A N 1
ATOM 1272 C CA . SER A 1 161 ? 14.729 5.699 -0.631 1.00 89.00 161 SER A CA 1
ATOM 1273 C C . SER A 1 161 ? 15.258 6.631 0.467 1.00 89.00 161 SER A C 1
ATOM 1275 O O . SER A 1 161 ? 16.457 6.894 0.526 1.00 89.00 161 SER A O 1
ATOM 1277 N N . VAL A 1 162 ? 14.390 7.114 1.362 1.00 91.38 162 VAL A N 1
ATOM 1278 C CA . VAL A 1 162 ? 14.806 7.925 2.519 1.00 91.38 162 VAL A CA 1
ATOM 1279 C C . VAL A 1 162 ? 15.623 7.098 3.513 1.00 91.38 162 VAL A C 1
ATOM 1281 O O . VAL A 1 162 ? 16.638 7.593 3.995 1.00 91.38 162 VAL A O 1
ATOM 1284 N N . MET A 1 163 ? 15.225 5.852 3.792 1.00 94.31 163 MET A N 1
ATOM 1285 C CA . MET A 1 163 ? 15.996 4.938 4.644 1.00 94.31 163 MET A CA 1
ATOM 1286 C C . MET A 1 163 ? 17.390 4.680 4.065 1.00 94.31 163 MET A C 1
ATOM 1288 O O . MET A 1 163 ? 18.369 4.742 4.795 1.00 94.31 163 MET A O 1
ATOM 1292 N N . GLU A 1 164 ? 17.491 4.457 2.752 1.00 92.88 164 GLU A N 1
ATOM 1293 C CA . GLU A 1 164 ? 18.768 4.249 2.063 1.00 92.88 164 GLU A CA 1
ATOM 1294 C C . GLU A 1 164 ? 19.685 5.475 2.146 1.00 92.88 164 GLU A C 1
ATOM 1296 O O . GLU A 1 164 ? 20.868 5.328 2.428 1.00 92.88 164 GLU A O 1
ATOM 1301 N N . LYS A 1 165 ? 19.142 6.688 1.983 1.00 94.44 165 LYS A N 1
ATOM 1302 C CA . LYS A 1 165 ? 19.910 7.941 2.116 1.00 94.44 165 LYS A CA 1
ATOM 1303 C C . LYS A 1 165 ? 20.380 8.240 3.539 1.00 94.44 165 LYS A C 1
ATOM 1305 O O . LYS A 1 165 ? 21.294 9.035 3.711 1.00 94.44 165 LYS A O 1
ATOM 1310 N N . ARG A 1 166 ? 19.707 7.679 4.544 1.00 96.00 166 ARG A N 1
ATOM 1311 C CA . ARG A 1 166 ? 20.005 7.872 5.972 1.00 96.00 166 ARG A CA 1
ATOM 1312 C C . ARG A 1 166 ? 20.621 6.624 6.595 1.00 96.00 166 ARG A C 1
ATOM 1314 O O . ARG A 1 166 ? 20.612 6.486 7.813 1.00 96.00 166 ARG A O 1
ATOM 1321 N N . LYS A 1 167 ? 21.108 5.690 5.776 1.00 96.31 167 LYS A N 1
ATOM 1322 C CA . LYS A 1 167 ? 21.580 4.382 6.227 1.00 96.31 167 LYS A CA 1
ATOM 1323 C C . LYS A 1 167 ? 22.629 4.515 7.330 1.00 96.31 167 LYS A C 1
ATOM 1325 O O . LYS A 1 167 ? 22.497 3.845 8.345 1.00 96.31 167 LYS A O 1
ATOM 1330 N N . GLU A 1 168 ? 23.627 5.374 7.149 1.00 96.94 168 GLU A N 1
ATOM 1331 C CA . GLU A 1 168 ? 24.711 5.577 8.115 1.00 96.94 168 GLU A CA 1
ATOM 1332 C C . GLU A 1 168 ? 24.162 6.054 9.467 1.00 96.94 168 GLU A C 1
ATOM 1334 O O . GLU A 1 168 ? 24.504 5.500 10.503 1.00 96.94 168 GLU A O 1
ATOM 1339 N N . GLU A 1 169 ? 23.219 6.998 9.447 1.00 96.94 169 GLU A N 1
ATOM 1340 C CA . GLU A 1 169 ? 22.541 7.496 10.649 1.00 96.94 169 GLU A CA 1
ATOM 1341 C C . GLU A 1 169 ? 21.726 6.394 11.352 1.00 96.94 169 GLU A C 1
ATOM 1343 O O . GLU A 1 169 ? 21.770 6.262 12.572 1.00 96.94 169 GLU A O 1
ATOM 1348 N N . LEU A 1 170 ? 20.990 5.581 10.584 1.00 96.00 170 LEU A N 1
ATOM 1349 C CA . LEU A 1 170 ? 20.152 4.501 11.116 1.00 96.00 170 LEU A CA 1
ATOM 1350 C C . LEU A 1 170 ? 20.971 3.395 11.790 1.00 96.00 170 LEU A C 1
ATOM 1352 O O . LEU A 1 170 ? 20.475 2.750 12.713 1.00 96.00 170 LEU A O 1
ATOM 1356 N N . ILE A 1 171 ? 22.203 3.156 11.338 1.00 97.44 171 ILE A N 1
ATOM 1357 C CA . ILE A 1 171 ? 23.092 2.147 11.929 1.00 97.44 171 ILE A CA 1
ATOM 1358 C C . ILE A 1 171 ? 23.481 2.535 13.361 1.00 97.44 171 ILE A C 1
ATOM 1360 O O . ILE A 1 171 ? 23.551 1.663 14.232 1.00 97.44 171 ILE A O 1
ATOM 1364 N N . ASP A 1 172 ? 23.640 3.832 13.622 1.00 97.69 172 ASP A N 1
ATOM 1365 C CA . ASP A 1 172 ? 24.047 4.372 14.923 1.00 97.69 172 ASP A CA 1
ATOM 1366 C C . ASP A 1 172 ? 22.890 4.494 15.931 1.00 97.69 172 ASP A C 1
ATOM 1368 O O . ASP A 1 172 ? 23.097 4.842 17.098 1.00 97.69 172 ASP A O 1
ATOM 1372 N N . TYR A 1 173 ? 21.652 4.198 15.522 1.00 97.62 173 TYR A N 1
ATOM 1373 C CA . TYR A 1 173 ? 20.498 4.262 16.418 1.00 97.62 173 TYR A CA 1
ATOM 1374 C C . TYR A 1 173 ? 20.552 3.180 17.511 1.00 97.62 173 TYR A C 1
ATOM 1376 O O . TYR A 1 173 ? 21.095 2.090 17.306 1.00 97.62 173 TYR A O 1
ATOM 1384 N N . PRO A 1 174 ? 19.913 3.408 18.677 1.00 97.88 174 PRO A N 1
ATOM 1385 C CA . PRO A 1 174 ? 19.717 2.353 19.664 1.00 97.88 174 PRO A CA 1
ATOM 1386 C C . PRO A 1 174 ? 19.069 1.121 19.023 1.00 97.88 174 PRO A C 1
ATOM 1388 O O . PRO A 1 174 ? 18.096 1.248 18.278 1.00 97.88 174 PRO A O 1
ATOM 1391 N N . VAL A 1 175 ? 19.566 -0.075 19.347 1.00 95.75 175 VAL A N 1
ATOM 1392 C CA . VAL A 1 175 ? 19.128 -1.333 18.712 1.00 95.75 175 VAL A CA 1
ATOM 1393 C C . VAL A 1 175 ? 17.607 -1.517 18.740 1.00 95.75 175 VAL A C 1
ATOM 1395 O O . VAL A 1 175 ? 17.020 -1.926 17.747 1.00 95.75 175 VAL A O 1
ATOM 1398 N N . GLN A 1 176 ? 16.933 -1.112 19.820 1.00 94.88 176 GLN A N 1
ATOM 1399 C CA . GLN A 1 176 ? 15.475 -1.215 19.937 1.00 94.88 176 GLN A CA 1
ATOM 1400 C C . GLN A 1 176 ? 14.722 -0.297 18.963 1.00 94.88 176 GLN A C 1
ATOM 1402 O O . GLN A 1 176 ? 13.565 -0.560 18.641 1.00 94.88 176 GLN A O 1
ATOM 1407 N N . GLN A 1 177 ? 15.331 0.806 18.521 1.00 96.50 177 GLN A N 1
ATOM 1408 C CA . GLN A 1 177 ? 14.757 1.669 17.488 1.00 96.50 177 GLN A CA 1
ATOM 1409 C C . GLN A 1 177 ? 14.945 1.047 16.103 1.00 96.50 177 GLN A C 1
ATOM 1411 O O . GLN A 1 177 ? 13.986 0.995 15.337 1.00 96.50 177 GLN A O 1
ATOM 1416 N N . VAL A 1 178 ? 16.127 0.489 15.823 1.00 97.31 178 VAL A N 1
ATOM 1417 C CA . VAL A 1 178 ? 16.396 -0.249 14.577 1.00 97.31 178 VAL A CA 1
ATOM 1418 C C . VAL A 1 178 ? 15.467 -1.457 14.443 1.00 97.31 178 VAL A C 1
ATOM 1420 O O . VAL A 1 178 ? 14.861 -1.653 13.395 1.00 97.31 178 VAL A O 1
ATOM 1423 N N . GLU A 1 179 ? 15.279 -2.224 15.519 1.00 96.25 179 GLU A N 1
ATOM 1424 C CA . GLU A 1 179 ? 14.349 -3.359 15.582 1.00 96.25 179 GLU A CA 1
ATOM 1425 C C . GLU A 1 179 ? 12.902 -2.944 15.274 1.00 96.25 179 GLU A C 1
ATOM 1427 O O . GLU A 1 179 ? 12.208 -3.630 14.524 1.00 96.25 179 GLU A O 1
ATOM 1432 N N . LYS A 1 180 ? 12.441 -1.806 15.811 1.00 95.00 180 LYS A N 1
ATOM 1433 C CA . LYS A 1 180 ? 11.095 -1.279 15.531 1.00 95.00 180 LYS A CA 1
ATOM 1434 C C . LYS A 1 180 ? 10.937 -0.862 14.072 1.00 95.00 180 LYS A C 1
ATOM 1436 O O . LYS A 1 180 ? 9.937 -1.217 13.453 1.00 95.00 180 LYS A O 1
ATOM 1441 N N . GLU A 1 181 ? 11.910 -0.139 13.521 1.00 96.50 181 GLU A N 1
ATOM 1442 C CA . GLU A 1 181 ? 11.885 0.273 12.113 1.00 96.50 181 GLU A CA 1
ATOM 1443 C C . GLU A 1 181 ? 11.941 -0.932 11.166 1.00 96.50 181 GLU A C 1
ATOM 1445 O O . GLU A 1 181 ? 11.212 -0.977 10.170 1.00 96.50 181 GLU A O 1
ATOM 1450 N N . MET A 1 182 ? 12.749 -1.939 11.504 1.00 97.50 182 MET A N 1
ATOM 1451 C CA . MET A 1 182 ? 12.841 -3.201 10.777 1.00 97.50 182 MET A CA 1
ATOM 1452 C C . MET A 1 182 ? 11.516 -3.969 10.813 1.00 97.50 182 MET A C 1
ATOM 1454 O O . MET A 1 182 ? 10.986 -4.293 9.752 1.00 97.50 182 MET A O 1
ATOM 1458 N N . GLU A 1 183 ? 10.943 -4.225 11.995 1.00 97.44 183 GLU A N 1
ATOM 1459 C CA . GLU A 1 183 ? 9.660 -4.935 12.129 1.00 97.44 183 GLU A CA 1
ATOM 1460 C C . GLU A 1 183 ? 8.553 -4.246 11.335 1.00 97.44 183 GLU A C 1
ATOM 1462 O O . GLU A 1 183 ? 7.854 -4.886 10.543 1.00 97.44 183 GLU A O 1
ATOM 1467 N N . TRP A 1 184 ? 8.432 -2.929 11.506 1.00 96.56 184 TRP A N 1
ATOM 1468 C CA . TRP A 1 184 ? 7.401 -2.139 10.853 1.00 96.56 184 TRP A CA 1
ATOM 1469 C C . TRP A 1 184 ? 7.541 -2.172 9.327 1.00 96.56 184 TRP A C 1
ATOM 1471 O O . TRP A 1 184 ? 6.548 -2.350 8.615 1.00 96.56 184 TRP A O 1
ATOM 1481 N N . THR A 1 185 ? 8.772 -2.057 8.820 1.00 98.31 185 THR A N 1
ATOM 1482 C CA . THR A 1 185 ? 9.053 -2.059 7.380 1.00 98.31 185 THR A CA 1
ATOM 1483 C C . THR A 1 185 ? 8.836 -3.440 6.770 1.00 98.31 185 THR A C 1
ATOM 1485 O O . THR A 1 185 ? 8.105 -3.570 5.788 1.00 98.31 185 THR A O 1
ATOM 1488 N N . VAL A 1 186 ? 9.414 -4.486 7.366 1.00 98.62 186 VAL A N 1
ATOM 1489 C CA . VAL A 1 186 ? 9.360 -5.856 6.839 1.00 98.62 186 VAL A CA 1
ATOM 1490 C C . VAL A 1 186 ? 7.929 -6.387 6.852 1.00 98.62 186 VAL A C 1
ATOM 1492 O O . VAL A 1 186 ? 7.409 -6.777 5.804 1.00 98.62 186 VAL A O 1
ATOM 1495 N N . LEU A 1 187 ? 7.243 -6.347 8.001 1.00 98.50 187 LEU A N 1
ATOM 1496 C CA . LEU A 1 187 ? 5.872 -6.862 8.094 1.00 98.50 187 LEU A CA 1
ATOM 1497 C C . LEU A 1 187 ? 4.872 -5.962 7.356 1.00 98.50 187 LEU A C 1
ATOM 1499 O O . LEU A 1 187 ? 3.872 -6.451 6.828 1.00 98.50 187 LEU A O 1
ATOM 1503 N N . GLY A 1 188 ? 5.133 -4.654 7.278 1.00 97.88 188 GLY A N 1
ATOM 1504 C CA . GLY A 1 188 ? 4.330 -3.719 6.492 1.00 97.88 188 GLY A CA 1
ATOM 1505 C C . GLY A 1 188 ? 4.347 -4.047 4.999 1.00 97.88 188 GLY A C 1
ATOM 1506 O O . GLY A 1 188 ? 3.281 -4.174 4.389 1.00 97.88 188 GLY A O 1
ATOM 1507 N N . LEU A 1 189 ? 5.537 -4.260 4.435 1.00 98.25 189 LEU A N 1
ATOM 1508 C CA . LEU A 1 189 ? 5.733 -4.634 3.034 1.00 98.25 189 LEU A CA 1
ATOM 1509 C C . LEU A 1 189 ? 5.185 -6.030 2.712 1.00 98.25 189 LEU A C 1
ATOM 1511 O O . LEU A 1 189 ? 4.523 -6.204 1.687 1.00 98.25 189 LEU A O 1
ATOM 1515 N N . LEU A 1 190 ? 5.366 -7.010 3.603 1.00 98.50 190 LEU A N 1
ATOM 1516 C CA . LEU A 1 190 ? 4.793 -8.350 3.427 1.00 98.50 190 LEU A CA 1
ATOM 1517 C C . LEU A 1 190 ? 3.258 -8.332 3.371 1.00 98.50 190 LEU A C 1
ATOM 1519 O O . LEU A 1 190 ? 2.667 -9.067 2.580 1.00 98.50 190 LEU A O 1
ATOM 1523 N N . ARG A 1 191 ? 2.588 -7.454 4.133 1.00 97.94 191 ARG A N 1
ATOM 1524 C CA . ARG A 1 191 ? 1.128 -7.270 4.013 1.00 97.94 191 ARG A CA 1
ATOM 1525 C C . ARG A 1 191 ? 0.723 -6.737 2.639 1.00 97.94 191 ARG A C 1
ATOM 1527 O O . ARG A 1 191 ? -0.322 -7.136 2.122 1.00 97.94 191 ARG A O 1
ATOM 1534 N N . GLN A 1 192 ? 1.527 -5.850 2.045 1.00 96.19 192 GLN A N 1
ATOM 1535 C CA . GLN A 1 192 ? 1.263 -5.359 0.690 1.00 96.19 192 GLN A CA 1
ATOM 1536 C C . GLN A 1 192 ? 1.420 -6.493 -0.329 1.00 96.19 192 GLN A C 1
ATOM 1538 O O . GLN A 1 192 ? 0.526 -6.688 -1.151 1.00 96.19 192 GLN A O 1
ATOM 1543 N N . LEU A 1 193 ? 2.500 -7.280 -0.230 1.00 94.62 193 LEU A N 1
ATOM 1544 C CA . LEU A 1 193 ? 2.725 -8.453 -1.081 1.00 94.62 193 LEU A CA 1
ATOM 1545 C C . LEU A 1 193 ? 1.539 -9.424 -1.016 1.00 94.62 193 LEU A C 1
ATOM 1547 O O . LEU A 1 193 ? 0.998 -9.793 -2.058 1.00 94.62 193 LEU A O 1
ATOM 1551 N N . TYR A 1 194 ? 1.123 -9.801 0.196 1.00 95.12 194 TYR A N 1
ATOM 1552 C CA . TYR A 1 194 ? -0.020 -10.686 0.414 1.00 95.12 194 TYR A CA 1
ATOM 1553 C C . TYR A 1 194 ? -1.278 -10.134 -0.261 1.00 95.12 194 TYR A C 1
ATOM 1555 O O . TYR A 1 194 ? -1.939 -10.840 -1.017 1.00 95.12 194 TYR A O 1
ATOM 1563 N N . THR A 1 195 ? -1.562 -8.842 -0.073 1.00 94.62 195 THR A N 1
ATOM 1564 C CA . THR A 1 195 ? -2.754 -8.217 -0.662 1.00 94.62 195 THR A CA 1
ATOM 1565 C C . THR A 1 195 ? -2.739 -8.235 -2.186 1.00 94.62 195 THR A C 1
ATOM 1567 O O . THR A 1 195 ? -3.771 -8.464 -2.816 1.00 94.62 195 THR A O 1
ATOM 1570 N N . LEU A 1 196 ? -1.572 -8.037 -2.800 1.00 86.75 196 LEU A N 1
ATOM 1571 C CA . LEU A 1 196 ? -1.430 -8.078 -4.254 1.00 86.75 196 LEU A CA 1
ATOM 1572 C C . LEU A 1 196 ? -1.542 -9.497 -4.830 1.00 86.75 196 LEU A C 1
ATOM 1574 O O . LEU A 1 196 ? -2.033 -9.641 -5.951 1.00 86.75 196 LEU A O 1
ATOM 1578 N N . ARG A 1 197 ? -1.091 -10.526 -4.100 1.00 85.12 197 ARG A N 1
ATOM 1579 C CA . ARG A 1 197 ? -1.107 -11.928 -4.556 1.00 85.12 197 ARG A CA 1
ATOM 1580 C C . ARG A 1 197 ? -2.430 -12.628 -4.268 1.00 85.12 197 ARG A C 1
ATOM 1582 O O . ARG A 1 197 ? -3.052 -13.153 -5.185 1.00 85.12 197 ARG A O 1
ATOM 1589 N N . GLU A 1 198 ? -2.871 -12.577 -3.018 1.00 89.00 198 GLU A N 1
ATOM 1590 C CA . GLU A 1 198 ? -4.033 -13.322 -2.521 1.00 89.00 198 GLU A CA 1
ATOM 1591 C C . GLU A 1 198 ? -5.345 -12.555 -2.687 1.00 89.00 198 GLU A C 1
ATOM 1593 O O . GLU A 1 198 ? -6.425 -13.109 -2.497 1.00 89.00 198 GLU A O 1
ATOM 1598 N N . ARG A 1 199 ? -5.267 -11.272 -3.067 1.00 87.81 199 ARG A N 1
ATOM 1599 C CA . ARG A 1 199 ? -6.429 -10.387 -3.222 1.00 87.81 199 ARG A CA 1
ATOM 1600 C C . ARG A 1 199 ? -7.271 -10.276 -1.937 1.00 87.81 199 ARG A C 1
ATOM 1602 O O . ARG A 1 199 ? -8.486 -10.088 -2.003 1.00 87.81 199 ARG A O 1
ATOM 1609 N N . ASP A 1 200 ? -6.602 -10.354 -0.788 1.00 92.88 200 ASP A N 1
ATOM 1610 C CA . ASP A 1 200 ? -7.168 -10.298 0.563 1.00 92.88 200 ASP A CA 1
ATOM 1611 C C . ASP A 1 200 ? -6.230 -9.518 1.512 1.00 92.88 200 ASP A C 1
ATOM 1613 O O . ASP A 1 200 ? -5.056 -9.329 1.221 1.00 92.88 200 ASP A O 1
ATOM 1617 N N . ILE A 1 201 ? -6.716 -9.059 2.664 1.00 96.38 201 ILE A N 1
ATOM 1618 C CA . ILE A 1 201 ? -5.929 -8.374 3.695 1.00 96.38 201 ILE A CA 1
ATOM 1619 C C . ILE A 1 201 ? -5.697 -9.307 4.884 1.00 96.38 201 ILE A C 1
ATOM 1621 O O . ILE A 1 201 ? -6.634 -9.914 5.410 1.00 96.38 201 ILE A O 1
ATOM 1625 N N . THR A 1 202 ? -4.449 -9.343 5.359 1.00 95.94 202 THR A N 1
ATOM 1626 C CA . THR A 1 202 ? -4.020 -10.156 6.506 1.00 95.94 202 THR A CA 1
ATOM 1627 C C . THR A 1 202 ? -3.285 -9.343 7.581 1.00 95.94 202 THR A C 1
ATOM 1629 O O . THR A 1 202 ? -2.955 -8.165 7.377 1.00 95.94 202 THR A O 1
ATOM 1632 N N . SER A 1 203 ? -3.068 -9.953 8.750 1.00 96.62 203 SER A N 1
ATOM 1633 C CA . SER A 1 203 ? -2.367 -9.360 9.897 1.00 96.62 203 SER A CA 1
ATOM 1634 C C . SER A 1 203 ? -0.848 -9.282 9.673 1.00 96.62 203 SER A C 1
ATOM 1636 O O . SER A 1 203 ? -0.307 -9.909 8.765 1.00 96.62 203 SER A O 1
ATOM 1638 N N . LYS A 1 204 ? -0.126 -8.509 10.501 1.00 97.00 204 LYS A N 1
ATOM 1639 C CA . LYS A 1 204 ? 1.347 -8.413 10.414 1.00 97.00 204 LYS A CA 1
ATOM 1640 C C . LYS A 1 204 ? 2.030 -9.770 10.637 1.00 97.00 204 LYS A C 1
ATOM 1642 O O . LYS A 1 204 ? 2.949 -10.109 9.904 1.00 97.00 204 LYS A O 1
ATOM 1647 N N . LEU A 1 205 ? 1.564 -10.544 11.621 1.00 96.88 205 LEU A N 1
ATOM 1648 C CA . LEU A 1 205 ? 2.136 -11.858 11.934 1.00 96.88 205 LEU A CA 1
ATOM 1649 C C . LEU A 1 205 ? 1.854 -12.871 10.823 1.00 96.88 205 LEU A C 1
ATOM 1651 O O . LEU A 1 205 ? 2.786 -13.501 10.339 1.00 96.88 205 LEU A O 1
ATOM 1655 N N . ALA A 1 206 ? 0.609 -12.945 10.346 1.00 97.88 206 ALA A N 1
ATOM 1656 C CA . ALA A 1 206 ? 0.252 -13.843 9.253 1.00 97.88 206 ALA A CA 1
ATOM 1657 C C . ALA A 1 206 ? 0.955 -13.473 7.932 1.00 97.88 206 ALA A C 1
ATOM 1659 O O . ALA A 1 206 ? 1.285 -14.354 7.144 1.00 97.88 206 ALA A O 1
ATOM 1660 N N . ALA A 1 207 ? 1.234 -12.185 7.693 1.00 98.19 207 ALA A N 1
ATOM 1661 C CA . ALA A 1 207 ? 2.074 -11.755 6.575 1.00 98.19 207 ALA A CA 1
ATOM 1662 C C . ALA A 1 207 ? 3.541 -12.189 6.738 1.00 98.19 207 ALA A C 1
ATOM 1664 O O . ALA A 1 207 ? 4.175 -12.553 5.751 1.00 98.19 207 ALA A O 1
ATOM 1665 N N . GLY A 1 208 ? 4.066 -12.179 7.967 1.00 98.44 208 GLY A N 1
ATOM 1666 C CA . GLY A 1 208 ? 5.374 -12.748 8.301 1.00 98.44 208 GLY A CA 1
ATOM 1667 C C . GLY A 1 208 ? 5.444 -14.244 7.990 1.00 98.44 208 GLY A C 1
ATOM 1668 O O . GLY A 1 208 ? 6.311 -14.668 7.230 1.00 98.44 208 GLY A O 1
ATOM 1669 N N . ASP A 1 209 ? 4.476 -15.020 8.483 1.00 98.25 209 ASP A N 1
ATOM 1670 C CA . ASP A 1 209 ? 4.383 -16.465 8.223 1.00 98.25 209 ASP A CA 1
ATOM 1671 C C . ASP A 1 209 ? 4.228 -16.766 6.720 1.00 98.25 209 ASP A C 1
ATOM 1673 O O . ASP A 1 209 ? 4.844 -17.691 6.190 1.00 98.25 209 ASP A O 1
ATOM 1677 N N . TYR A 1 210 ? 3.447 -15.950 6.002 1.00 97.69 210 TYR A N 1
ATOM 1678 C CA . TYR A 1 210 ? 3.346 -16.017 4.542 1.00 97.69 210 TYR A CA 1
ATOM 1679 C C . TYR A 1 210 ? 4.701 -15.745 3.871 1.00 97.69 210 TYR A C 1
ATOM 1681 O O . TYR A 1 210 ? 5.104 -16.485 2.981 1.00 97.69 210 TYR A O 1
ATOM 1689 N N . GLY A 1 211 ? 5.438 -14.724 4.318 1.00 97.81 211 GLY A N 1
ATOM 1690 C CA . GLY A 1 211 ? 6.772 -14.407 3.808 1.00 97.81 211 GLY A CA 1
ATOM 1691 C C . GLY A 1 211 ? 7.771 -15.554 3.982 1.00 97.81 211 GLY A C 1
ATOM 1692 O O . GLY A 1 211 ? 8.485 -15.877 3.036 1.00 97.81 211 GLY A O 1
ATOM 1693 N N . LEU A 1 212 ? 7.777 -16.210 5.146 1.00 98.25 212 LEU A N 1
ATOM 1694 C CA . LEU A 1 212 ? 8.630 -17.378 5.417 1.00 98.25 212 LEU A CA 1
ATOM 1695 C C . LEU A 1 212 ? 8.313 -18.570 4.503 1.00 98.25 212 LEU A C 1
ATOM 1697 O O . LEU A 1 212 ? 9.204 -19.345 4.167 1.00 98.25 212 LEU A O 1
ATOM 1701 N N . ARG A 1 213 ? 7.054 -18.722 4.079 1.00 97.38 213 ARG A N 1
ATOM 1702 C CA . ARG A 1 213 ? 6.645 -19.805 3.177 1.00 97.38 213 ARG A CA 1
ATOM 1703 C C . ARG A 1 213 ? 6.925 -19.503 1.704 1.00 97.38 213 ARG A C 1
ATOM 1705 O O . ARG A 1 213 ? 7.302 -20.405 0.966 1.00 97.38 213 ARG A O 1
ATOM 1712 N N . GLU A 1 214 ? 6.708 -18.261 1.273 1.00 92.81 214 GLU A N 1
ATOM 1713 C CA . GLU A 1 214 ? 6.640 -17.900 -0.152 1.00 92.81 214 GLU A CA 1
ATOM 1714 C C . GLU A 1 214 ? 7.899 -17.209 -0.701 1.00 92.81 214 GLU A C 1
ATOM 1716 O O . GLU A 1 214 ? 8.022 -17.047 -1.918 1.00 92.81 214 GLU A O 1
ATOM 1721 N N . LEU A 1 215 ? 8.802 -16.729 0.161 1.00 94.19 215 LEU A N 1
ATOM 1722 C CA . LEU A 1 215 ? 10.013 -16.012 -0.251 1.00 94.19 215 LEU A CA 1
ATOM 1723 C C . LEU A 1 215 ? 11.274 -16.862 -0.093 1.00 94.19 215 LEU A C 1
ATOM 1725 O O . LEU A 1 215 ? 11.318 -17.820 0.677 1.00 94.19 215 LEU A O 1
ATOM 1729 N N . GLU A 1 216 ? 12.315 -16.485 -0.838 1.00 92.44 216 GLU A N 1
ATOM 1730 C CA . GLU A 1 216 ? 13.607 -17.175 -0.844 1.00 92.44 216 GLU A CA 1
ATOM 1731 C C . GLU A 1 216 ? 14.236 -17.250 0.564 1.00 92.44 216 GLU A C 1
ATOM 1733 O O . GLU A 1 216 ? 14.170 -16.262 1.305 1.00 92.44 216 GLU A O 1
ATOM 1738 N N . PRO A 1 217 ? 14.939 -18.352 0.906 1.00 97.19 217 PRO A N 1
ATOM 1739 C CA . PRO A 1 217 ? 15.550 -18.548 2.226 1.00 97.19 217 PRO A CA 1
ATOM 1740 C C . PRO A 1 217 ? 16.468 -17.417 2.697 1.00 97.19 217 PRO A C 1
ATOM 1742 O O . PRO A 1 217 ? 16.563 -17.165 3.893 1.00 97.19 217 PRO A O 1
ATOM 1745 N N . LYS A 1 218 ? 17.093 -16.677 1.769 1.00 96.38 218 LYS A N 1
ATOM 1746 C CA . LYS A 1 218 ? 17.956 -15.523 2.081 1.00 96.38 218 LYS A CA 1
ATOM 1747 C C . LYS A 1 218 ? 17.251 -14.423 2.894 1.00 96.38 218 LYS A C 1
ATOM 1749 O O . LYS A 1 218 ? 17.921 -13.596 3.499 1.00 96.38 218 LYS A O 1
ATOM 1754 N N . TRP A 1 219 ? 15.915 -14.394 2.899 1.00 98.19 219 TRP A N 1
ATOM 1755 C CA . TRP A 1 219 ? 15.119 -13.424 3.655 1.00 98.19 219 TRP A CA 1
ATOM 1756 C C . TRP A 1 219 ? 14.593 -13.947 4.988 1.00 98.19 219 TRP A C 1
ATOM 1758 O O . TRP A 1 219 ? 14.040 -13.167 5.762 1.00 98.19 219 TRP A O 1
ATOM 1768 N N . HIS A 1 220 ? 14.717 -15.246 5.265 1.00 98.38 220 HIS A N 1
ATOM 1769 C CA . HIS A 1 220 ? 14.023 -15.869 6.392 1.00 98.38 220 HIS A CA 1
ATOM 1770 C C . HIS A 1 220 ? 14.507 -15.340 7.738 1.00 98.38 220 HIS A C 1
ATOM 1772 O O . HIS A 1 220 ? 13.666 -15.043 8.580 1.00 98.38 220 HIS A O 1
ATOM 1778 N N . ASP A 1 221 ? 15.807 -15.096 7.909 1.00 98.25 221 ASP A N 1
ATOM 1779 C CA . ASP A 1 221 ? 16.347 -14.538 9.156 1.00 98.25 221 ASP A CA 1
ATOM 1780 C C . ASP A 1 221 ? 15.765 -13.152 9.472 1.00 98.25 221 ASP A C 1
ATOM 1782 O O . ASP A 1 221 ? 15.368 -12.889 10.610 1.00 98.25 221 ASP A O 1
ATOM 1786 N N . LEU A 1 222 ? 15.624 -12.297 8.451 1.00 98.56 222 LEU A N 1
ATOM 1787 C CA . LEU A 1 222 ? 14.999 -10.974 8.555 1.00 98.56 222 LEU A CA 1
ATOM 1788 C C . LEU A 1 222 ? 13.519 -11.051 8.905 1.00 98.56 222 LEU A C 1
ATOM 1790 O O . LEU A 1 222 ? 13.049 -10.340 9.796 1.00 98.56 222 LEU A O 1
ATOM 1794 N N . ILE A 1 223 ? 12.781 -11.910 8.209 1.00 98.69 223 ILE A N 1
ATOM 1795 C CA . ILE A 1 223 ? 11.343 -12.054 8.429 1.00 98.69 223 ILE A CA 1
ATOM 1796 C C . ILE A 1 223 ? 11.084 -12.652 9.814 1.00 98.69 223 ILE A C 1
ATOM 1798 O O . ILE A 1 223 ? 10.222 -12.157 10.541 1.00 98.69 223 ILE A O 1
ATOM 1802 N N . GLN A 1 224 ? 11.850 -13.669 10.206 1.00 98.38 224 GLN A N 1
ATOM 1803 C CA . GLN A 1 224 ? 11.719 -14.325 11.500 1.00 98.38 224 GLN A CA 1
ATOM 1804 C C . GLN A 1 224 ? 12.035 -13.360 12.645 1.00 98.38 224 GLN A C 1
ATOM 1806 O O . GLN A 1 224 ? 11.269 -13.299 13.606 1.00 98.38 224 GLN A O 1
ATOM 1811 N N . GLU A 1 225 ? 13.091 -12.551 12.529 1.00 98.06 225 GLU A N 1
ATOM 1812 C CA . GLU A 1 225 ? 13.414 -11.552 13.550 1.00 98.06 225 GLU A CA 1
ATOM 1813 C C . GLU A 1 225 ? 12.316 -10.475 13.657 1.00 98.06 225 GLU A C 1
ATOM 1815 O O . GLU A 1 225 ? 11.879 -10.135 14.758 1.00 98.06 225 GLU A O 1
ATOM 1820 N N . ALA A 1 226 ? 11.772 -9.998 12.532 1.00 98.19 226 ALA A N 1
ATOM 1821 C CA . ALA A 1 226 ? 10.633 -9.076 12.531 1.00 98.19 226 ALA A CA 1
ATOM 1822 C C . ALA A 1 226 ? 9.381 -9.682 13.204 1.00 98.19 226 ALA A C 1
ATOM 1824 O O . ALA A 1 226 ? 8.712 -9.022 14.006 1.00 98.19 226 ALA A O 1
ATOM 1825 N N . VAL A 1 227 ? 9.075 -10.956 12.933 1.00 97.81 227 VAL A N 1
ATOM 1826 C CA . VAL A 1 227 ? 7.980 -11.701 13.582 1.00 97.81 227 VAL A CA 1
ATOM 1827 C C . VAL A 1 227 ? 8.213 -11.830 15.089 1.00 97.81 227 VAL A C 1
ATOM 1829 O O . VAL A 1 227 ? 7.293 -11.593 15.878 1.00 97.81 227 VAL A O 1
ATOM 1832 N N . ASN A 1 228 ? 9.434 -12.163 15.496 1.00 96.25 228 ASN A N 1
ATOM 1833 C CA . ASN A 1 228 ? 9.869 -12.291 16.886 1.00 96.25 228 ASN A CA 1
ATOM 1834 C C . ASN A 1 228 ? 9.667 -10.971 17.656 1.00 96.25 228 ASN A C 1
ATOM 1836 O O . ASN A 1 228 ? 8.962 -10.928 18.676 1.00 96.25 228 ASN A O 1
ATOM 1840 N N . ILE A 1 229 ? 10.146 -9.857 17.092 1.00 95.56 229 ILE A N 1
ATOM 1841 C CA . ILE A 1 229 ? 9.931 -8.503 17.624 1.00 95.56 229 ILE A CA 1
ATOM 1842 C C . ILE A 1 229 ? 8.434 -8.201 17.747 1.00 95.56 229 ILE A C 1
ATOM 1844 O O . ILE A 1 229 ? 7.978 -7.732 18.798 1.00 95.56 229 ILE A O 1
ATOM 1848 N N . ARG A 1 230 ? 7.623 -8.517 16.726 1.00 94.94 230 ARG A N 1
ATOM 1849 C CA . ARG A 1 230 ? 6.170 -8.285 16.768 1.00 94.94 230 ARG A CA 1
ATOM 1850 C C . ARG A 1 230 ? 5.479 -9.121 17.845 1.00 94.94 230 ARG A C 1
ATOM 1852 O O . ARG A 1 230 ? 4.621 -8.575 18.541 1.00 94.94 230 ARG A O 1
ATOM 1859 N N . LYS A 1 231 ? 5.899 -10.367 18.076 1.00 93.19 231 LYS A N 1
ATOM 1860 C CA . LYS A 1 231 ? 5.415 -11.227 19.176 1.00 93.19 231 LYS A CA 1
ATOM 1861 C C . LYS A 1 231 ? 5.853 -10.749 20.566 1.00 93.19 231 LYS A C 1
ATOM 1863 O O . LYS A 1 231 ? 5.269 -11.163 21.557 1.00 93.19 231 LYS A O 1
ATOM 1868 N N . GLY A 1 232 ? 6.824 -9.834 20.648 1.00 91.00 232 GLY A N 1
ATOM 1869 C CA . GLY A 1 232 ? 7.380 -9.367 21.923 1.00 91.00 232 GLY A CA 1
ATOM 1870 C C . GLY A 1 232 ? 8.462 -10.287 22.488 1.00 91.00 232 GLY A C 1
ATOM 1871 O O . GLY A 1 232 ? 8.825 -10.136 2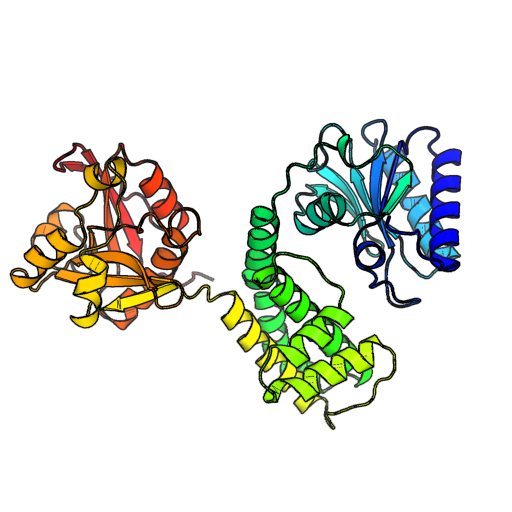3.648 1.00 91.00 232 GLY A O 1
ATOM 1872 N N . ASN A 1 233 ? 8.983 -11.200 21.667 1.00 89.69 233 ASN A N 1
ATOM 1873 C CA . ASN A 1 233 ? 10.130 -12.041 21.980 1.00 89.69 233 ASN A CA 1
ATOM 1874 C C . ASN A 1 233 ? 11.268 -11.665 21.019 1.00 89.69 233 ASN A C 1
ATOM 1876 O O . ASN A 1 233 ? 11.331 -12.259 19.950 1.00 89.69 233 ASN A O 1
ATOM 1880 N N . PRO A 1 234 ? 12.108 -10.656 21.315 1.00 81.12 234 PRO A N 1
ATOM 1881 C CA . PRO A 1 234 ? 13.089 -10.113 20.372 1.00 81.12 234 PRO A CA 1
ATOM 1882 C C . PRO A 1 234 ? 14.338 -11.003 20.283 1.00 81.12 234 PRO A C 1
ATOM 1884 O O . PRO A 1 234 ? 15.459 -10.546 20.488 1.00 81.12 234 PRO A O 1
ATOM 1887 N N . GLU A 1 235 ? 14.149 -12.294 20.024 1.00 92.38 235 GLU A N 1
ATOM 1888 C CA . GLU A 1 235 ? 15.249 -13.179 19.667 1.00 92.38 235 GLU A CA 1
ATOM 1889 C C . GLU A 1 235 ? 15.846 -12.709 18.337 1.00 92.38 235 GLU A C 1
ATOM 1891 O O . GLU A 1 235 ? 15.122 -12.499 17.358 1.00 92.38 235 GLU A O 1
ATOM 1896 N N . ARG A 1 236 ? 17.162 -12.488 18.355 1.00 92.62 236 ARG A N 1
ATOM 1897 C CA . ARG A 1 236 ? 17.922 -11.826 17.296 1.00 92.62 236 ARG A CA 1
ATOM 1898 C C . ARG A 1 236 ? 18.630 -12.856 16.432 1.00 92.62 236 ARG A C 1
ATOM 1900 O O . ARG A 1 236 ? 19.395 -13.659 16.957 1.00 92.62 236 ARG A O 1
ATOM 1907 N N . ASN A 1 237 ? 18.447 -12.746 15.125 1.00 93.00 237 ASN A N 1
ATOM 1908 C CA . ASN A 1 237 ? 19.207 -13.487 14.126 1.00 93.00 237 ASN A CA 1
ATOM 1909 C C . ASN A 1 237 ? 20.409 -12.667 13.636 1.00 93.00 237 ASN A C 1
ATOM 1911 O O . ASN A 1 237 ? 21.461 -13.226 13.345 1.00 93.00 237 ASN A O 1
ATOM 1915 N N . PHE A 1 238 ? 20.291 -11.335 13.604 1.00 95.56 238 PHE A N 1
ATOM 1916 C CA . PHE A 1 238 ? 21.402 -10.440 13.275 1.00 95.56 238 PHE A CA 1
ATOM 1917 C C . PHE A 1 238 ? 22.182 -10.000 14.511 1.00 95.56 238 PHE A C 1
ATOM 1919 O O . PHE A 1 238 ? 21.619 -9.748 15.582 1.00 95.56 238 PHE A O 1
ATOM 1926 N N . THR A 1 239 ? 23.489 -9.805 14.360 1.00 94.00 239 THR A N 1
ATOM 1927 C CA . THR A 1 239 ? 24.355 -9.387 15.471 1.00 94.00 239 THR A CA 1
ATOM 1928 C C . THR A 1 239 ? 24.526 -7.875 15.533 1.00 94.00 239 THR A C 1
ATOM 1930 O O . THR A 1 239 ? 24.632 -7.315 16.623 1.00 94.00 239 THR A O 1
ATOM 1933 N N . THR A 1 240 ? 24.452 -7.192 14.388 1.00 97.56 240 THR A N 1
ATOM 1934 C CA . THR A 1 240 ? 24.697 -5.746 14.287 1.00 97.56 240 THR A CA 1
ATOM 1935 C C . THR A 1 240 ? 23.492 -4.972 13.750 1.00 97.56 240 THR A C 1
ATOM 1937 O O . THR A 1 240 ? 22.590 -5.526 13.114 1.00 97.56 240 THR A O 1
ATOM 1940 N N . ASN A 1 241 ? 23.453 -3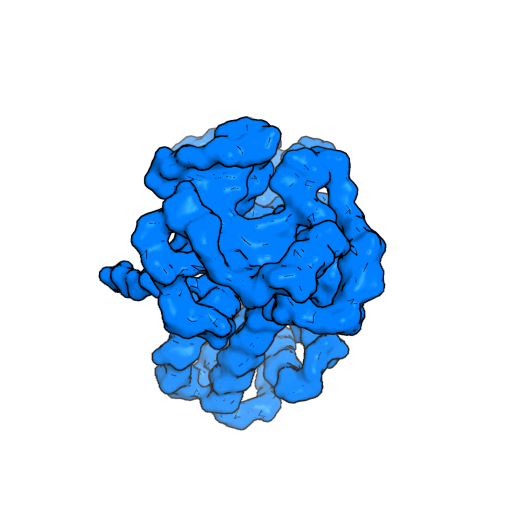.663 14.011 1.00 98.00 241 ASN A N 1
ATOM 1941 C CA . ASN A 1 241 ? 22.493 -2.768 13.360 1.00 98.00 241 ASN A CA 1
ATOM 1942 C C . ASN A 1 241 ? 22.777 -2.637 11.861 1.00 98.00 241 ASN A C 1
ATOM 1944 O O . ASN A 1 241 ? 21.840 -2.543 11.075 1.00 98.00 241 ASN A O 1
ATOM 1948 N N . GLU A 1 242 ? 24.051 -2.672 11.465 1.00 98.25 242 GLU A N 1
ATOM 1949 C CA . GLU A 1 242 ? 24.455 -2.607 10.062 1.00 98.25 242 GLU A CA 1
ATOM 1950 C C . GLU A 1 242 ? 23.821 -3.728 9.236 1.00 98.25 242 GLU A C 1
ATOM 1952 O O . GLU A 1 242 ? 23.197 -3.452 8.210 1.00 98.25 242 GLU A O 1
ATOM 1957 N N . GLU A 1 243 ? 23.894 -4.973 9.712 1.00 98.06 243 GLU A N 1
ATOM 1958 C CA . GLU A 1 243 ? 23.247 -6.111 9.055 1.00 98.06 243 GLU A CA 1
ATOM 1959 C C . GLU A 1 243 ? 21.730 -5.913 8.937 1.00 98.06 243 GLU A C 1
ATOM 1961 O O . GLU A 1 243 ? 21.173 -6.086 7.851 1.00 98.06 243 GLU A O 1
ATOM 1966 N N . ARG A 1 244 ? 21.058 -5.491 10.018 1.00 97.94 244 ARG A N 1
ATOM 1967 C CA . ARG A 1 244 ? 19.603 -5.252 10.021 1.00 97.94 244 ARG A CA 1
ATOM 1968 C C . ARG A 1 244 ? 19.198 -4.182 9.020 1.00 97.94 244 ARG A C 1
ATOM 1970 O O . ARG A 1 244 ? 18.297 -4.409 8.213 1.00 97.94 244 ARG A O 1
ATOM 1977 N N . VAL A 1 245 ? 19.850 -3.022 9.065 1.00 98.50 245 VAL A N 1
ATOM 1978 C CA . VAL A 1 245 ? 19.527 -1.874 8.209 1.00 98.50 245 VAL A CA 1
ATOM 1979 C C . VAL A 1 245 ? 19.780 -2.229 6.745 1.00 98.50 245 VAL A C 1
ATOM 1981 O O . VAL A 1 245 ? 18.888 -2.056 5.912 1.00 98.50 245 VAL A O 1
ATOM 1984 N N . ASN A 1 246 ? 20.947 -2.802 6.433 1.00 98.12 246 ASN A N 1
ATOM 1985 C CA . ASN A 1 246 ? 21.302 -3.196 5.069 1.00 98.12 246 ASN A CA 1
ATOM 1986 C C . ASN A 1 246 ? 20.339 -4.239 4.506 1.00 98.12 246 ASN A C 1
ATOM 1988 O O . ASN A 1 246 ? 19.807 -4.057 3.408 1.00 98.12 246 ASN A O 1
ATOM 1992 N N . THR A 1 247 ? 20.072 -5.297 5.272 1.00 98.31 247 THR A N 1
ATOM 1993 C CA . THR A 1 247 ? 19.195 -6.386 4.832 1.00 98.31 247 THR A CA 1
ATOM 1994 C C . THR A 1 247 ? 17.754 -5.900 4.691 1.00 98.31 247 THR A C 1
ATOM 1996 O O . THR A 1 247 ? 17.092 -6.252 3.719 1.00 98.31 247 THR A O 1
ATOM 1999 N N . THR A 1 248 ? 17.278 -5.018 5.581 1.00 98.69 248 THR A N 1
ATOM 2000 C CA . THR A 1 248 ? 15.944 -4.397 5.473 1.00 98.69 248 THR A CA 1
ATOM 2001 C C . THR A 1 248 ? 15.809 -3.569 4.200 1.00 98.69 248 THR A C 1
ATOM 2003 O O . THR A 1 248 ? 14.821 -3.716 3.480 1.00 98.69 248 THR A O 1
ATOM 2006 N N . ILE A 1 249 ? 16.792 -2.715 3.888 1.00 98.19 249 ILE A N 1
ATOM 2007 C CA . ILE A 1 249 ? 16.780 -1.895 2.668 1.00 98.19 249 ILE A CA 1
ATOM 2008 C C . ILE A 1 249 ? 16.810 -2.795 1.430 1.00 98.19 249 ILE A C 1
ATOM 2010 O O . ILE A 1 249 ? 16.018 -2.590 0.507 1.00 98.19 249 ILE A O 1
ATOM 2014 N N . GLN A 1 250 ? 17.682 -3.807 1.403 1.00 97.88 250 GLN A N 1
ATOM 2015 C CA . GLN A 1 250 ? 17.787 -4.717 0.264 1.00 97.88 250 GLN A CA 1
ATOM 2016 C C . GLN A 1 250 ? 16.489 -5.506 0.054 1.00 97.88 250 GLN A C 1
ATOM 2018 O O . GLN A 1 250 ? 15.949 -5.503 -1.056 1.00 97.88 250 GLN A O 1
ATOM 2023 N N . PHE A 1 251 ? 15.954 -6.104 1.122 1.00 98.50 251 PHE A N 1
ATOM 2024 C CA . PHE A 1 251 ? 14.667 -6.793 1.122 1.00 98.50 251 PHE A CA 1
ATOM 2025 C C . PHE A 1 251 ? 13.568 -5.886 0.580 1.00 98.50 251 PHE A C 1
ATOM 2027 O O . PHE A 1 251 ? 12.847 -6.260 -0.342 1.00 98.50 251 PHE A O 1
ATOM 2034 N N . ALA A 1 252 ? 13.469 -4.664 1.104 1.00 97.69 252 ALA A N 1
ATOM 2035 C CA . ALA A 1 252 ? 12.431 -3.731 0.714 1.00 97.69 252 ALA A CA 1
ATOM 2036 C C . ALA A 1 252 ? 12.532 -3.338 -0.765 1.00 97.69 252 ALA A C 1
ATOM 2038 O O . ALA A 1 252 ? 11.525 -3.350 -1.472 1.00 97.69 252 ALA A O 1
ATOM 2039 N N . LYS A 1 253 ? 13.741 -3.056 -1.266 1.00 93.50 253 LYS A N 1
ATOM 2040 C CA . LYS A 1 253 ? 13.976 -2.736 -2.683 1.00 93.50 253 LYS A CA 1
ATOM 2041 C C . LYS A 1 253 ? 13.621 -3.908 -3.596 1.00 93.50 253 LYS A C 1
ATOM 2043 O O . LYS A 1 253 ? 12.958 -3.693 -4.610 1.00 93.50 253 LYS A O 1
ATOM 2048 N N . GLU A 1 254 ? 14.045 -5.127 -3.262 1.00 91.44 254 GLU A N 1
ATOM 2049 C CA . GLU A 1 254 ? 13.734 -6.324 -4.056 1.00 91.44 254 GLU A CA 1
ATOM 2050 C C . GLU A 1 254 ? 12.232 -6.640 -4.033 1.00 91.44 254 GLU A C 1
ATOM 2052 O O . GLU A 1 254 ? 11.635 -6.850 -5.093 1.00 91.44 254 GLU A O 1
ATOM 2057 N N . LEU A 1 255 ? 11.591 -6.586 -2.861 1.00 92.56 255 LEU A N 1
ATOM 2058 C CA . LEU A 1 255 ? 10.164 -6.865 -2.720 1.00 92.56 255 LEU A CA 1
ATOM 2059 C C . LEU A 1 255 ? 9.318 -5.843 -3.475 1.00 92.56 255 LEU A C 1
ATOM 2061 O O . LEU A 1 255 ? 8.425 -6.231 -4.231 1.00 92.56 255 LEU A O 1
ATOM 2065 N N . ILE A 1 256 ? 9.626 -4.551 -3.314 1.00 87.50 256 ILE A N 1
ATOM 2066 C CA . ILE A 1 256 ? 8.966 -3.475 -4.050 1.00 87.50 256 ILE A CA 1
ATOM 2067 C C . ILE A 1 256 ? 9.126 -3.741 -5.540 1.00 87.50 256 ILE A C 1
ATOM 2069 O O . ILE A 1 256 ? 8.113 -3.950 -6.195 1.00 87.50 256 ILE A O 1
ATOM 2073 N N . ARG A 1 257 ? 10.351 -3.876 -6.068 1.00 82.25 257 ARG A N 1
ATOM 2074 C CA . ARG A 1 257 ? 10.580 -4.186 -7.494 1.00 82.25 257 ARG A CA 1
ATOM 2075 C C . ARG A 1 257 ? 9.775 -5.396 -7.976 1.00 82.25 257 ARG A C 1
ATOM 2077 O O . ARG A 1 257 ? 9.205 -5.329 -9.058 1.00 82.25 257 ARG A O 1
ATOM 2084 N N . SER A 1 258 ? 9.667 -6.459 -7.178 1.00 76.56 258 SER A N 1
ATOM 2085 C CA . SER A 1 258 ? 8.866 -7.645 -7.520 1.00 76.56 258 SER A CA 1
ATOM 2086 C C . SER A 1 258 ? 7.352 -7.372 -7.586 1.00 76.56 258 SER A C 1
ATOM 2088 O O . SER A 1 258 ? 6.648 -8.006 -8.364 1.00 76.56 258 SER A O 1
ATOM 2090 N N . CYS A 1 259 ? 6.851 -6.410 -6.803 1.00 71.12 259 CYS A N 1
ATOM 2091 C CA . CYS A 1 259 ? 5.446 -5.993 -6.765 1.00 71.12 259 CYS A CA 1
ATOM 2092 C C . CYS A 1 259 ? 5.110 -4.897 -7.794 1.00 71.12 259 CYS A C 1
ATOM 2094 O O . CYS A 1 259 ? 3.980 -4.849 -8.287 1.00 71.12 259 CYS A O 1
ATOM 2096 N N . ILE A 1 260 ? 6.075 -4.021 -8.109 1.00 61.75 260 ILE A N 1
ATOM 2097 C CA . ILE A 1 260 ? 5.982 -2.998 -9.167 1.00 61.75 260 ILE A CA 1
ATOM 2098 C C . ILE A 1 260 ? 6.032 -3.678 -10.537 1.00 61.75 260 ILE A C 1
ATOM 2100 O O . ILE A 1 260 ? 5.256 -3.333 -11.431 1.00 61.75 260 ILE A O 1
ATOM 2104 N N . ASN A 1 261 ? 6.864 -4.715 -10.668 1.00 53.69 261 ASN A N 1
ATOM 2105 C CA . ASN A 1 261 ? 6.874 -5.612 -11.811 1.00 53.69 261 ASN A CA 1
ATOM 2106 C C . ASN A 1 261 ? 5.662 -6.548 -11.753 1.00 53.69 261 ASN A C 1
ATOM 2108 O O . ASN A 1 261 ? 5.781 -7.766 -11.642 1.00 53.69 261 ASN A O 1
ATOM 2112 N N . SER A 1 262 ? 4.467 -6.004 -11.989 1.00 52.97 262 SER A N 1
ATOM 2113 C CA . SER A 1 262 ? 3.637 -6.719 -12.952 1.00 52.97 262 SER A CA 1
ATOM 2114 C C . SER A 1 262 ? 4.521 -6.967 -14.163 1.00 52.97 262 SER A C 1
ATOM 2116 O O . SER A 1 262 ? 5.088 -6.005 -14.671 1.00 52.97 262 SER A O 1
ATOM 2118 N N . GLU A 1 263 ? 4.697 -8.229 -14.533 1.00 67.88 263 GLU A N 1
ATOM 2119 C CA . GLU A 1 263 ? 5.645 -8.748 -15.523 1.00 67.88 263 GLU A CA 1
ATOM 2120 C C . GLU A 1 263 ? 5.353 -8.267 -16.957 1.00 67.88 263 GLU A C 1
ATOM 2122 O O . GLU A 1 263 ? 5.435 -9.056 -17.894 1.00 67.88 263 GLU A O 1
ATOM 2127 N N . VAL A 1 264 ? 4.963 -7.001 -17.121 1.00 83.31 264 VAL A N 1
ATOM 2128 C CA . VAL A 1 264 ? 4.899 -6.295 -18.384 1.00 83.31 264 VAL A CA 1
ATOM 2129 C C . VAL A 1 264 ? 6.332 -6.017 -18.810 1.00 83.31 264 VAL A C 1
ATOM 2131 O O . VAL A 1 264 ? 7.052 -5.292 -18.129 1.00 83.31 264 VAL A O 1
ATOM 2134 N N . LYS A 1 265 ? 6.771 -6.636 -19.900 1.00 88.75 265 LYS A N 1
ATOM 2135 C CA . LYS A 1 265 ? 8.088 -6.411 -20.503 1.00 88.75 265 LYS A CA 1
ATOM 2136 C C . LYS A 1 265 ? 7.921 -6.032 -21.959 1.00 88.75 265 LYS A C 1
ATOM 2138 O O . LYS A 1 265 ? 7.014 -6.522 -22.628 1.00 88.75 265 LYS A O 1
ATOM 2143 N N . LEU A 1 266 ? 8.829 -5.193 -22.435 1.00 93.81 266 LEU A N 1
ATOM 2144 C CA . LEU A 1 266 ? 9.003 -4.909 -23.849 1.00 93.81 266 LEU A CA 1
ATOM 2145 C C . LEU A 1 266 ? 10.191 -5.724 -24.351 1.00 93.81 266 LEU A C 1
ATOM 2147 O O . LEU A 1 266 ? 11.294 -5.601 -23.817 1.00 93.81 266 LEU A O 1
ATOM 2151 N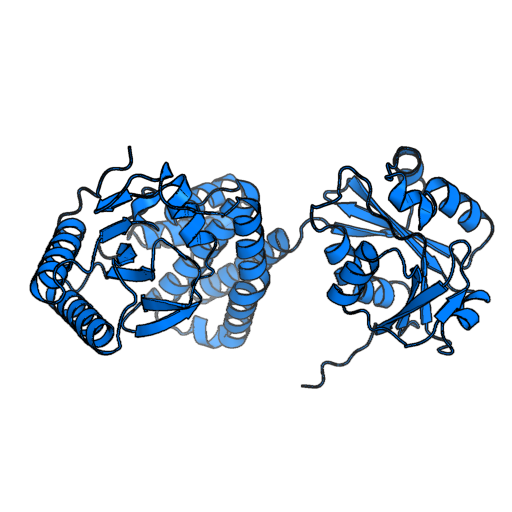 N . GLU A 1 267 ? 9.967 -6.564 -25.355 1.00 93.50 267 GLU A N 1
ATOM 2152 C CA . GLU A 1 267 ? 11.022 -7.350 -25.995 1.00 93.50 267 GLU A CA 1
ATOM 2153 C C . GLU A 1 267 ? 10.942 -7.201 -27.511 1.00 93.50 267 GLU A C 1
ATOM 2155 O O . GLU A 1 267 ? 9.855 -7.110 -28.083 1.00 93.50 267 GLU A O 1
ATOM 2160 N N . ASN A 1 268 ? 12.099 -7.215 -28.179 1.00 95.00 268 ASN A N 1
ATOM 2161 C CA . ASN A 1 268 ? 12.119 -7.312 -29.635 1.00 95.00 268 ASN A CA 1
ATOM 2162 C C . ASN A 1 268 ? 11.376 -8.580 -30.069 1.00 95.00 268 ASN A C 1
ATOM 2164 O O . ASN A 1 268 ? 11.487 -9.641 -29.443 1.00 95.00 268 ASN A O 1
ATOM 2168 N N . TYR A 1 269 ? 10.621 -8.482 -31.157 1.00 94.75 269 TYR A N 1
ATOM 2169 C CA . TYR A 1 269 ? 10.051 -9.659 -31.785 1.00 94.75 269 TYR A CA 1
ATOM 2170 C C . TYR A 1 269 ? 11.164 -10.637 -32.185 1.00 94.75 269 TYR A C 1
ATOM 2172 O O . TYR A 1 269 ? 12.191 -10.261 -32.748 1.00 94.75 269 TYR A O 1
ATOM 2180 N N . LEU A 1 270 ? 10.928 -11.915 -31.901 1.00 92.44 270 LEU A N 1
ATOM 2181 C CA . LEU A 1 270 ? 11.778 -13.033 -32.276 1.00 92.44 270 LEU A CA 1
ATOM 2182 C C . LEU A 1 270 ? 10.900 -14.069 -32.988 1.00 92.44 270 LEU A C 1
ATOM 2184 O O . LEU A 1 270 ? 9.728 -14.189 -32.630 1.00 92.44 270 LEU A O 1
ATOM 2188 N N . PRO A 1 271 ? 11.439 -14.885 -33.913 1.00 90.38 271 PRO A N 1
ATOM 2189 C CA . PRO A 1 271 ? 10.653 -15.893 -34.634 1.00 90.38 271 PRO A CA 1
ATOM 2190 C C . PRO A 1 271 ? 9.846 -16.838 -33.728 1.00 90.38 271 PRO A C 1
ATOM 2192 O O . PRO A 1 271 ? 8.740 -17.236 -34.079 1.00 90.38 271 PRO A O 1
ATOM 2195 N N . LYS A 1 272 ? 10.341 -17.121 -32.512 1.00 89.44 272 LYS A N 1
ATOM 2196 C CA . LYS A 1 272 ? 9.629 -17.914 -31.490 1.00 89.44 272 LYS A CA 1
ATOM 2197 C C . LYS A 1 272 ? 8.276 -17.318 -31.057 1.00 89.44 272 LYS A C 1
ATOM 2199 O O . LYS A 1 272 ? 7.458 -18.024 -30.483 1.00 89.44 272 LYS A O 1
ATOM 2204 N N . HIS A 1 273 ? 8.042 -16.024 -31.287 1.00 91.88 273 HIS A N 1
ATOM 2205 C CA . HIS A 1 273 ? 6.796 -15.332 -30.946 1.00 91.88 273 HIS A CA 1
ATOM 2206 C C . HIS A 1 273 ? 5.711 -15.490 -32.022 1.00 91.88 273 HIS A C 1
ATOM 2208 O O . HIS A 1 273 ? 4.544 -15.226 -31.735 1.00 91.88 273 HIS A O 1
ATOM 2214 N N . LEU A 1 274 ? 6.070 -15.906 -33.245 1.00 90.38 274 LEU A N 1
ATOM 2215 C CA . LEU A 1 274 ? 5.180 -15.879 -34.410 1.00 90.38 274 LEU A CA 1
ATOM 2216 C C . LEU A 1 274 ? 3.896 -16.682 -34.196 1.00 90.38 274 LEU A C 1
ATOM 2218 O O . LEU A 1 274 ? 2.811 -16.166 -34.439 1.00 90.38 274 LEU A O 1
ATOM 2222 N N . GLU A 1 275 ? 4.017 -17.911 -33.696 1.00 89.12 275 GLU A N 1
ATOM 2223 C CA . GLU A 1 275 ? 2.875 -18.803 -33.465 1.00 89.12 275 GLU A CA 1
ATOM 2224 C C . GLU A 1 275 ? 1.812 -18.130 -32.582 1.00 89.12 275 GLU A C 1
ATOM 2226 O O . GLU A 1 275 ? 0.635 -18.075 -32.927 1.00 89.12 275 GLU A O 1
ATOM 2231 N N . LYS A 1 276 ? 2.244 -17.498 -31.486 1.00 87.88 276 LYS A N 1
ATOM 2232 C CA . LYS A 1 276 ? 1.351 -16.794 -30.557 1.00 87.88 276 LYS A CA 1
ATOM 2233 C C . LYS A 1 276 ? 0.801 -15.477 -31.112 1.00 87.88 276 LYS A C 1
ATOM 2235 O O . LYS A 1 276 ? -0.261 -15.045 -30.675 1.00 87.88 276 LYS A O 1
ATOM 2240 N N . LEU A 1 277 ? 1.496 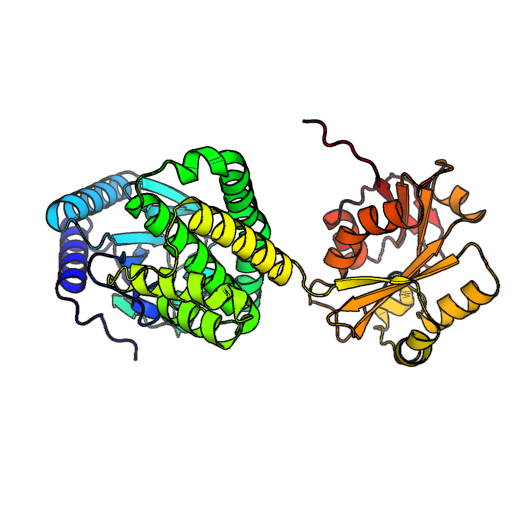-14.839 -32.056 1.00 89.75 277 LEU A N 1
ATOM 2241 C CA . LEU A 1 277 ? 1.020 -13.627 -32.734 1.00 89.75 277 LEU A CA 1
ATOM 2242 C C . LEU A 1 277 ? 0.030 -13.925 -33.870 1.00 89.75 277 LEU A C 1
ATOM 2244 O O . LEU A 1 277 ? -0.742 -13.042 -34.243 1.00 89.75 277 LEU A O 1
ATOM 2248 N N . ILE A 1 278 ? 0.021 -15.152 -34.401 1.00 87.38 278 ILE A N 1
ATOM 2249 C CA . ILE A 1 278 ? -1.008 -15.620 -35.341 1.00 87.38 278 ILE A CA 1
ATOM 2250 C C . ILE A 1 278 ? -2.345 -15.804 -34.613 1.00 87.38 278 ILE A C 1
ATOM 2252 O O . ILE A 1 278 ? -3.364 -15.344 -35.119 1.00 87.38 278 ILE A O 1
ATOM 2256 N N . ASP A 1 279 ? -2.323 -16.381 -33.408 1.00 86.00 279 ASP A N 1
ATOM 2257 C CA . ASP A 1 279 ? -3.512 -16.608 -32.564 1.00 86.00 279 ASP A CA 1
ATOM 2258 C C . ASP A 1 279 ? -3.943 -15.376 -31.744 1.00 86.00 279 ASP A C 1
ATOM 2260 O O . ASP A 1 279 ? -4.802 -15.456 -30.856 1.00 86.00 279 ASP A O 1
ATOM 2264 N N . TYR A 1 280 ? -3.316 -14.229 -31.998 1.00 88.88 280 TYR A N 1
ATOM 2265 C CA . TYR A 1 280 ? -3.560 -12.993 -31.274 1.00 88.88 280 TYR A CA 1
ATOM 2266 C C . TYR A 1 280 ? -5.012 -12.530 -31.461 1.00 88.88 280 TYR A C 1
ATOM 2268 O O . TYR A 1 280 ? -5.559 -12.566 -32.557 1.00 88.88 280 TYR A O 1
ATOM 2276 N N . LYS A 1 281 ? -5.679 -12.108 -30.382 1.00 88.75 281 LYS A N 1
ATOM 2277 C CA . LYS A 1 281 ? -7.104 -11.747 -30.433 1.00 88.75 281 LYS A CA 1
ATOM 2278 C C . LYS A 1 281 ? -7.274 -10.247 -30.287 1.00 88.75 281 LYS A C 1
ATOM 2280 O O . LYS A 1 281 ? -6.868 -9.678 -29.277 1.00 88.75 281 LYS A O 1
ATOM 2285 N N . LEU A 1 282 ? -7.937 -9.636 -31.262 1.00 87.81 282 LEU A N 1
ATOM 2286 C CA . LEU A 1 282 ? -8.397 -8.249 -31.237 1.00 87.81 282 LEU A CA 1
ATOM 2287 C C . LEU A 1 282 ? -9.924 -8.215 -31.301 1.00 87.81 282 LEU A C 1
ATOM 2289 O O . LEU A 1 282 ? -10.541 -9.111 -31.874 1.00 87.81 282 LEU A O 1
ATOM 2293 N N . THR A 1 283 ? -10.535 -7.186 -30.719 1.00 82.44 283 THR A N 1
ATOM 2294 C CA . THR A 1 283 ? -11.960 -6.903 -30.942 1.00 82.44 283 THR A CA 1
ATOM 2295 C C . THR A 1 283 ? -12.178 -6.307 -32.335 1.00 82.44 283 THR A C 1
ATOM 2297 O O . THR A 1 283 ? -11.261 -5.716 -32.911 1.00 82.44 283 THR A O 1
ATOM 2300 N N . GLU A 1 284 ? -13.405 -6.386 -32.860 1.00 79.38 284 GLU A N 1
ATOM 2301 C CA . GLU A 1 284 ? -13.775 -5.717 -34.122 1.00 79.38 284 GLU A CA 1
ATOM 2302 C C . GLU A 1 284 ? -13.471 -4.212 -34.071 1.00 79.38 284 GLU A C 1
ATOM 2304 O O . GLU A 1 284 ? -12.845 -3.672 -34.978 1.00 79.38 284 GLU A O 1
ATOM 2309 N N . SER A 1 285 ? -13.779 -3.564 -32.944 1.00 75.69 285 SER A N 1
ATOM 2310 C CA . SER A 1 285 ? -13.474 -2.147 -32.714 1.00 75.69 285 SER A CA 1
ATOM 2311 C C . SER A 1 285 ? -11.977 -1.815 -32.727 1.00 75.69 285 SER A C 1
ATOM 2313 O O . SER A 1 285 ? -11.600 -0.702 -33.077 1.00 75.69 285 SER A O 1
ATOM 2315 N N . GLN A 1 286 ? -11.095 -2.749 -32.355 1.00 77.38 286 GLN A N 1
ATOM 2316 C CA . GLN A 1 286 ? -9.650 -2.539 -32.470 1.00 77.38 286 GLN A CA 1
ATOM 2317 C C . GLN A 1 286 ? -9.189 -2.673 -33.920 1.00 77.38 286 GLN A C 1
ATOM 2319 O O . GLN A 1 286 ? -8.394 -1.850 -34.370 1.00 77.38 286 GLN A O 1
ATOM 2324 N N . LEU A 1 287 ? -9.710 -3.658 -34.658 1.00 81.75 287 LEU A N 1
ATOM 2325 C CA . LEU A 1 287 ? -9.387 -3.863 -36.074 1.00 81.75 287 LEU A CA 1
ATOM 2326 C C . LEU A 1 287 ? -9.762 -2.657 -36.952 1.00 81.75 287 LEU A C 1
ATOM 2328 O O . LEU A 1 287 ? -9.156 -2.458 -38.002 1.00 81.75 287 LEU A O 1
ATOM 2332 N N . GLU A 1 288 ? -10.686 -1.803 -36.501 1.00 80.38 288 GLU A N 1
ATOM 2333 C CA . GLU A 1 288 ? -10.963 -0.516 -37.152 1.00 80.38 288 GLU A CA 1
ATOM 2334 C C . GLU A 1 288 ? -9.769 0.452 -37.122 1.00 80.38 288 GLU A C 1
ATOM 2336 O O . GLU A 1 288 ? -9.587 1.233 -38.054 1.00 80.38 288 GLU A O 1
ATOM 2341 N N . PHE A 1 289 ? -8.953 0.436 -36.063 1.00 80.31 289 PHE A N 1
ATOM 2342 C CA . PHE A 1 289 ? -7.928 1.461 -35.824 1.00 80.31 289 PHE A CA 1
ATOM 2343 C C . PHE A 1 289 ? -6.491 0.938 -35.829 1.00 80.31 289 PHE A C 1
ATOM 2345 O O . PHE A 1 289 ? -5.562 1.742 -35.923 1.00 80.31 289 PHE A O 1
ATOM 2352 N N . THR A 1 290 ? -6.283 -0.374 -35.724 1.00 82.69 290 THR A N 1
ATOM 2353 C CA . THR A 1 290 ? -4.954 -0.990 -35.709 1.00 82.69 290 THR A CA 1
ATOM 2354 C C . THR A 1 290 ? -4.917 -2.268 -36.541 1.00 82.69 290 THR A C 1
ATOM 2356 O O . THR A 1 290 ? -5.895 -3.007 -36.624 1.00 82.69 290 THR A O 1
ATOM 2359 N N . SER A 1 291 ? -3.775 -2.527 -37.178 1.00 84.94 291 SER A N 1
ATOM 2360 C CA . SER A 1 291 ? -3.549 -3.764 -37.928 1.00 84.94 291 SER A CA 1
ATOM 2361 C C . SER A 1 291 ? -3.324 -4.936 -36.979 1.00 84.94 291 SER A C 1
ATOM 2363 O O . SER A 1 291 ? -2.715 -4.781 -35.919 1.00 84.94 291 SER A O 1
ATOM 2365 N N . HIS A 1 292 ? -3.763 -6.126 -37.387 1.00 91.88 292 HIS A N 1
ATOM 2366 C CA . HIS A 1 292 ? -3.443 -7.349 -36.664 1.00 91.88 292 HIS A CA 1
ATOM 2367 C C . HIS A 1 292 ? -1.915 -7.575 -36.639 1.00 91.88 292 HIS A C 1
ATOM 2369 O O . HIS A 1 292 ? -1.260 -7.309 -37.654 1.00 91.88 292 HIS A O 1
ATOM 2375 N N . PRO A 1 293 ? -1.315 -8.092 -35.543 1.00 92.69 293 PRO A N 1
ATOM 2376 C CA . PRO A 1 293 ? 0.135 -8.297 -35.467 1.00 92.69 293 PRO A CA 1
ATOM 2377 C C . PRO A 1 293 ? 0.711 -9.128 -36.617 1.00 92.69 293 PRO A C 1
ATOM 2379 O O . PRO A 1 293 ? 1.748 -8.771 -37.166 1.00 92.69 293 PRO A O 1
ATOM 2382 N N . LYS A 1 294 ? 0.005 -10.184 -37.046 1.00 91.31 294 LYS A N 1
ATOM 2383 C CA . LYS A 1 294 ? 0.370 -10.983 -38.230 1.00 91.31 294 LYS A CA 1
ATOM 2384 C C . LYS A 1 294 ? 0.537 -10.125 -39.494 1.00 91.31 294 LYS A C 1
ATOM 2386 O O . LYS A 1 294 ? 1.532 -10.269 -40.194 1.00 91.31 294 LYS A O 1
ATOM 2391 N N . ASP A 1 295 ? -0.405 -9.225 -39.767 1.00 90.38 295 ASP A N 1
ATOM 2392 C CA . ASP A 1 295 ? -0.368 -8.383 -40.968 1.00 90.38 295 ASP A CA 1
ATOM 2393 C C . ASP A 1 295 ? 0.723 -7.314 -40.859 1.00 90.38 295 ASP A C 1
ATOM 2395 O O . ASP A 1 295 ? 1.400 -7.005 -41.837 1.00 90.38 295 ASP A O 1
ATOM 2399 N N . ALA A 1 296 ? 0.934 -6.774 -39.655 1.00 90.75 296 ALA A N 1
ATOM 2400 C CA . ALA A 1 296 ? 2.022 -5.840 -39.395 1.00 90.75 296 ALA A CA 1
ATOM 2401 C C . ALA A 1 296 ? 3.398 -6.493 -39.612 1.00 90.75 296 ALA A C 1
ATOM 2403 O O . ALA A 1 296 ? 4.272 -5.867 -40.212 1.00 90.75 296 ALA A O 1
ATOM 2404 N N . LEU A 1 297 ? 3.576 -7.748 -39.179 1.00 92.62 297 LEU A N 1
ATOM 2405 C CA . LEU A 1 297 ? 4.816 -8.507 -39.363 1.00 92.62 297 LEU A CA 1
ATOM 2406 C C . LEU A 1 297 ? 5.145 -8.756 -40.840 1.00 92.62 297 LEU A C 1
ATOM 2408 O O . LEU A 1 297 ? 6.306 -8.604 -41.206 1.00 92.62 297 LEU A O 1
ATOM 2412 N N . LEU A 1 298 ? 4.151 -9.042 -41.690 1.00 90.56 298 LEU A N 1
ATOM 2413 C CA . LEU A 1 298 ? 4.369 -9.205 -43.138 1.00 90.56 298 LEU A CA 1
ATOM 2414 C C . LEU A 1 298 ? 4.992 -7.953 -43.772 1.00 90.56 298 LEU A C 1
ATOM 2416 O O . LEU A 1 298 ? 5.853 -8.050 -44.641 1.00 90.56 298 LEU A O 1
ATOM 2420 N N . VAL A 1 299 ? 4.597 -6.760 -43.318 1.00 90.00 299 VAL A N 1
ATOM 2421 C CA . VAL A 1 299 ? 5.197 -5.509 -43.807 1.00 90.00 299 VAL A CA 1
ATOM 2422 C C . VAL A 1 299 ? 6.636 -5.362 -43.303 1.00 90.00 299 VAL A C 1
ATOM 2424 O O . VAL A 1 299 ? 7.510 -4.963 -44.073 1.00 90.00 299 VAL A O 1
ATOM 2427 N N . CYS A 1 300 ? 6.904 -5.727 -42.043 1.00 89.94 300 CYS A N 1
ATOM 2428 C CA . CYS A 1 300 ? 8.246 -5.679 -41.452 1.00 89.94 300 CYS A CA 1
ATOM 2429 C C . CYS A 1 300 ? 9.270 -6.571 -42.177 1.00 89.94 300 CYS A C 1
ATOM 2431 O O . CYS A 1 300 ? 10.460 -6.282 -42.117 1.00 89.94 300 CYS A O 1
ATOM 2433 N N . GLU A 1 301 ? 8.842 -7.625 -42.883 1.00 88.00 301 GLU A N 1
ATOM 2434 C CA . GLU A 1 301 ? 9.750 -8.466 -43.685 1.00 88.00 301 GLU A CA 1
ATOM 2435 C C . GLU A 1 301 ? 10.371 -7.709 -44.869 1.00 88.00 301 GLU A C 1
ATOM 2437 O O . GLU A 1 301 ? 11.490 -8.006 -45.287 1.00 88.00 301 GLU A O 1
ATOM 2442 N N . THR A 1 302 ? 9.656 -6.714 -45.399 1.00 89.06 302 THR A N 1
ATOM 2443 C CA . THR A 1 302 ? 10.068 -5.952 -46.592 1.00 89.06 302 THR A CA 1
ATOM 2444 C C . THR A 1 302 ? 10.589 -4.551 -46.272 1.00 89.06 302 THR A C 1
ATOM 2446 O O . THR A 1 302 ? 11.345 -3.983 -47.058 1.00 89.06 302 THR A O 1
ATOM 2449 N N . ASP A 1 303 ? 10.233 -4.006 -45.107 1.00 90.25 303 ASP A N 1
ATOM 2450 C CA . ASP A 1 303 ? 10.581 -2.655 -44.665 1.00 90.25 303 ASP A CA 1
ATOM 2451 C C . ASP A 1 303 ? 11.481 -2.713 -43.423 1.00 90.25 303 ASP A C 1
ATOM 2453 O O . ASP A 1 303 ? 11.015 -2.857 -42.290 1.00 90.25 303 ASP A O 1
ATOM 2457 N N . LYS A 1 304 ? 12.795 -2.579 -43.647 1.00 87.50 304 LYS A N 1
ATOM 2458 C CA . LYS A 1 304 ? 13.828 -2.655 -42.597 1.00 87.50 304 LYS A CA 1
ATOM 2459 C C . LYS A 1 304 ? 13.769 -1.511 -41.580 1.00 87.50 304 LYS A C 1
ATOM 2461 O O . LYS A 1 304 ? 14.407 -1.621 -40.539 1.00 87.50 304 LYS A O 1
ATOM 2466 N N . GLY A 1 305 ? 13.025 -0.440 -41.867 1.00 91.88 305 GLY A N 1
ATOM 2467 C CA . GLY A 1 305 ? 12.788 0.656 -40.928 1.00 91.88 305 GLY A CA 1
ATOM 2468 C C . GLY A 1 305 ? 11.772 0.311 -39.839 1.00 91.88 305 GLY A C 1
ATOM 2469 O O . GLY A 1 305 ? 11.476 1.143 -38.984 1.00 91.88 305 GLY A O 1
ATOM 2470 N N . ARG A 1 306 ? 11.181 -0.891 -39.875 1.00 94.88 306 ARG A N 1
ATOM 2471 C CA . ARG A 1 306 ? 10.194 -1.356 -38.899 1.00 94.88 306 ARG A CA 1
ATOM 2472 C C . ARG A 1 306 ? 10.815 -2.313 -37.900 1.00 94.88 306 ARG A C 1
ATOM 2474 O O . ARG A 1 306 ? 11.308 -3.381 -38.249 1.00 94.88 306 ARG A O 1
ATOM 2481 N N . HIS A 1 307 ? 10.659 -1.970 -36.634 1.00 96.56 307 HIS A N 1
ATOM 2482 C CA . HIS A 1 307 ? 11.095 -2.761 -35.499 1.00 96.56 307 HIS A CA 1
ATOM 2483 C C . HIS A 1 307 ? 9.844 -3.258 -34.767 1.00 96.56 307 HIS A C 1
ATOM 2485 O O . HIS A 1 307 ? 9.150 -2.453 -34.145 1.00 96.56 307 HIS A O 1
ATOM 2491 N N . PRO A 1 308 ? 9.475 -4.545 -34.886 1.00 97.19 308 PRO A N 1
ATOM 2492 C CA . PRO A 1 308 ? 8.348 -5.109 -34.153 1.00 97.19 308 PRO A CA 1
ATOM 2493 C C . PRO A 1 308 ? 8.732 -5.434 -32.702 1.00 97.19 308 PRO A C 1
ATOM 2495 O O . PRO A 1 308 ? 9.746 -6.086 -32.451 1.00 97.19 308 PRO A O 1
ATOM 2498 N N . ILE A 1 309 ? 7.902 -5.004 -31.752 1.00 98.00 309 ILE A N 1
ATOM 2499 C CA . ILE A 1 309 ? 8.071 -5.208 -30.308 1.00 98.00 309 ILE A CA 1
ATOM 2500 C C . ILE A 1 309 ? 6.874 -6.008 -29.790 1.00 98.00 309 ILE A C 1
ATOM 2502 O O . ILE A 1 309 ? 5.717 -5.725 -30.118 1.00 98.00 309 ILE A O 1
ATOM 2506 N N . VAL A 1 310 ? 7.147 -7.000 -28.943 1.00 97.38 310 VAL A N 1
ATOM 2507 C CA . VAL A 1 310 ? 6.123 -7.717 -28.182 1.00 97.38 310 VAL A CA 1
ATOM 2508 C C . VAL A 1 310 ? 6.026 -7.157 -26.767 1.00 97.38 310 VAL A C 1
ATOM 2510 O O . VAL A 1 310 ? 7.033 -6.856 -26.125 1.00 97.38 310 VAL A O 1
ATOM 2513 N N . ILE A 1 311 ? 4.794 -7.043 -26.277 1.00 96.62 311 ILE A N 1
ATOM 2514 C CA . ILE A 1 311 ? 4.502 -6.754 -24.876 1.00 96.62 311 ILE A CA 1
ATOM 2515 C C . ILE A 1 311 ? 4.207 -8.096 -24.216 1.00 96.62 311 ILE A C 1
ATOM 2517 O O . ILE A 1 311 ? 3.224 -8.757 -24.564 1.00 96.62 311 ILE A O 1
ATOM 2521 N N . LEU A 1 312 ? 5.049 -8.513 -23.279 1.00 92.44 312 LEU A N 1
ATOM 2522 C CA . LEU A 1 312 ? 4.826 -9.724 -22.495 1.00 92.44 312 LEU A CA 1
ATOM 2523 C C . LEU A 1 312 ? 4.141 -9.353 -21.191 1.00 92.44 312 LEU A C 1
ATOM 2525 O O . LEU A 1 312 ? 4.611 -8.419 -20.576 1.00 92.44 312 LEU A O 1
ATOM 2529 N N . GLU A 1 313 ? 3.108 -10.067 -20.746 1.00 87.81 313 GLU A N 1
ATOM 2530 C CA . GLU A 1 313 ? 2.640 -10.055 -19.353 1.00 87.81 313 GLU A CA 1
ATOM 2531 C C . GLU A 1 313 ? 2.806 -11.471 -18.791 1.00 87.81 313 GLU A C 1
ATOM 2533 O O . GLU A 1 313 ? 2.253 -12.431 -19.326 1.00 87.81 313 GLU A O 1
ATOM 2538 N N . LYS A 1 314 ? 3.607 -11.624 -17.733 1.00 78.31 314 LYS A N 1
ATOM 2539 C CA . LYS A 1 314 ? 3.938 -12.930 -17.123 1.00 78.31 314 LYS A CA 1
ATOM 2540 C C . LYS A 1 314 ? 4.558 -13.933 -18.100 1.00 78.31 314 LYS A C 1
ATOM 2542 O O . LYS A 1 314 ? 4.235 -15.119 -18.099 1.00 78.31 314 LYS A O 1
ATOM 2547 N N . GLY A 1 315 ? 5.400 -13.432 -19.007 1.00 81.25 315 GLY A N 1
ATOM 2548 C CA . GLY A 1 315 ? 6.028 -14.227 -20.068 1.00 81.25 315 GLY A CA 1
ATOM 2549 C C . GLY A 1 315 ? 5.093 -14.630 -21.217 1.00 81.25 315 GLY A C 1
ATOM 2550 O O . GLY A 1 315 ? 5.546 -15.276 -22.159 1.00 81.25 315 GLY A O 1
ATOM 2551 N N . GLN A 1 316 ? 3.812 -14.246 -21.183 1.00 88.75 316 GLN A N 1
ATOM 2552 C CA . GLN A 1 316 ? 2.855 -14.484 -22.266 1.00 88.75 316 GLN A CA 1
ATOM 2553 C C . GLN A 1 316 ? 2.709 -13.243 -23.144 1.00 88.75 316 GLN A C 1
ATOM 2555 O O . GLN A 1 316 ? 2.738 -12.127 -22.635 1.00 88.75 316 GLN A O 1
ATOM 2560 N N . ILE A 1 317 ? 2.504 -13.418 -24.452 1.00 93.38 317 ILE A N 1
ATOM 2561 C CA . ILE A 1 317 ? 2.272 -12.291 -25.365 1.00 93.38 317 ILE A CA 1
ATOM 2562 C C . ILE A 1 317 ? 0.929 -11.635 -25.036 1.00 93.38 317 ILE A C 1
ATOM 2564 O O . ILE A 1 317 ? -0.137 -12.171 -25.339 1.00 93.38 317 ILE A O 1
ATOM 2568 N N . ALA A 1 318 ? 1.006 -10.456 -24.429 1.00 93.69 318 ALA A N 1
ATOM 2569 C CA . ALA A 1 318 ? -0.132 -9.653 -24.016 1.00 93.69 318 ALA A CA 1
ATOM 2570 C C . ALA A 1 318 ? -0.429 -8.514 -24.996 1.00 93.69 318 ALA A C 1
ATOM 2572 O O . ALA A 1 318 ? -1.570 -8.061 -25.084 1.00 93.69 318 ALA A O 1
ATOM 2573 N N . GLY A 1 319 ? 0.571 -8.063 -25.753 1.00 96.00 319 GLY A N 1
ATOM 2574 C CA . GLY A 1 319 ? 0.431 -6.950 -26.682 1.00 96.00 319 GLY A CA 1
ATOM 2575 C C . GLY A 1 319 ? 1.500 -6.917 -27.769 1.00 96.00 319 GLY A C 1
ATOM 2576 O O . GLY A 1 319 ? 2.437 -7.718 -27.771 1.00 96.00 319 GLY A O 1
ATOM 2577 N N . PHE A 1 320 ? 1.352 -5.975 -28.694 1.00 97.75 320 PHE A N 1
ATOM 2578 C CA . PHE A 1 320 ? 2.244 -5.797 -29.837 1.00 97.75 320 PHE A CA 1
ATOM 2579 C C . PHE A 1 320 ? 2.246 -4.340 -30.301 1.00 97.75 320 PHE A C 1
ATOM 2581 O O . PHE A 1 320 ? 1.210 -3.672 -30.248 1.00 97.75 320 PHE A O 1
ATOM 2588 N N . PHE A 1 321 ? 3.390 -3.865 -30.787 1.00 97.75 321 PHE A N 1
ATOM 2589 C CA . PHE A 1 321 ? 3.496 -2.624 -31.551 1.00 97.75 321 PHE A CA 1
ATOM 2590 C C . PHE A 1 321 ? 4.719 -2.645 -32.467 1.00 97.75 321 PHE A C 1
ATOM 2592 O O . PHE A 1 321 ? 5.567 -3.531 -32.394 1.00 97.75 321 PHE A O 1
ATOM 2599 N N . VAL A 1 322 ? 4.811 -1.644 -33.337 1.00 97.56 322 VAL A N 1
ATOM 2600 C CA . VAL A 1 322 ? 5.957 -1.423 -34.219 1.00 97.56 322 VAL A CA 1
ATOM 2601 C C . VAL A 1 322 ? 6.521 -0.036 -33.954 1.00 97.56 322 VAL A C 1
ATOM 2603 O O . VAL A 1 322 ? 5.773 0.941 -33.948 1.00 97.56 322 VAL A O 1
ATOM 2606 N N . LEU A 1 323 ? 7.834 0.046 -33.770 1.00 97.56 323 LEU A N 1
ATOM 2607 C CA . LEU A 1 323 ? 8.589 1.291 -33.841 1.00 97.56 323 LEU A CA 1
ATOM 2608 C C . LEU A 1 323 ? 9.125 1.455 -35.261 1.00 97.56 323 LEU A C 1
ATOM 2610 O O . LEU A 1 323 ? 9.711 0.528 -35.814 1.00 97.56 323 LEU A O 1
ATOM 2614 N N . TYR A 1 324 ? 8.871 2.606 -35.874 1.00 96.19 324 TYR A N 1
ATOM 2615 C CA . TYR A 1 324 ? 9.191 2.859 -37.274 1.00 96.19 324 TYR A CA 1
ATOM 2616 C C . TYR A 1 324 ? 10.114 4.065 -37.442 1.00 96.19 324 TYR A C 1
ATOM 2618 O O . TYR A 1 324 ? 9.790 5.166 -36.989 1.00 96.19 324 TYR A O 1
ATOM 2626 N N . GLN A 1 325 ? 11.220 3.848 -38.153 1.00 92.69 325 GLN A N 1
ATOM 2627 C CA . GLN A 1 325 ? 12.152 4.861 -38.635 1.00 92.69 325 GLN A CA 1
ATOM 2628 C C . GLN A 1 325 ? 12.221 4.773 -40.162 1.00 92.69 325 GLN A C 1
ATOM 2630 O O . GLN A 1 325 ? 12.781 3.836 -40.724 1.00 92.69 325 GLN A O 1
ATOM 2635 N N . GLY A 1 326 ? 11.630 5.744 -40.849 1.00 87.94 326 GLY A N 1
ATOM 2636 C CA . GLY A 1 326 ? 11.664 5.802 -42.306 1.00 87.94 326 GLY A CA 1
ATOM 2637 C C . GLY A 1 326 ? 10.992 7.056 -42.847 1.00 87.94 326 GLY A C 1
ATOM 2638 O O . GLY A 1 326 ? 10.549 7.915 -42.086 1.00 87.94 326 GLY A O 1
ATOM 2639 N N . GLU A 1 327 ? 10.913 7.162 -44.171 1.00 85.94 327 GLU A N 1
ATOM 2640 C CA . GLU A 1 327 ? 10.551 8.404 -44.870 1.00 85.94 327 GLU A CA 1
ATOM 2641 C C . GLU A 1 327 ? 9.167 8.956 -44.487 1.00 85.94 327 GLU A C 1
ATOM 2643 O O . GLU A 1 327 ? 8.959 10.172 -44.490 1.00 85.94 327 GLU A O 1
ATOM 2648 N N . GLU A 1 328 ? 8.222 8.094 -44.084 1.00 86.00 328 GLU A N 1
ATOM 2649 C CA . GLU A 1 328 ? 6.886 8.540 -43.670 1.00 86.00 328 GLU A CA 1
ATOM 2650 C C . GLU A 1 328 ? 6.868 9.319 -42.347 1.00 86.00 328 GLU A C 1
ATOM 2652 O O . GLU A 1 328 ? 5.857 9.953 -42.048 1.00 86.00 328 GLU A O 1
ATOM 2657 N N . LEU A 1 329 ? 7.945 9.286 -41.553 1.00 90.38 329 LEU A N 1
ATOM 2658 C CA . LEU A 1 329 ? 8.026 9.968 -40.257 1.00 90.38 329 LEU A CA 1
ATOM 2659 C C . LEU A 1 329 ? 7.801 11.485 -40.385 1.00 90.38 329 LEU A C 1
ATOM 2661 O O . LEU A 1 329 ? 7.115 12.075 -39.550 1.00 90.38 329 LEU A O 1
ATOM 2665 N N . THR A 1 330 ? 8.272 12.078 -41.486 1.00 91.19 330 THR A N 1
ATOM 2666 C CA . THR A 1 330 ? 8.117 13.508 -41.824 1.00 91.19 330 THR A CA 1
ATOM 2667 C C . THR A 1 330 ? 6.652 13.958 -41.902 1.00 91.19 330 THR A C 1
ATOM 2669 O O . THR A 1 330 ? 6.317 15.117 -41.651 1.00 91.19 330 THR A O 1
ATOM 2672 N N . LYS A 1 331 ? 5.722 13.028 -42.166 1.00 92.44 331 LYS A N 1
ATOM 2673 C CA . LYS A 1 331 ? 4.278 13.308 -42.129 1.00 92.44 331 LYS A CA 1
ATOM 2674 C C . LYS A 1 331 ? 3.801 13.645 -40.713 1.00 92.44 331 LYS A C 1
ATOM 2676 O O . LYS A 1 331 ? 2.815 14.362 -40.565 1.00 92.44 331 LYS A O 1
ATOM 2681 N N . TYR A 1 332 ? 4.490 13.159 -39.680 1.00 94.50 332 TYR A N 1
ATOM 2682 C CA . TYR A 1 332 ? 4.072 13.240 -38.280 1.00 94.50 332 TYR A CA 1
ATOM 2683 C C . TYR A 1 332 ? 4.898 14.237 -37.468 1.00 94.50 332 TYR A C 1
ATOM 2685 O O . TYR A 1 332 ? 4.332 14.939 -36.644 1.00 94.50 332 TYR A O 1
ATOM 2693 N N . THR A 1 333 ? 6.189 14.397 -37.738 1.00 94.69 333 THR A N 1
ATOM 2694 C CA . THR A 1 333 ? 7.061 15.315 -36.985 1.00 94.69 333 THR A CA 1
ATOM 2695 C C . THR A 1 333 ? 8.185 15.838 -37.871 1.00 94.69 333 THR A C 1
ATOM 2697 O O . THR A 1 333 ? 8.591 15.163 -38.815 1.00 94.69 333 THR A O 1
ATOM 2700 N N . ASP A 1 334 ? 8.658 17.044 -37.563 1.00 93.12 334 ASP A N 1
ATOM 2701 C CA . ASP A 1 334 ? 9.827 17.647 -38.211 1.00 93.12 334 ASP A CA 1
ATOM 2702 C C . ASP A 1 334 ? 11.125 17.301 -37.458 1.00 93.12 334 ASP A C 1
ATOM 2704 O O . ASP A 1 334 ? 12.217 17.659 -37.898 1.00 93.12 334 ASP A O 1
ATOM 2708 N N . ASN A 1 335 ? 11.018 16.600 -36.323 1.00 94.12 335 ASN A N 1
ATOM 2709 C CA . ASN A 1 335 ? 12.157 16.141 -35.546 1.00 94.12 335 ASN A CA 1
ATOM 2710 C C . ASN A 1 335 ? 12.848 14.948 -36.244 1.00 94.12 335 ASN A C 1
ATOM 2712 O O . ASN A 1 335 ? 12.250 13.871 -36.343 1.00 94.12 335 ASN A O 1
ATOM 2716 N N . PRO A 1 336 ? 14.108 15.095 -36.701 1.00 90.75 336 PRO A N 1
ATOM 2717 C CA . PRO A 1 336 ? 14.831 14.018 -37.375 1.00 90.75 336 PRO A CA 1
ATOM 2718 C C . PRO A 1 336 ? 15.217 12.865 -36.436 1.00 90.75 336 PRO A C 1
ATOM 2720 O O . PRO A 1 336 ? 15.509 11.772 -36.916 1.00 90.75 336 PRO A O 1
ATOM 2723 N N . ASN A 1 337 ? 15.194 13.092 -35.120 1.00 94.31 337 ASN A N 1
ATOM 2724 C CA . ASN A 1 337 ? 15.535 12.112 -34.089 1.00 94.31 337 ASN A CA 1
ATOM 2725 C C . ASN A 1 337 ? 14.293 11.430 -33.493 1.00 94.31 337 ASN A C 1
ATOM 2727 O O . ASN A 1 337 ? 14.367 10.813 -32.433 1.00 94.31 337 ASN A O 1
ATOM 2731 N N . ALA A 1 338 ? 13.134 11.534 -34.141 1.00 96.31 338 ALA A N 1
ATOM 2732 C CA . ALA A 1 338 ? 11.926 10.885 -33.658 1.00 96.31 338 ALA A CA 1
ATOM 2733 C C . ALA A 1 338 ? 11.800 9.424 -34.122 1.00 96.31 338 ALA A C 1
ATOM 2735 O O . ALA A 1 338 ? 12.383 8.992 -35.119 1.00 96.31 338 ALA A O 1
ATOM 2736 N N . ILE A 1 339 ? 10.961 8.661 -33.422 1.00 97.38 339 ILE A N 1
ATOM 2737 C CA . ILE A 1 339 ? 10.519 7.327 -33.833 1.00 97.38 339 ILE A CA 1
ATOM 2738 C C . ILE A 1 339 ? 8.994 7.236 -33.792 1.00 97.38 339 ILE A C 1
ATOM 2740 O O . ILE A 1 339 ? 8.350 7.745 -32.875 1.00 97.38 339 ILE A O 1
ATOM 2744 N N . LEU A 1 340 ? 8.389 6.587 -34.788 1.00 97.44 340 LEU A N 1
ATOM 2745 C CA . LEU A 1 340 ? 6.933 6.481 -34.887 1.00 97.44 340 LEU A CA 1
ATOM 2746 C C . LEU A 1 340 ? 6.430 5.177 -34.254 1.00 97.44 340 LEU A C 1
ATOM 2748 O O . LEU A 1 340 ? 6.754 4.090 -34.730 1.00 97.44 340 LEU A O 1
ATOM 2752 N N . LEU A 1 341 ? 5.574 5.274 -33.238 1.00 97.50 341 LEU A N 1
ATOM 2753 C CA . LEU A 1 341 ? 4.822 4.154 -32.672 1.00 97.50 341 LEU A CA 1
ATOM 2754 C C . LEU A 1 341 ? 3.597 3.851 -33.551 1.00 97.50 341 LEU A C 1
ATOM 2756 O O . LEU A 1 341 ? 2.725 4.700 -33.756 1.00 97.50 341 LEU A O 1
ATOM 2760 N N . ARG A 1 342 ? 3.499 2.618 -34.058 1.00 94.38 342 ARG A N 1
ATOM 2761 C CA . ARG A 1 342 ? 2.388 2.140 -34.900 1.00 94.38 342 ARG A CA 1
ATOM 2762 C C . ARG A 1 342 ? 1.890 0.772 -34.453 1.00 94.38 342 ARG A C 1
ATOM 2764 O O . ARG A 1 342 ? 2.555 0.064 -33.704 1.00 94.38 342 ARG A O 1
ATOM 2771 N N . ALA A 1 343 ? 0.720 0.392 -34.971 1.00 93.06 343 ALA A N 1
ATOM 2772 C CA . ALA A 1 343 ? 0.109 -0.925 -34.774 1.00 93.06 343 ALA A CA 1
ATOM 2773 C C . ALA A 1 343 ? -0.013 -1.343 -33.294 1.00 93.06 343 ALA A C 1
ATOM 2775 O O . ALA A 1 343 ? -0.001 -2.528 -32.968 1.00 93.06 343 ALA A O 1
ATOM 2776 N N . TYR A 1 344 ? -0.112 -0.362 -32.393 1.00 96.19 344 TYR A N 1
ATOM 2777 C CA . TYR A 1 344 ? -0.157 -0.609 -30.963 1.00 96.19 344 TYR A CA 1
ATOM 2778 C C . TYR A 1 344 ? -1.470 -1.286 -30.578 1.00 96.19 344 TYR A C 1
ATOM 2780 O O . TYR A 1 344 ? -2.554 -0.810 -30.926 1.00 96.19 344 TYR A O 1
ATOM 2788 N N . SER A 1 345 ? -1.385 -2.402 -29.858 1.00 95.75 345 SER A N 1
ATOM 2789 C CA . SER A 1 345 ? -2.562 -3.120 -29.383 1.00 95.75 345 SER A CA 1
ATOM 2790 C C . SER A 1 345 ? -2.276 -4.007 -28.172 1.00 95.75 345 SER A C 1
ATOM 2792 O O . SER A 1 345 ? -1.146 -4.446 -27.966 1.00 95.75 345 SER A O 1
ATOM 2794 N N . ILE A 1 346 ? -3.335 -4.303 -27.410 1.00 94.38 346 ILE A N 1
ATOM 2795 C CA . ILE A 1 346 ? -3.359 -5.304 -26.335 1.00 94.38 346 ILE A CA 1
ATOM 2796 C C . ILE A 1 346 ? -4.369 -6.393 -26.703 1.00 94.38 346 ILE A C 1
ATOM 2798 O O . ILE A 1 346 ? -5.507 -6.085 -27.080 1.00 94.38 346 ILE A O 1
ATOM 2802 N N . SER A 1 347 ? -3.955 -7.650 -26.571 1.00 94.00 347 SER A N 1
ATOM 2803 C CA . SER A 1 347 ? -4.759 -8.835 -26.868 1.00 94.00 347 SER A CA 1
ATOM 2804 C C . SER A 1 347 ? -5.944 -8.938 -25.908 1.00 94.00 347 SER A C 1
ATOM 2806 O O . SER A 1 347 ? -5.803 -8.645 -24.719 1.00 94.00 347 SER A O 1
ATOM 2808 N N . VAL A 1 348 ? -7.111 -9.377 -26.392 1.00 88.81 348 VAL A N 1
ATOM 2809 C CA . VAL A 1 348 ? -8.370 -9.442 -25.613 1.00 88.81 348 VAL A CA 1
ATOM 2810 C C . VAL A 1 348 ? -8.209 -10.061 -24.213 1.00 88.81 348 VAL A C 1
ATOM 2812 O O . VAL A 1 348 ? -8.684 -9.448 -23.256 1.00 88.81 348 VAL A O 1
ATOM 2815 N N . PRO A 1 349 ? -7.510 -11.201 -24.017 1.00 87.44 349 PRO A N 1
ATOM 2816 C CA . PRO A 1 349 ? -7.366 -11.814 -22.691 1.00 87.44 349 PRO A CA 1
ATOM 2817 C C . PRO A 1 349 ? -6.619 -10.948 -21.664 1.00 87.44 349 PRO A C 1
ATOM 2819 O O . PRO A 1 349 ? -6.638 -11.256 -20.470 1.00 87.44 349 PRO A O 1
ATOM 2822 N N . PHE A 1 350 ? -5.945 -9.888 -22.111 1.00 84.62 350 PHE A N 1
ATOM 2823 C CA . PHE A 1 350 ? -5.086 -9.018 -21.309 1.00 84.62 350 PHE A CA 1
ATOM 2824 C C . PHE A 1 350 ? -5.626 -7.584 -21.179 1.00 84.62 350 PHE A C 1
ATOM 2826 O O . PHE A 1 350 ? -5.048 -6.749 -20.480 1.00 84.62 350 PHE A O 1
ATOM 2833 N N . GLN A 1 351 ? -6.765 -7.285 -21.809 1.00 81.69 351 GLN A N 1
ATOM 2834 C CA . GLN A 1 351 ? -7.421 -5.985 -21.685 1.00 81.69 351 GLN A CA 1
ATOM 2835 C C . GLN A 1 351 ? -8.030 -5.789 -20.291 1.00 81.69 351 GLN A C 1
ATOM 2837 O O . GLN A 1 351 ? -8.336 -6.741 -19.577 1.00 81.69 351 GLN A O 1
ATOM 2842 N N . GLY A 1 352 ? -8.157 -4.528 -19.870 1.00 74.62 352 GLY A N 1
ATOM 2843 C CA . GLY A 1 352 ? -8.673 -4.168 -18.543 1.00 74.62 352 GLY A CA 1
ATOM 2844 C C . GLY A 1 352 ? -7.712 -4.430 -17.373 1.00 74.62 352 GLY A C 1
ATOM 2845 O O . GLY A 1 352 ? -7.986 -3.982 -16.269 1.00 74.62 352 GLY A O 1
ATOM 2846 N N . LYS A 1 353 ? -6.559 -5.077 -17.602 1.00 76.00 353 LYS A N 1
ATOM 2847 C CA . LYS A 1 353 ? -5.554 -5.412 -16.566 1.00 76.00 353 LYS A CA 1
ATOM 2848 C C . LYS A 1 353 ? -4.448 -4.359 -16.389 1.00 76.00 353 LYS A C 1
ATOM 2850 O O . LYS A 1 353 ? -3.455 -4.576 -15.695 1.00 76.00 353 LYS A O 1
ATOM 2855 N N . GLY A 1 354 ? -4.579 -3.216 -17.065 1.00 79.88 354 GLY A N 1
ATOM 2856 C CA . GLY A 1 354 ? -3.593 -2.131 -17.035 1.00 79.88 354 GLY A CA 1
ATOM 2857 C C . GLY A 1 354 ? -2.312 -2.385 -17.842 1.00 79.88 354 GLY A C 1
ATOM 2858 O O . GLY A 1 354 ? -1.390 -1.580 -17.748 1.00 79.88 354 GLY A O 1
ATOM 2859 N N . VAL A 1 355 ? -2.244 -3.454 -18.650 1.00 86.75 355 VAL A N 1
ATOM 2860 C CA . VAL A 1 355 ? -1.073 -3.779 -19.495 1.00 86.75 355 VAL A CA 1
ATOM 2861 C C . VAL A 1 355 ? -0.701 -2.623 -20.419 1.00 86.75 355 VAL A C 1
ATOM 2863 O O . VAL A 1 355 ? 0.479 -2.316 -20.564 1.00 86.75 355 VAL A O 1
ATOM 2866 N N . ALA A 1 356 ? -1.704 -1.947 -20.992 1.00 89.00 356 ALA A N 1
ATOM 2867 C CA . ALA A 1 356 ? -1.472 -0.859 -21.930 1.00 89.00 356 ALA A CA 1
ATOM 2868 C C . ALA A 1 356 ? -0.654 0.284 -21.306 1.00 89.00 356 ALA A C 1
ATOM 2870 O O . ALA A 1 356 ? 0.433 0.590 -21.786 1.00 89.00 356 ALA A O 1
ATOM 2871 N N . GLY A 1 357 ? -1.133 0.838 -20.185 1.00 84.62 357 GLY A N 1
ATOM 2872 C CA . GLY A 1 357 ? -0.442 1.918 -19.475 1.00 84.62 357 GLY A CA 1
ATOM 2873 C C . GLY A 1 357 ? 0.983 1.523 -19.098 1.00 84.62 357 GLY A C 1
ATOM 2874 O O . GLY A 1 357 ? 1.925 2.182 -19.507 1.00 84.62 357 GLY A O 1
ATOM 2875 N N . LYS A 1 358 ? 1.156 0.354 -18.472 1.00 85.38 358 LYS A N 1
ATOM 2876 C CA . LYS A 1 358 ? 2.481 -0.146 -18.066 1.00 85.38 358 LYS A CA 1
ATOM 2877 C C . LYS A 1 358 ? 3.448 -0.312 -19.234 1.00 85.38 358 LYS A C 1
ATOM 2879 O O . LYS A 1 358 ? 4.624 -0.004 -19.106 1.00 85.38 358 LYS A O 1
ATOM 2884 N N . SER A 1 359 ? 2.972 -0.816 -20.373 1.00 93.19 359 SER A N 1
ATOM 2885 C CA . SER A 1 359 ? 3.827 -0.973 -21.552 1.00 93.19 359 SER A CA 1
ATOM 2886 C C . SER A 1 359 ? 4.275 0.369 -22.135 1.00 93.19 359 SER A C 1
ATOM 2888 O O . SER A 1 359 ? 5.371 0.447 -22.674 1.00 93.19 359 SER A O 1
ATOM 2890 N N . LEU A 1 360 ? 3.450 1.415 -22.016 1.00 93.38 360 LEU A N 1
ATOM 2891 C CA . LEU A 1 360 ? 3.796 2.765 -22.453 1.00 93.38 360 LEU A CA 1
ATOM 2892 C C . LEU A 1 360 ? 4.691 3.474 -21.434 1.00 93.38 360 LEU A C 1
ATOM 2894 O O . LEU A 1 360 ? 5.597 4.186 -21.842 1.00 93.38 360 LEU A O 1
ATOM 2898 N N . ASP A 1 361 ? 4.509 3.221 -20.137 1.00 85.12 361 ASP A N 1
ATOM 2899 C CA . ASP A 1 361 ? 5.390 3.747 -19.086 1.00 85.12 361 ASP A CA 1
ATOM 2900 C C . ASP A 1 361 ? 6.828 3.203 -19.233 1.00 85.12 361 ASP A C 1
ATOM 2902 O O . ASP A 1 361 ? 7.791 3.895 -18.929 1.00 85.12 361 ASP A O 1
ATOM 2906 N N . LEU A 1 362 ? 6.984 1.976 -19.751 1.00 88.44 362 LEU A N 1
ATOM 2907 C CA . LEU A 1 362 ? 8.283 1.357 -20.065 1.00 88.44 362 LEU A CA 1
ATOM 2908 C C . LEU A 1 362 ? 8.892 1.825 -21.396 1.00 88.44 362 LEU A C 1
ATOM 2910 O O . LEU A 1 362 ? 10.034 1.471 -21.706 1.00 88.44 362 LEU A O 1
ATOM 2914 N N . LEU A 1 363 ? 8.125 2.537 -22.223 1.00 94.75 363 LEU A N 1
ATOM 2915 C CA . LEU A 1 363 ? 8.511 2.852 -23.593 1.00 94.75 363 LEU A CA 1
ATOM 2916 C C . LEU A 1 363 ? 9.718 3.802 -23.679 1.00 94.75 363 LEU A C 1
ATOM 2918 O O . LEU A 1 363 ? 10.600 3.479 -24.473 1.00 94.75 363 LEU A O 1
ATOM 2922 N N . PRO A 1 364 ? 9.828 4.896 -22.892 1.00 90.56 364 PRO A N 1
ATOM 2923 C CA . PRO A 1 364 ? 11.006 5.769 -22.915 1.00 90.56 364 PRO A CA 1
ATOM 2924 C C . PRO A 1 364 ? 12.308 5.007 -22.653 1.00 90.56 364 PRO A C 1
ATOM 2926 O O . PRO A 1 364 ? 13.169 4.967 -23.527 1.00 90.56 364 PRO A O 1
ATOM 2929 N N . ASP A 1 365 ? 12.398 4.285 -21.531 1.00 85.44 365 ASP A N 1
ATOM 2930 C CA . ASP A 1 365 ? 13.577 3.488 -21.162 1.00 85.44 365 ASP A CA 1
ATOM 2931 C C . ASP A 1 365 ? 13.907 2.409 -22.203 1.00 85.44 365 ASP A C 1
ATOM 2933 O O . ASP A 1 365 ? 15.057 2.001 -22.383 1.00 85.44 365 ASP A O 1
ATOM 2937 N N . TYR A 1 366 ? 12.888 1.838 -22.849 1.00 93.00 366 TYR A N 1
ATOM 2938 C CA . TYR A 1 366 ? 13.101 0.870 -23.919 1.00 93.00 366 TYR A CA 1
ATOM 2939 C C . TYR A 1 366 ? 13.679 1.538 -25.168 1.00 93.00 366 TYR A C 1
ATOM 2941 O O . TYR A 1 366 ? 14.618 0.998 -25.759 1.00 93.00 366 TYR A O 1
ATOM 2949 N N . VAL A 1 367 ? 13.142 2.695 -25.559 1.00 95.56 367 VAL A N 1
ATOM 2950 C CA . VAL A 1 367 ? 13.609 3.456 -26.720 1.00 95.56 367 VAL A CA 1
ATOM 2951 C C . VAL A 1 367 ? 15.028 3.958 -26.494 1.00 95.56 367 VAL A C 1
ATOM 2953 O O . VAL A 1 367 ? 15.873 3.694 -27.338 1.00 95.56 367 VAL A O 1
ATOM 2956 N N . GLU A 1 368 ? 15.331 4.548 -25.339 1.00 88.75 368 GLU A N 1
ATOM 2957 C CA . GLU A 1 368 ? 16.673 5.036 -24.996 1.00 88.75 368 GLU A CA 1
ATOM 2958 C C . GLU A 1 368 ? 17.737 3.929 -25.112 1.00 88.75 368 GLU A C 1
ATOM 2960 O O . GLU A 1 368 ? 18.796 4.116 -25.710 1.00 88.75 368 GLU A O 1
ATOM 2965 N N . ARG A 1 369 ? 17.434 2.724 -24.606 1.00 88.69 369 ARG A N 1
ATOM 2966 C CA . ARG A 1 369 ? 18.372 1.588 -24.629 1.00 88.69 369 ARG A CA 1
ATOM 2967 C C . ARG A 1 369 ? 18.581 0.974 -26.011 1.00 88.69 369 ARG A C 1
ATOM 2969 O O . ARG A 1 369 ? 19.669 0.469 -26.278 1.00 88.69 369 ARG A O 1
ATOM 2976 N N . ASN A 1 370 ? 17.546 0.934 -26.850 1.00 93.88 370 ASN A N 1
ATOM 2977 C CA . ASN A 1 370 ? 17.589 0.224 -28.137 1.00 93.88 370 ASN A CA 1
ATOM 2978 C C . ASN A 1 370 ? 17.793 1.165 -29.337 1.00 93.88 370 ASN A C 1
ATOM 2980 O O . ASN A 1 370 ? 18.243 0.716 -30.389 1.00 93.88 370 ASN A O 1
ATOM 2984 N N . PHE A 1 371 ? 17.502 2.457 -29.175 1.00 94.12 371 PHE A N 1
ATOM 2985 C CA . PHE A 1 371 ? 17.591 3.500 -30.197 1.00 94.12 371 PHE A CA 1
ATOM 2986 C C . PHE A 1 371 ? 18.257 4.757 -29.600 1.00 94.12 371 PHE A C 1
ATOM 2988 O O . PHE A 1 371 ? 17.591 5.768 -29.389 1.00 94.12 371 PHE A O 1
ATOM 2995 N N . PRO A 1 372 ? 19.581 4.734 -29.346 1.00 87.50 372 PRO A N 1
ATOM 2996 C CA . PRO A 1 372 ? 20.270 5.745 -28.527 1.00 87.50 372 PRO A CA 1
ATOM 2997 C C . PRO A 1 372 ? 20.225 7.181 -29.069 1.00 87.50 372 PRO A C 1
ATOM 2999 O O . PRO A 1 372 ? 20.509 8.129 -28.345 1.00 87.50 372 PRO A O 1
ATOM 3002 N N . TYR A 1 373 ? 19.917 7.342 -30.357 1.00 91.38 373 TYR A N 1
ATOM 3003 C CA . TYR A 1 373 ? 19.828 8.640 -31.028 1.00 91.38 373 TYR A CA 1
ATOM 3004 C C . TYR A 1 373 ? 18.407 9.214 -31.046 1.00 91.38 373 TYR A C 1
ATOM 3006 O O . TYR A 1 373 ? 18.205 10.286 -31.606 1.00 91.38 373 TYR A O 1
ATOM 3014 N N . VAL A 1 374 ? 17.428 8.498 -30.486 1.00 95.19 374 VAL A N 1
ATOM 3015 C CA . VAL A 1 374 ? 16.027 8.917 -30.483 1.00 95.19 374 VAL A CA 1
ATOM 3016 C C . VAL A 1 374 ? 15.720 9.734 -29.234 1.00 95.19 374 VAL A C 1
ATOM 3018 O O . VAL A 1 374 ? 15.925 9.262 -28.119 1.00 95.19 374 VAL A O 1
ATOM 3021 N N . ASP A 1 375 ? 15.185 10.941 -29.415 1.00 94.94 375 ASP A N 1
ATOM 3022 C CA . ASP A 1 375 ? 14.794 11.843 -28.320 1.00 94.94 375 ASP A CA 1
ATOM 3023 C C . ASP A 1 375 ? 13.268 12.020 -28.185 1.00 94.94 375 ASP A C 1
ATOM 3025 O O . ASP A 1 375 ? 12.786 12.572 -27.188 1.00 94.94 375 ASP A O 1
ATOM 3029 N N . GLU A 1 376 ? 12.494 11.497 -29.140 1.00 96.31 376 GLU A N 1
ATOM 3030 C CA . GLU A 1 376 ? 11.042 11.646 -29.204 1.00 96.31 376 GLU A CA 1
ATOM 3031 C C . GLU A 1 376 ? 10.354 10.397 -29.774 1.00 96.31 376 GLU A C 1
ATOM 3033 O O . GLU A 1 376 ? 10.725 9.865 -30.820 1.00 96.31 376 GLU A O 1
ATOM 3038 N N . VAL A 1 377 ? 9.281 9.957 -29.118 1.00 98.00 377 VAL A N 1
ATOM 3039 C CA . VAL A 1 377 ? 8.329 8.985 -29.662 1.00 98.00 377 VAL A CA 1
ATOM 3040 C C . VAL A 1 377 ? 7.081 9.722 -30.121 1.00 98.00 377 VAL A C 1
ATOM 3042 O O . VAL A 1 377 ? 6.431 10.410 -29.336 1.00 98.00 377 VAL A O 1
ATOM 3045 N N . VAL A 1 378 ? 6.698 9.529 -31.379 1.00 97.69 378 VAL A N 1
ATOM 3046 C CA . VAL A 1 378 ? 5.496 10.122 -31.973 1.00 97.69 378 VAL A CA 1
ATOM 3047 C C . VAL A 1 378 ? 4.497 9.026 -32.314 1.00 97.69 378 VAL A C 1
ATOM 3049 O O . VAL A 1 378 ? 4.873 7.907 -32.650 1.00 97.69 378 VAL A O 1
ATOM 3052 N N . LEU A 1 379 ? 3.205 9.327 -32.242 1.00 97.50 379 LEU A N 1
ATOM 3053 C CA . LEU A 1 379 ? 2.139 8.444 -32.709 1.00 97.50 379 LEU A CA 1
ATOM 3054 C C . LEU A 1 379 ? 1.022 9.242 -33.368 1.00 97.50 379 LEU A C 1
ATOM 3056 O O . LEU A 1 379 ? 0.863 10.432 -33.111 1.00 97.50 379 LEU A O 1
ATOM 3060 N N . ALA A 1 380 ? 0.212 8.565 -34.180 1.00 96.44 380 ALA A N 1
ATOM 3061 C CA . ALA A 1 380 ? -1.030 9.116 -34.707 1.00 96.44 380 ALA A CA 1
ATOM 3062 C C . ALA A 1 380 ? -2.214 8.247 -34.288 1.00 96.44 380 ALA A C 1
ATOM 3064 O O . ALA A 1 380 ? -2.270 7.057 -34.606 1.00 96.44 380 ALA A O 1
ATOM 3065 N N . VAL A 1 381 ? -3.175 8.851 -33.595 1.00 95.31 381 VAL A N 1
ATOM 3066 C CA . VAL A 1 381 ? -4.371 8.180 -33.078 1.00 95.31 381 VAL A CA 1
ATOM 3067 C C . VAL A 1 381 ? -5.617 8.775 -33.721 1.00 95.31 381 VAL A C 1
ATOM 3069 O O . VAL A 1 381 ? -5.763 9.988 -33.808 1.00 95.31 381 VAL A O 1
ATOM 3072 N N . ASN A 1 382 ? -6.523 7.933 -34.225 1.00 95.38 382 ASN A N 1
ATOM 3073 C CA . ASN A 1 382 ? -7.750 8.419 -34.862 1.00 95.38 382 ASN A CA 1
ATOM 3074 C C . ASN A 1 382 ? -8.628 9.179 -33.857 1.00 95.38 382 ASN A C 1
ATOM 3076 O O . ASN A 1 382 ? -8.784 8.722 -32.721 1.00 95.38 382 ASN A O 1
ATOM 3080 N N . GLN A 1 383 ? -9.256 10.274 -34.297 1.00 93.50 383 GLN A N 1
ATOM 3081 C CA . GLN A 1 383 ? -10.113 11.100 -33.438 1.00 93.50 383 GLN A CA 1
ATOM 3082 C C . GLN A 1 383 ? -11.254 10.312 -32.770 1.00 93.50 383 GLN A C 1
ATOM 3084 O O . GLN A 1 383 ? -11.674 10.652 -31.669 1.00 93.50 383 GLN A O 1
ATOM 3089 N N . ARG A 1 384 ? -11.725 9.224 -33.401 1.00 92.75 384 ARG A N 1
ATOM 3090 C CA . ARG A 1 384 ? -12.792 8.358 -32.871 1.00 92.75 384 ARG A CA 1
ATOM 3091 C C . ARG A 1 384 ? -12.303 7.347 -31.834 1.00 92.75 384 ARG A C 1
ATOM 3093 O O . ARG A 1 384 ? -13.113 6.769 -31.118 1.00 92.75 384 ARG A O 1
ATOM 3100 N N . ASN A 1 385 ? -10.993 7.118 -31.725 1.00 90.62 385 ASN A N 1
ATOM 3101 C CA . ASN A 1 385 ? -10.430 6.174 -30.762 1.00 90.62 385 ASN A CA 1
ATOM 3102 C C . ASN A 1 385 ? -10.142 6.864 -29.419 1.00 90.62 385 ASN A C 1
ATOM 3104 O O . ASN A 1 385 ? -8.992 7.021 -29.003 1.00 90.62 385 ASN A O 1
ATOM 3108 N N . GLU A 1 386 ? -11.202 7.296 -28.737 1.00 88.56 386 GLU A N 1
ATOM 3109 C CA . GLU A 1 386 ? -11.093 7.998 -27.453 1.00 88.56 386 GLU A CA 1
ATOM 3110 C C . GLU A 1 386 ? -10.425 7.149 -26.364 1.00 88.56 386 GLU A C 1
ATOM 3112 O O . GLU A 1 386 ? -9.746 7.669 -25.477 1.00 88.56 386 GLU A O 1
ATOM 3117 N N . ALA A 1 387 ? -10.618 5.827 -26.412 1.00 84.62 387 ALA A N 1
ATOM 3118 C CA . ALA A 1 387 ? -10.021 4.909 -25.452 1.00 84.62 387 ALA A CA 1
ATOM 3119 C C . ALA A 1 387 ? -8.489 4.934 -25.543 1.00 84.62 387 ALA A C 1
ATOM 3121 O O . ALA A 1 387 ? -7.827 5.094 -24.518 1.00 84.62 387 ALA A O 1
ATOM 3122 N N . ALA A 1 388 ? -7.932 4.845 -26.756 1.00 87.50 388 ALA A N 1
ATOM 3123 C CA . ALA A 1 388 ? -6.491 4.939 -26.961 1.00 87.50 388 ALA A CA 1
ATOM 3124 C C . ALA A 1 388 ? -5.962 6.337 -26.615 1.00 87.50 388 ALA A C 1
ATOM 3126 O O . ALA A 1 388 ? -4.959 6.439 -25.915 1.00 87.50 388 ALA A O 1
ATOM 3127 N N . GLN A 1 389 ? -6.671 7.406 -27.004 1.00 93.06 389 GLN A N 1
ATOM 3128 C CA . GLN A 1 389 ? -6.299 8.781 -26.640 1.00 93.06 389 GLN A CA 1
ATOM 3129 C C . GLN A 1 389 ? -6.148 8.953 -25.121 1.00 93.06 389 GLN A C 1
ATOM 3131 O O . GLN A 1 389 ? -5.118 9.440 -24.658 1.00 93.06 389 GLN A O 1
ATOM 3136 N N . ARG A 1 390 ? -7.122 8.480 -24.327 1.00 87.00 390 ARG A N 1
ATOM 3137 C CA . ARG A 1 390 ? -7.051 8.531 -22.855 1.00 87.00 390 ARG A CA 1
ATOM 3138 C C . ARG A 1 390 ? -5.848 7.775 -22.295 1.00 87.00 390 ARG A C 1
ATOM 3140 O O . ARG A 1 390 ? -5.273 8.219 -21.306 1.00 87.00 390 ARG A O 1
ATOM 3147 N N . VAL A 1 391 ? -5.495 6.635 -22.886 1.00 86.06 391 VAL A N 1
ATOM 3148 C CA . VAL A 1 391 ? -4.341 5.838 -22.450 1.00 86.06 391 VAL A CA 1
ATOM 3149 C C . VAL A 1 391 ? -3.036 6.567 -22.767 1.00 86.06 391 VAL A C 1
ATOM 3151 O O . VAL A 1 391 ? -2.223 6.732 -21.865 1.00 86.06 391 VAL A O 1
ATOM 3154 N N . TYR A 1 392 ? -2.863 7.076 -23.990 1.00 93.19 392 TYR A N 1
ATOM 3155 C CA . TYR A 1 392 ? -1.649 7.801 -24.376 1.00 93.19 392 TYR A CA 1
ATOM 3156 C C . TYR A 1 392 ? -1.418 9.045 -23.514 1.00 93.19 392 TYR A C 1
ATOM 3158 O O . TYR A 1 392 ? -0.329 9.212 -22.972 1.00 93.19 392 TYR A O 1
ATOM 3166 N N . LEU A 1 393 ? -2.450 9.872 -23.320 1.00 89.44 393 LEU A N 1
ATOM 3167 C CA . LEU A 1 393 ? -2.345 11.084 -22.499 1.00 89.44 393 LEU A CA 1
ATOM 3168 C C . LEU A 1 393 ? -1.995 10.766 -21.036 1.00 89.44 393 LEU A C 1
ATOM 3170 O O . LEU A 1 393 ? -1.217 11.483 -20.414 1.00 89.44 393 LEU A O 1
ATOM 3174 N N . ARG A 1 394 ? -2.540 9.676 -20.475 1.00 82.81 394 ARG A N 1
ATOM 3175 C CA . ARG A 1 394 ? -2.201 9.231 -19.110 1.00 82.81 394 ARG A CA 1
ATOM 3176 C C . ARG A 1 394 ? -0.772 8.707 -18.992 1.00 82.81 394 ARG A C 1
ATOM 3178 O O . ARG A 1 394 ? -0.179 8.880 -17.936 1.00 82.81 394 ARG A O 1
ATOM 3185 N N . SER A 1 395 ? -0.234 8.114 -20.054 1.00 83.25 395 SER A N 1
ATOM 3186 C CA . SER A 1 395 ? 1.149 7.624 -20.126 1.00 83.25 395 SER A CA 1
ATOM 3187 C C . SER A 1 395 ? 2.147 8.694 -20.592 1.00 83.25 395 SER A C 1
ATOM 3189 O O . SER A 1 395 ? 3.208 8.373 -21.115 1.00 83.25 395 SER A O 1
ATOM 3191 N N . GLY A 1 396 ? 1.814 9.979 -20.428 1.00 87.44 396 GLY A N 1
ATOM 3192 C CA . GLY A 1 396 ? 2.754 11.089 -20.608 1.00 87.44 396 GLY A CA 1
ATOM 3193 C C . GLY A 1 396 ? 2.859 11.657 -22.025 1.00 87.44 396 GLY A C 1
ATOM 3194 O O . GLY A 1 396 ? 3.564 12.650 -22.217 1.00 87.44 396 GLY A O 1
ATOM 3195 N N . PHE A 1 397 ? 2.150 11.097 -23.011 1.00 95.81 397 PHE A N 1
ATOM 3196 C CA . PHE A 1 397 ? 2.081 11.709 -24.338 1.00 95.81 397 PHE A CA 1
ATOM 3197 C C . PHE A 1 397 ? 1.341 13.051 -24.279 1.00 95.81 397 PHE A C 1
ATOM 3199 O O . PHE A 1 397 ? 0.360 13.214 -23.553 1.00 95.81 397 PHE A O 1
ATOM 3206 N N . LYS A 1 398 ? 1.782 14.004 -25.099 1.00 96.69 398 LYS A N 1
ATOM 3207 C CA . LYS A 1 398 ? 1.186 15.336 -25.248 1.00 96.69 398 LYS A CA 1
ATOM 3208 C C . LYS A 1 398 ? 0.647 15.492 -26.671 1.00 96.69 398 LYS A C 1
ATOM 3210 O O . LYS A 1 398 ? 1.280 15.028 -27.618 1.00 96.69 398 LYS A O 1
ATOM 3215 N N . ASP A 1 399 ? -0.509 16.137 -26.832 1.00 96.69 399 ASP A N 1
ATOM 3216 C CA . ASP A 1 399 ? -1.018 16.501 -28.162 1.00 96.69 399 ASP A CA 1
ATOM 3217 C C . ASP A 1 399 ? -0.104 17.566 -28.781 1.00 96.69 399 ASP A C 1
ATOM 3219 O O . ASP A 1 399 ? 0.108 18.623 -28.188 1.00 96.69 399 ASP A O 1
ATOM 3223 N N . SER A 1 400 ? 0.444 17.280 -29.963 1.00 96.00 400 SER A N 1
ATOM 3224 C CA . SER A 1 400 ? 1.303 18.215 -30.705 1.00 96.00 400 SER A CA 1
ATOM 3225 C C . SER A 1 400 ? 0.509 19.336 -31.388 1.00 96.00 400 SER A C 1
ATOM 3227 O O . SER A 1 400 ? 1.088 20.299 -31.884 1.00 96.00 400 SER A O 1
ATOM 3229 N N . GLY A 1 401 ? -0.818 19.192 -31.486 1.00 95.75 401 GLY A N 1
ATOM 3230 C CA . GLY A 1 401 ? -1.692 20.046 -32.290 1.00 95.75 401 GLY A CA 1
ATOM 3231 C C . GLY A 1 401 ? -1.705 19.690 -33.781 1.00 95.75 401 GLY A C 1
ATOM 3232 O O . GLY A 1 401 ? -2.611 20.113 -34.499 1.00 95.75 401 GLY A O 1
ATOM 3233 N N . LYS A 1 402 ? -0.767 18.863 -34.265 1.00 96.50 402 LYS A N 1
ATOM 3234 C CA . LYS A 1 402 ? -0.735 18.415 -35.663 1.00 96.50 402 LYS A CA 1
ATOM 3235 C C . LYS A 1 402 ? -1.839 17.388 -35.926 1.00 96.50 402 LYS A C 1
ATOM 3237 O O . LYS A 1 402 ? -2.191 16.566 -35.070 1.00 96.50 402 LYS A O 1
ATOM 3242 N N . ARG A 1 403 ? -2.412 17.458 -37.127 1.00 96.88 403 ARG A N 1
ATOM 3243 C CA . ARG A 1 403 ? -3.489 16.588 -37.610 1.00 96.88 403 ARG A CA 1
ATOM 3244 C C . ARG A 1 403 ? -3.071 15.972 -38.935 1.00 96.88 403 ARG A C 1
ATOM 3246 O O . ARG A 1 403 ? -2.516 16.659 -39.789 1.00 96.88 403 ARG A O 1
ATOM 3253 N N . VAL A 1 404 ? -3.308 14.676 -39.093 1.00 95.06 404 VAL A N 1
ATOM 3254 C CA . VAL A 1 404 ? -2.947 13.928 -40.305 1.00 95.06 404 VAL A CA 1
ATOM 3255 C C . VAL A 1 404 ? -4.121 13.079 -40.771 1.00 95.06 404 VAL A C 1
ATOM 3257 O O . VAL A 1 404 ? -4.896 12.574 -39.960 1.00 95.06 404 VAL A O 1
ATOM 3260 N N . MET A 1 405 ? -4.258 12.905 -42.084 1.00 93.69 405 MET A N 1
ATOM 3261 C CA . MET A 1 405 ? -5.317 12.076 -42.656 1.00 93.69 405 MET A CA 1
ATOM 3262 C C . MET A 1 405 ? -4.882 10.613 -42.727 1.00 93.69 405 MET A C 1
ATOM 3264 O O . MET A 1 405 ? -3.973 10.256 -43.476 1.00 93.69 405 MET A O 1
ATOM 3268 N N . GLY A 1 406 ? -5.551 9.764 -41.946 1.00 86.12 406 GLY A N 1
ATOM 3269 C CA . GLY A 1 406 ? -5.412 8.312 -42.004 1.00 86.12 406 GLY A CA 1
ATOM 3270 C C . GLY A 1 406 ? -6.530 7.654 -42.818 1.00 86.12 406 GLY A C 1
ATOM 3271 O O . GLY A 1 406 ? -7.486 8.300 -43.244 1.00 86.12 406 GLY A O 1
ATOM 3272 N N . ARG A 1 407 ? -6.453 6.326 -42.979 1.00 83.00 407 ARG A N 1
ATOM 3273 C CA . ARG A 1 407 ? -7.460 5.527 -43.715 1.00 83.00 407 ARG A CA 1
ATOM 3274 C C . ARG A 1 407 ? -8.887 5.702 -43.181 1.00 83.00 407 ARG A C 1
ATOM 3276 O O . ARG A 1 407 ? -9.838 5.640 -43.945 1.00 83.00 407 ARG A O 1
ATOM 3283 N N . MET A 1 408 ? -9.012 5.926 -41.874 1.00 84.06 408 MET A N 1
ATOM 3284 C CA . MET A 1 408 ? -10.286 6.020 -41.153 1.00 84.06 408 MET A CA 1
ATOM 3285 C C . MET A 1 408 ? -10.644 7.460 -40.761 1.00 84.06 408 MET A C 1
ATOM 3287 O O . MET A 1 408 ? -11.424 7.670 -39.826 1.00 84.06 408 MET A O 1
ATOM 3291 N N . GLY A 1 409 ? -10.054 8.445 -41.443 1.00 90.25 409 GLY A N 1
ATOM 3292 C CA . GLY A 1 409 ? -10.259 9.870 -41.197 1.00 90.25 409 GLY A CA 1
ATOM 3293 C C . GLY A 1 409 ? -9.121 10.522 -40.415 1.00 90.25 409 GLY A C 1
ATOM 3294 O O . GLY A 1 409 ? -8.019 9.975 -40.312 1.00 90.25 409 GLY A O 1
ATOM 3295 N N . GLU A 1 410 ? -9.405 11.706 -39.881 1.00 95.31 410 GLU A N 1
ATOM 3296 C CA . GLU A 1 410 ? -8.441 12.538 -39.163 1.00 95.31 410 GLU A CA 1
ATOM 3297 C C . GLU A 1 410 ? -7.841 11.822 -37.938 1.00 95.31 410 GLU A C 1
ATOM 3299 O O . GLU A 1 410 ? -8.525 11.119 -37.182 1.00 95.31 410 GLU A O 1
ATOM 3304 N N . GLN A 1 411 ? -6.533 11.997 -37.757 1.00 96.94 411 GLN A N 1
ATOM 3305 C CA . GLN A 1 411 ? -5.764 11.483 -36.633 1.00 96.94 411 GLN A CA 1
ATOM 3306 C C . GLN A 1 411 ? -5.024 12.617 -35.927 1.00 96.94 411 GLN A C 1
ATOM 3308 O O . GLN A 1 411 ? -4.476 13.519 -36.564 1.00 96.94 411 GLN A O 1
ATOM 3313 N N . TYR A 1 412 ? -4.983 12.537 -34.603 1.00 97.81 412 TYR A N 1
ATOM 3314 C CA . TYR A 1 412 ? -4.246 13.445 -33.740 1.00 97.81 412 TYR A CA 1
ATOM 3315 C C . TYR A 1 412 ? -2.832 12.915 -33.566 1.00 97.81 412 TYR A C 1
ATOM 3317 O O . TYR A 1 412 ? -2.643 11.723 -33.308 1.00 97.81 412 TYR A O 1
ATOM 3325 N N . VAL A 1 413 ? -1.846 13.792 -33.738 1.00 98.12 413 VAL A N 1
ATOM 3326 C CA . VAL A 1 413 ? -0.441 13.436 -33.562 1.00 98.12 413 VAL A CA 1
ATOM 3327 C C . VAL A 1 413 ? -0.028 13.750 -32.134 1.00 98.12 413 VAL A C 1
ATOM 3329 O O . VAL A 1 413 ? -0.068 14.909 -31.715 1.00 98.12 413 VAL A O 1
ATOM 3332 N N . TYR A 1 414 ? 0.362 12.724 -31.388 1.00 98.19 414 TYR A N 1
ATOM 3333 C CA . TYR A 1 414 ? 0.848 12.864 -30.019 1.00 98.19 414 TYR A CA 1
ATOM 3334 C C . TYR A 1 414 ? 2.345 12.577 -29.954 1.00 98.19 414 TYR A C 1
ATOM 3336 O O . TYR A 1 414 ? 2.849 11.746 -30.709 1.00 98.19 414 TYR A O 1
ATOM 3344 N N . GLN A 1 415 ? 3.031 13.234 -29.024 1.00 97.56 415 GLN A N 1
ATOM 3345 C CA . GLN A 1 415 ? 4.475 13.126 -28.833 1.00 97.56 415 GLN A CA 1
ATOM 3346 C C . GLN A 1 415 ? 4.833 12.878 -27.365 1.00 97.56 415 GLN A C 1
ATOM 3348 O O . GLN A 1 415 ? 4.190 13.410 -26.457 1.00 97.56 415 GLN A O 1
ATOM 3353 N N . LEU A 1 416 ? 5.868 12.080 -27.140 1.00 96.81 416 LEU A N 1
ATOM 3354 C CA . LEU A 1 416 ? 6.449 11.765 -25.840 1.00 96.81 416 LEU A CA 1
ATOM 3355 C C . LEU A 1 416 ? 7.960 11.957 -25.944 1.00 96.81 416 LEU A C 1
ATOM 3357 O O . LEU A 1 416 ? 8.597 11.363 -26.808 1.00 96.81 416 LEU A O 1
ATOM 3361 N N . LYS A 1 417 ? 8.542 12.775 -25.069 1.00 93.50 417 LYS A N 1
ATOM 3362 C CA . LYS A 1 417 ? 9.998 12.934 -25.018 1.00 93.50 417 LYS A CA 1
ATOM 3363 C C . LYS A 1 417 ? 10.633 11.747 -24.305 1.00 93.50 417 LYS A C 1
ATOM 3365 O O . LYS A 1 417 ? 10.127 11.316 -23.274 1.00 93.50 417 LYS A O 1
ATOM 3370 N N . VAL A 1 418 ? 11.743 11.259 -24.847 1.00 85.75 418 VAL A N 1
ATOM 3371 C CA . VAL A 1 418 ? 12.551 10.186 -24.247 1.00 85.75 418 VAL A CA 1
ATOM 3372 C C . VAL A 1 418 ? 13.524 10.770 -23.215 1.00 85.75 418 VAL A C 1
ATOM 3374 O O . VAL A 1 418 ? 13.721 10.181 -22.161 1.00 85.75 418 VAL A O 1
ATOM 3377 N N . ASN A 1 419 ? 14.014 11.992 -23.464 1.00 66.56 419 ASN A N 1
ATOM 3378 C CA . ASN A 1 419 ? 14.960 12.712 -22.609 1.00 66.56 419 ASN A CA 1
ATOM 3379 C C . ASN A 1 419 ? 14.323 14.007 -22.067 1.00 66.56 419 ASN A C 1
ATOM 3381 O O . ASN A 1 419 ? 14.511 15.086 -22.632 1.00 66.56 419 ASN A O 1
ATOM 3385 N N . GLU A 1 420 ? 13.540 13.942 -20.988 1.00 50.41 420 GLU A N 1
ATOM 3386 C CA . GLU A 1 420 ? 13.309 15.132 -20.153 1.00 50.41 420 GLU A CA 1
ATOM 3387 C C . GLU A 1 420 ? 14.209 15.025 -18.917 1.00 50.41 420 GLU A C 1
ATOM 3389 O O . GLU A 1 420 ? 13.964 14.216 -18.024 1.00 50.41 420 GLU A O 1
ATOM 3394 N N . GLU A 1 421 ? 15.256 15.859 -18.858 1.00 34.97 421 GLU A N 1
ATOM 3395 C CA . GLU A 1 421 ? 15.875 16.211 -17.580 1.00 34.97 421 GLU A CA 1
ATOM 3396 C C . GLU A 1 421 ? 14.755 16.674 -16.648 1.00 34.97 421 GLU A C 1
ATOM 3398 O O . GLU A 1 421 ? 14.006 17.606 -16.968 1.00 34.97 421 GLU A O 1
ATOM 3403 N N . ILE A 1 422 ? 14.634 16.017 -15.493 1.00 31.17 422 ILE A N 1
ATOM 3404 C CA . ILE A 1 422 ? 13.817 16.518 -14.395 1.00 31.17 422 ILE A CA 1
ATOM 3405 C C . ILE A 1 422 ? 14.389 17.894 -14.061 1.00 31.17 422 ILE A C 1
ATOM 3407 O O . ILE A 1 422 ? 15.444 18.001 -13.437 1.00 31.17 422 ILE A O 1
ATOM 3411 N N . LYS A 1 423 ? 13.717 18.957 -14.510 1.00 26.38 423 LYS A N 1
ATOM 3412 C CA . LYS A 1 423 ? 13.951 20.290 -13.967 1.00 26.38 423 LYS A CA 1
ATOM 3413 C C . LYS A 1 423 ? 13.549 20.225 -12.499 1.00 26.38 423 LYS A C 1
ATOM 3415 O O . LYS A 1 423 ? 12.360 20.158 -12.191 1.00 26.38 423 LYS A O 1
ATOM 3420 N N . VAL A 1 424 ? 14.573 20.120 -11.655 1.00 32.34 424 VAL A N 1
ATOM 3421 C CA . VAL A 1 424 ? 14.517 20.195 -10.190 1.00 32.34 424 VAL A CA 1
ATOM 3422 C C . VAL A 1 424 ? 13.845 21.488 -9.755 1.00 32.34 424 VAL A C 1
ATOM 3424 O O . VAL A 1 424 ? 14.141 22.535 -10.378 1.00 32.34 424 VAL A O 1
#

pLDDT: mean 90.25, std 10.31, range [26.38, 98.69]

InterPro domains:
  IPR000182 GNAT domain [PF00583] (287-397)
  IPR000182 GNAT domain [PS51186] (264-419)
  IPR016181 Acyl-CoA N-acyltransferase [SSF55729] (264-405)
  IPR025184 Adenylyltransferase AadA, C-terminal domain [PF13427] (176-253)
  IPR043519 Nucleotidyltransferase superfamily [SSF81301] (21-75)

Secondary structure (DSSP, 8-state):
-PPPP--HHHHHHHHHHHHHHHHHSTTTEEEEEEEHHHHTT---TTT--EEEEEEESSPPPHHHHHHHHHHHHHHHHHH-SS-EEEEEEETTBTTSEEEEEETTEEEEEE---HHHHHHHHHT-EEEES--GGGS-----HHHHHHHHHHHIIIIIHHHHHHHHHTHHHHHTS-HHHHHHHHHHHHHHHHHHHHHHHHSS---HHHHHHHHHHHS-GGGHHHHHHHHHHHHT----S-SSHHHHHHHHHHHHHHHHHHHH--SEEEEE--GGGHHHHHS----HHHHTTS--HHHHHHHHTT-TTEEEEEEEETTEEEEEEEEE-SGGGGGT-S-TTEEEEEEEEE-GGGTTTTHHHHHHHTHHHHHHHH-TT--EEEEEEETT-HHHHHHHHHTT-EEEEEEEEETTEEEEEEEEES------